Protein AF-0000000085061869 (afdb_homodimer)

Radius of gyration: 24.07 Å; Cα contacts (8 Å, |Δi|>4): 1079; chains: 2; bounding box: 79×64×62 Å

Nearest PDB structures (foldseek):
  2v9x-assembly2_F  TM=8.807E-01  e=3.400E-13  Escherichia coli
  1xs1-assembly1_A  TM=8.811E-01  e=1.272E-12  Escherichia coli
  2v9x-assembly1_L  TM=8.678E-01  e=5.616E-12  Escherichia coli
  2qxx-assembly1_A  TM=7.976E-01  e=8.195E-13  Mycobacterium tuberculosis H37Rv
  2v9x-assembly1_J  TM=8.756E-01  e=1.782E-11  Escherichia coli

pLDDT: mean 87.47, std 14.79, range [22.45, 98.44]

Sequence (500 aa):
MDNTNNDINKSQSLLSDKAILKHMEKGTVVISPFIRENLSTSSYDVTLGPYFYREKVPEPGQGIYNPYSESMVKKVWGEYQVAEKVKDWSLRSGQKLENIDDDDYIIWIKPGETILGHTNEFIGGNTTVTTMMKARSSLGRNFIEVCKCAGWGDVGYTSRWTMEITNNSLSYSIPLVVFRRIAQIIFFDTEGIVGPSYESSGKYQVSNDVDVLKTKWHPTDMLPKMYKDKEIKQKHQYLSLDDYIIAKQLMDNTNNDINKSQSLLSDKAILKHMEKGTVVISPFIRENLSTSSYDVTLGPYFYREKVPEPGQGIYNPYSESMVKKVWGEYQVAEKVKDWSLRSGQKLENIDDDDYIIWIKPGETILGHTNEFIGGNTTVTTMMKARSSLGRNFIEVCKCAGWGDVGYTSRWTMEITNNSLSYSIPLVVFRRIAQIIFFDTEGIVGPSYESSGKYQVSNDVDVLKTKWHPTDMLPKMYKDKEIKQKHQYLSLDDYIIAKQL

Secondary structure (DSSP, 8-state):
--TTTT---S---B--HHHHHHHHHHTSEEEES--GGGB-SS-EEEEB-SEEEEPPPPPTT-----TT-HHHHHHHH-S-EEPEEHHHHHHHHS---TT--TT-EEEEE-TT-EEEEEEEEEEEE-TTEEEEEEE-HHHHHTTEE--SS--EE-TT-EEEEEEEEEE--SS-BEEEETTSEEEEEEEEE-S--SS--HHHH-SS---S-HHHHHHH--GGGGS--GGG-GGGT---TT--GGG-------/--TTGGG-----SBPPHHHHHHHHHHTSEEEES--GGGB-SS-EEEEB-SEEEEPPPPPTT--B--TT-HHHHHHHH-S-EE-EEHHHHHHHHS---TT--TT-EEEEE-TT-EEEEEEEEEEEE-TTEEEEEEE-HHHHHTTEE--SS--EE-TT-EEEEEEEEEE--SS--EEEETTSEEEEEEEEE-S--SS--HHHH-SS---S-HHHHHHH--GGGGS--GGG-HHHH---TT--GGG-------

InterPro domains:
  IPR011962 dCTP deaminase [PF22769] (14-189)
  IPR033704 dUTPase, trimeric [cd07557] (110-187)
  IPR036157 dUTPase-like superfamily [G3DSA:2.70.40.10] (14-194)
  IPR036157 dUTPase-like superfamily [SSF51283] (15-192)

Organism: Heterostelium pallidum (strain ATCC 26659 / Pp 5 / PN500) (NCBI:txid670386)

Solvent-accessible surface area (backbone atoms only — not comparable to full-atom values): 27014 Å² total; per-residue (Å²): 142,82,86,64,81,74,66,77,75,68,46,59,25,50,33,15,36,48,48,47,54,52,31,40,75,71,56,31,32,45,63,40,78,75,57,72,89,36,52,41,44,43,32,36,49,38,24,32,32,54,47,33,33,50,69,53,82,61,57,93,92,49,82,78,80,54,65,62,33,64,67,48,44,48,61,38,35,57,66,75,45,68,47,41,46,36,44,62,51,25,66,74,70,73,52,82,59,62,82,51,55,56,84,36,35,33,44,77,38,44,46,65,34,61,32,42,36,28,34,55,30,32,39,31,16,24,80,33,17,28,36,34,54,31,22,34,56,51,39,21,57,64,34,32,21,41,33,78,92,56,32,76,39,53,38,28,40,22,32,56,48,66,26,48,35,29,26,49,33,85,62,36,30,34,65,42,51,48,70,36,75,54,30,29,42,33,43,32,34,39,88,49,68,89,66,81,42,31,60,76,70,48,94,62,83,45,43,94,41,66,71,57,40,46,52,60,42,40,79,72,72,59,57,85,59,58,52,70,42,64,59,80,79,46,77,63,86,83,70,47,75,83,69,63,80,76,73,77,82,126,138,79,82,72,72,81,69,72,78,69,67,59,10,66,32,35,41,72,48,46,55,54,31,39,74,71,57,31,31,44,63,39,77,75,60,74,90,36,53,42,74,47,34,37,50,37,23,32,32,54,48,34,33,48,68,52,83,60,57,91,91,48,41,70,42,49,62,39,23,65,68,46,45,45,59,39,36,57,66,74,44,69,47,41,46,35,42,62,52,26,68,75,70,74,50,83,61,87,99,55,55,55,86,39,35,33,45,78,36,46,47,55,34,52,32,41,35,28,34,56,31,32,39,33,16,24,80,34,17,28,36,32,54,43,60,36,66,71,38,49,79,66,34,36,40,43,49,35,38,27,33,73,40,47,28,29,41,21,31,56,49,65,26,37,33,29,24,66,33,88,78,52,69,46,78,43,53,47,72,37,74,56,31,29,40,32,42,30,42,40,90,30,56,72,67,74,44,33,63,78,69,49,91,63,86,49,43,94,41,65,70,57,40,69,70,64,62,52,80,73,71,57,57,56,57,52,52,68,42,66,60,69,80,47,72,70,84,80,73,44,76,87,71,60,59,61,33,78,82,123

Foldseek 3Di:
DPPPPVPPDPFFDWAFLVRLVVCVVVLQKDKPPDDNVQHDGRWGFFFWAFKKWFFDDDDVPPPDADLLDPVSLCNGGPDIDGFDQQLVVCVVVVDDDPPADNRWTKDKADAFGKMKTWTPIFIAGAFFKWKFKFWDPVCVVQQWGFADVPTTGWHQATATDITTITRNDRHDIDIDTGPDGTIIMIMTGGPGDDDDTCCVVPPADGDSDVVVRVVPDDPCSRTDNNNPDPCVVPPDPPDDPVVDDDPDDD/DPDPPPPDDPFFFWAFLVRLVVCVVVLQKDKPPDDNVQHDGGWGFFFWAFKKWFFDDDDVPPPDADLLDPVSLCNGGPDIDGFDQQLVVCVVPVDDDPPADSRWTKDKADAFTKMKTWTPIFIAGAFFKWKFKFWDPVCVVQQKDFADVPTTGWHQATAGDITTITRNHRHDMDIDIGPDGTMIMIMTGGPGDDDDGCCVPPPADGDSDVVVRVVPDDPCSRGDNNNPDPCVVPPPVPDDPVPVDDDDPD

Structure (mmCIF, N/CA/C/O backbone):
data_AF-0000000085061869-model_v1
#
loop_
_entity.id
_entity.type
_entity.pdbx_description
1 polymer 'dCTP deaminase'
#
loop_
_atom_site.group_PDB
_atom_site.id
_atom_site.type_symbol
_atom_site.label_atom_id
_atom_site.label_alt_id
_atom_site.label_comp_id
_atom_site.label_asym_id
_atom_site.label_entity_id
_atom_site.label_seq_id
_atom_site.pdbx_PDB_ins_code
_atom_site.Cartn_x
_atom_site.Cartn_y
_atom_site.Cartn_z
_atom_site.occupancy
_atom_site.B_iso_or_equiv
_atom_site.auth_seq_id
_atom_site.auth_comp_id
_atom_site.auth_asym_id
_atom_site.auth_atom_id
_atom_site.pdbx_PDB_model_num
ATOM 1 N N . MET A 1 1 ? -48.781 -6.18 16.172 1 26.16 1 MET A N 1
ATOM 2 C CA . MET A 1 1 ? -48 -7.254 15.562 1 26.16 1 MET A CA 1
ATOM 3 C C . MET A 1 1 ? -47.156 -6.727 14.406 1 26.16 1 MET A C 1
ATOM 5 O O . MET A 1 1 ? -47.688 -6.312 13.383 1 26.16 1 MET A O 1
ATOM 9 N N . ASP A 1 2 ? -45.875 -6.008 14.68 1 27.91 2 ASP A N 1
ATOM 10 C CA . ASP A 1 2 ? -45 -4.891 14.406 1 27.91 2 ASP A CA 1
ATOM 11 C C . ASP A 1 2 ? -44.031 -5.227 13.266 1 27.91 2 ASP A C 1
ATOM 13 O O . ASP A 1 2 ? -43.25 -6.172 13.367 1 27.91 2 ASP A O 1
ATOM 17 N N . ASN A 1 3 ? -44.406 -5.07 11.938 1 32.19 3 ASN A N 1
ATOM 18 C CA . ASN A 1 3 ? -43.844 -5.031 10.594 1 32.19 3 ASN A CA 1
ATOM 19 C C . ASN A 1 3 ? -42.5 -4.332 10.57 1 32.19 3 ASN A C 1
ATOM 21 O O . ASN A 1 3 ? -42.125 -3.752 9.555 1 32.19 3 ASN A O 1
ATOM 25 N N . THR A 1 4 ? -42 -3.914 11.805 1 29.88 4 THR A N 1
ATOM 26 C CA . THR A 1 4 ? -40.875 -2.961 11.875 1 29.88 4 THR A CA 1
ATOM 27 C C . THR A 1 4 ? -39.625 -3.551 11.258 1 29.88 4 THR A C 1
ATOM 29 O O . THR A 1 4 ? -38.781 -2.818 10.719 1 29.88 4 THR A O 1
ATOM 32 N N . ASN A 1 5 ? -39.188 -4.715 11.773 1 31.7 5 ASN A N 1
ATOM 33 C CA . ASN A 1 5 ? -37.75 -4.949 11.883 1 31.7 5 ASN A CA 1
ATOM 34 C C . ASN A 1 5 ? -37.125 -5.246 10.523 1 31.7 5 ASN A C 1
ATOM 36 O O . ASN A 1 5 ? -36.125 -5.965 10.438 1 31.7 5 ASN A O 1
ATOM 40 N N . ASN A 1 6 ? -37.875 -5.25 9.5 1 34.25 6 ASN A N 1
ATOM 41 C CA . ASN A 1 6 ? -37.438 -5.602 8.148 1 34.25 6 ASN A CA 1
ATOM 42 C C . ASN A 1 6 ? -36.25 -4.758 7.699 1 34.25 6 ASN A C 1
ATOM 44 O O . ASN A 1 6 ? -35.844 -4.828 6.539 1 34.25 6 ASN A O 1
ATOM 48 N N . ASP A 1 7 ? -36.156 -3.523 8.266 1 31.34 7 ASP A N 1
ATOM 49 C CA . ASP A 1 7 ? -35.25 -2.527 7.715 1 31.34 7 ASP A CA 1
ATOM 50 C C . ASP A 1 7 ? -33.781 -2.961 7.891 1 31.34 7 ASP A C 1
ATOM 52 O O . ASP A 1 7 ? -33.062 -2.402 8.719 1 31.34 7 ASP A O 1
ATOM 56 N N . ILE A 1 8 ? -33.469 -4.09 8.219 1 34.94 8 ILE A N 1
ATOM 57 C CA . ILE A 1 8 ? -32.031 -4.309 8.25 1 34.94 8 ILE A CA 1
ATOM 58 C C . ILE A 1 8 ? -31.391 -3.682 7.02 1 34.94 8 ILE A C 1
ATOM 60 O O . ILE A 1 8 ? -31.656 -4.109 5.891 1 34.94 8 ILE A O 1
ATOM 64 N N . ASN A 1 9 ? -31.172 -2.439 6.824 1 36.47 9 ASN A N 1
ATOM 65 C CA . ASN A 1 9 ? -30.703 -1.388 5.926 1 36.47 9 ASN A CA 1
ATOM 66 C C . ASN A 1 9 ? -29.438 -1.803 5.18 1 36.47 9 ASN A C 1
ATOM 68 O O . ASN A 1 9 ? -28.547 -2.408 5.766 1 36.47 9 ASN A O 1
ATOM 72 N N . LYS A 1 10 ? -29.234 -1.8 3.77 1 42.59 10 LYS A N 1
ATOM 73 C CA . LYS A 1 10 ? -28.516 -1.882 2.494 1 42.59 10 LYS A CA 1
ATOM 74 C C . LYS A 1 10 ? -27.156 -1.206 2.58 1 42.59 10 LYS A C 1
ATOM 76 O O . LYS A 1 10 ? -26.422 -1.158 1.592 1 42.59 10 LYS A O 1
ATOM 81 N N . SER A 1 11 ? -26.719 -0.231 3.439 1 49.59 11 SER A N 1
ATOM 82 C CA . SER A 1 11 ? -25.812 0.876 3.184 1 49.59 11 SER A CA 1
ATOM 83 C C . SER A 1 11 ? -24.359 0.425 3.283 1 49.59 11 SER A C 1
ATOM 85 O O . SER A 1 11 ? -23.438 1.237 3.152 1 49.59 11 SER A O 1
ATOM 87 N N . GLN A 1 12 ? -23.844 -0.755 3.713 1 57.5 12 GLN A N 1
ATOM 88 C CA . GLN A 1 12 ? -22.406 -0.852 3.975 1 57.5 12 GLN A CA 1
ATOM 89 C C . GLN A 1 12 ? -21.625 -1.084 2.686 1 57.5 12 GLN A C 1
ATOM 91 O O . GLN A 1 12 ? -21.188 -2.203 2.414 1 57.5 12 GLN A O 1
ATOM 96 N N . SER A 1 13 ? -21.609 0.005 1.879 1 81.38 13 SER A N 1
ATOM 97 C CA . SER A 1 13 ? -21.125 -0.218 0.518 1 81.38 13 SER A CA 1
ATOM 98 C C . SER A 1 13 ? -19.875 0.595 0.231 1 81.38 13 SER A C 1
ATOM 100 O O . SER A 1 13 ? -19.703 1.693 0.764 1 81.38 13 SER A O 1
ATOM 102 N N . LEU A 1 14 ? -18.891 -0.113 -0.253 1 91.75 14 LEU A N 1
ATOM 103 C CA . LEU A 1 14 ? -17.781 0.592 -0.874 1 91.75 14 LEU A CA 1
ATOM 104 C C . LEU A 1 14 ? -18.281 1.69 -1.805 1 91.75 14 LEU A C 1
ATOM 106 O O . LEU A 1 14 ? -19.172 1.458 -2.623 1 91.75 14 LEU A O 1
ATOM 110 N N . LEU A 1 15 ? -17.766 2.898 -1.575 1 92.5 15 LEU A N 1
ATOM 111 C CA . LEU A 1 15 ? -18.234 4.047 -2.338 1 92.5 15 LEU A CA 1
ATOM 112 C C . LEU A 1 15 ? -17.453 4.211 -3.629 1 92.5 15 LEU A C 1
ATOM 114 O O . LEU A 1 15 ? -16.219 4.262 -3.604 1 92.5 15 LEU A O 1
ATOM 118 N N . SER A 1 16 ? -18.156 4.332 -4.766 1 91.75 16 SER A N 1
ATOM 119 C CA . SER A 1 16 ? -17.562 4.73 -6.035 1 91.75 16 SER A CA 1
ATOM 120 C C . SER A 1 16 ? -17.312 6.234 -6.078 1 91.75 16 SER A C 1
ATOM 122 O O . SER A 1 16 ? -17.672 6.957 -5.152 1 91.75 16 SER A O 1
ATOM 124 N N . ASP A 1 17 ? -16.656 6.645 -7.23 1 93.19 17 ASP A N 1
ATOM 125 C CA . ASP A 1 17 ? -16.422 8.078 -7.391 1 93.19 17 ASP A CA 1
ATOM 126 C C . ASP A 1 17 ? -17.734 8.852 -7.355 1 93.19 17 ASP A C 1
ATOM 128 O O . ASP A 1 17 ? -17.828 9.898 -6.703 1 93.19 17 ASP A O 1
ATOM 132 N N . LYS A 1 18 ? -18.75 8.312 -7.98 1 90.75 18 LYS A N 1
ATOM 133 C CA . LYS A 1 18 ? -20.078 8.93 -7.98 1 90.75 18 LYS A CA 1
ATOM 134 C C . LYS A 1 18 ? -20.609 9.07 -6.562 1 90.75 18 LYS A C 1
ATOM 136 O O . LYS A 1 18 ? -21.094 10.141 -6.184 1 90.75 18 LYS A O 1
ATOM 141 N N . ALA A 1 19 ? -20.5 8.062 -5.836 1 91.88 19 ALA A N 1
ATOM 142 C CA . ALA A 1 19 ? -21.016 8.055 -4.469 1 91.88 19 ALA A CA 1
ATOM 143 C C . ALA A 1 19 ? -20.188 8.969 -3.568 1 91.88 19 ALA A C 1
ATOM 145 O O . ALA A 1 19 ? -20.734 9.641 -2.689 1 91.88 19 ALA A O 1
ATOM 146 N N . ILE A 1 20 ? -18.859 8.992 -3.785 1 94.62 20 ILE A N 1
ATOM 147 C CA . ILE A 1 20 ? -18 9.844 -2.988 1 94.62 20 ILE A CA 1
ATOM 148 C C . ILE A 1 20 ? -18.406 11.305 -3.162 1 94.62 20 ILE A C 1
ATOM 150 O O . ILE A 1 20 ? -18.516 12.047 -2.184 1 94.62 20 ILE A O 1
ATOM 154 N N . LEU A 1 21 ? -18.688 11.688 -4.383 1 94.38 21 LEU A N 1
ATOM 155 C CA . LEU A 1 21 ? -19.109 13.062 -4.656 1 94.38 21 LEU A CA 1
ATOM 156 C C . LEU A 1 21 ? -20.422 13.391 -3.949 1 94.38 21 LEU A C 1
ATOM 158 O O . LEU A 1 21 ? -20.562 14.469 -3.375 1 94.38 21 LEU A O 1
ATOM 162 N N . LYS A 1 22 ? -21.328 12.484 -3.965 1 93.25 22 LYS A N 1
ATOM 163 C CA . LYS A 1 22 ? -22.609 12.672 -3.287 1 93.25 22 LYS A CA 1
ATOM 164 C C . LYS A 1 22 ? -22.422 12.828 -1.781 1 93.25 22 LYS A C 1
ATOM 166 O O . LYS A 1 22 ? -23.031 13.695 -1.156 1 93.25 22 LYS A O 1
ATOM 171 N N . HIS A 1 23 ? -21.594 12 -1.26 1 93.75 23 HIS A N 1
ATOM 172 C CA . HIS A 1 23 ? -21.344 12.031 0.177 1 93.75 23 HIS A CA 1
ATOM 173 C C . HIS A 1 23 ? -20.594 13.297 0.58 1 93.75 23 HIS A C 1
ATOM 175 O O . HIS A 1 23 ? -20.75 13.781 1.699 1 93.75 23 HIS A O 1
ATOM 181 N N . MET A 1 24 ? -19.766 13.836 -0.276 1 94.94 24 MET A N 1
ATOM 182 C CA . MET A 1 24 ? -19.109 15.117 -0.008 1 94.94 24 MET A CA 1
ATOM 183 C C . MET A 1 24 ? -20.141 16.25 0.087 1 94.94 24 MET A C 1
ATOM 185 O O . MET A 1 24 ? -20.047 17.094 0.968 1 94.94 24 MET A O 1
ATOM 189 N N . GLU A 1 25 ? -21.094 16.188 -0.765 1 94.25 25 GLU A N 1
ATOM 190 C CA . GLU A 1 25 ? -22.156 17.188 -0.742 1 94.25 25 GLU A CA 1
ATOM 191 C C . GLU A 1 25 ? -22.953 17.109 0.562 1 94.25 25 GLU A C 1
ATOM 193 O O . GLU A 1 25 ? -23.359 18.141 1.098 1 94.25 25 GLU A O 1
ATOM 198 N N . LYS A 1 26 ? -23.109 15.898 1.021 1 92.81 26 LYS A N 1
ATOM 199 C CA . LYS A 1 26 ? -23.875 15.672 2.242 1 92.81 26 LYS A CA 1
ATOM 200 C C . LYS A 1 26 ? -23.031 15.992 3.482 1 92.81 26 LYS A C 1
ATOM 202 O O . LYS A 1 26 ? -23.578 16.078 4.59 1 92.81 26 LYS A O 1
ATOM 207 N N . GLY A 1 27 ? -21.734 16.047 3.32 1 92.44 27 GLY A N 1
ATOM 208 C CA . GLY A 1 27 ? -20.844 16.312 4.445 1 92.44 27 GLY A CA 1
ATOM 209 C C . GLY A 1 27 ? -20.391 15.062 5.16 1 92.44 27 GLY A C 1
ATOM 210 O O . GLY A 1 27 ? -19.656 15.141 6.148 1 92.44 27 GLY A O 1
ATOM 211 N N . THR A 1 28 ? -20.781 13.891 4.707 1 93.62 28 THR A N 1
ATOM 212 C CA . THR A 1 28 ? -20.391 12.633 5.344 1 93.62 28 THR A CA 1
ATOM 213 C C . THR A 1 28 ? -19.016 12.195 4.863 1 93.62 28 THR A C 1
ATOM 215 O O . THR A 1 28 ? -18.391 11.312 5.461 1 93.62 28 THR A O 1
ATOM 218 N N . VAL A 1 29 ? -18.547 12.766 3.748 1 95.25 29 VAL A N 1
ATOM 219 C CA . VAL A 1 29 ? -17.156 12.656 3.311 1 95.25 29 VAL A CA 1
ATOM 220 C C . VAL A 1 29 ? -16.516 14.039 3.297 1 95.25 29 VAL A C 1
ATOM 222 O O . VAL A 1 29 ? -17.094 14.992 2.771 1 95.25 29 VAL A O 1
ATOM 225 N N . VAL A 1 30 ? -15.375 14.109 3.93 1 94.75 30 VAL A N 1
ATOM 226 C CA . VAL A 1 30 ? -14.641 15.375 3.975 1 94.75 30 VAL A CA 1
ATOM 227 C C . VAL A 1 30 ? -13.281 15.211 3.299 1 94.75 30 VAL A C 1
ATOM 229 O O . VAL A 1 30 ? -12.523 14.297 3.631 1 94.75 30 VAL A O 1
ATOM 232 N N . ILE A 1 31 ? -13.008 16.031 2.299 1 95.62 31 ILE A N 1
ATOM 233 C CA . ILE A 1 31 ? -11.711 16.141 1.634 1 95.62 31 ILE A CA 1
ATOM 234 C C . ILE A 1 31 ? -11.367 17.594 1.384 1 95.62 31 ILE A C 1
ATOM 236 O O . ILE A 1 31 ? -12.078 18.297 0.653 1 95.62 31 ILE A O 1
ATOM 240 N N . SER A 1 32 ? -10.25 18.031 1.99 1 92.94 32 SER A N 1
ATOM 241 C CA . SER A 1 32 ? -9.805 19.391 1.77 1 92.94 32 SER A CA 1
ATOM 242 C C . SER A 1 32 ? -8.289 19.516 1.887 1 92.94 32 SER A C 1
ATOM 244 O O . SER A 1 32 ? -7.707 19.109 2.9 1 92.94 32 SER A O 1
ATOM 246 N N . PRO A 1 33 ? -7.668 20.156 0.85 1 91.44 33 PRO A N 1
ATOM 247 C CA . PRO A 1 33 ? -8.258 20.594 -0.421 1 91.44 33 PRO A CA 1
ATOM 248 C C . PRO A 1 33 ? -8.695 19.406 -1.296 1 91.44 33 PRO A C 1
ATOM 250 O O . PRO A 1 33 ? -8.242 18.281 -1.094 1 91.44 33 PRO A O 1
ATOM 253 N N . PHE A 1 34 ? -9.68 19.719 -2.186 1 93.81 34 PHE A N 1
ATOM 254 C CA . PHE A 1 34 ? -10.188 18.719 -3.107 1 93.81 34 PHE A CA 1
ATOM 255 C C . PHE A 1 34 ? -9.758 19.031 -4.535 1 93.81 34 PHE A C 1
ATOM 257 O O . PHE A 1 34 ? -10.055 20.109 -5.059 1 93.81 34 PHE A O 1
ATOM 264 N N . ILE A 1 35 ? -9.07 18.094 -5.141 1 91.5 35 ILE A N 1
ATOM 265 C CA . ILE A 1 35 ? -8.688 18.141 -6.547 1 91.5 35 ILE A CA 1
ATOM 266 C C . ILE A 1 35 ? -9.43 17.062 -7.324 1 91.5 35 ILE A C 1
ATOM 268 O O . ILE A 1 35 ? -9.164 15.867 -7.141 1 91.5 35 ILE A O 1
ATOM 272 N N . ARG A 1 36 ? -10.234 17.375 -8.188 1 92 36 ARG A N 1
ATOM 273 C CA . ARG A 1 36 ? -11.102 16.453 -8.898 1 92 36 ARG A CA 1
ATOM 274 C C . ARG A 1 36 ? -10.281 15.391 -9.633 1 92 36 ARG A C 1
ATOM 276 O O . ARG A 1 36 ? -10.695 14.234 -9.727 1 92 36 ARG A O 1
ATOM 283 N N . GLU A 1 37 ? -9.18 15.766 -10.141 1 90.94 37 GLU A N 1
ATOM 284 C CA . GLU A 1 37 ? -8.344 14.859 -10.93 1 90.94 37 GLU A CA 1
ATOM 285 C C . GLU A 1 37 ? -7.789 13.727 -10.062 1 90.94 37 GLU A C 1
ATOM 287 O O . GLU A 1 37 ? -7.301 12.727 -10.586 1 90.94 37 GLU A O 1
ATOM 292 N N . ASN A 1 38 ? -7.852 13.945 -8.75 1 93.81 38 ASN A N 1
ATOM 293 C CA . ASN A 1 38 ? -7.32 12.93 -7.844 1 93.81 38 ASN A CA 1
ATOM 294 C C . ASN A 1 38 ? -8.398 11.938 -7.426 1 93.81 38 ASN A C 1
ATOM 296 O O . ASN A 1 38 ? -8.117 10.984 -6.695 1 93.81 38 ASN A O 1
ATOM 300 N N . LEU A 1 39 ? -9.617 12.164 -7.855 1 94 39 LEU A N 1
ATOM 301 C CA . LEU A 1 39 ? -10.703 11.227 -7.598 1 94 39 LEU A CA 1
ATOM 302 C C . LEU A 1 39 ? -10.656 10.062 -8.586 1 94 39 LEU A C 1
ATOM 304 O O . LEU A 1 39 ? -10.852 10.258 -9.789 1 94 39 LEU A O 1
ATOM 308 N N . SER A 1 40 ? -10.391 8.914 -8.117 1 92.5 40 SER A N 1
ATOM 309 C CA . SER A 1 40 ? -10.375 7.699 -8.922 1 92.5 40 SER A CA 1
ATOM 310 C C . SER A 1 40 ? -11.727 7.004 -8.898 1 92.5 40 SER A C 1
ATOM 312 O O . SER A 1 40 ? -12.711 7.551 -8.391 1 92.5 40 SER A O 1
ATOM 314 N N . THR A 1 41 ? -11.836 5.84 -9.469 1 91.75 41 THR A N 1
ATOM 315 C CA . THR A 1 41 ? -13.109 5.16 -9.672 1 91.75 41 THR A CA 1
ATOM 316 C C . THR A 1 41 ? -13.742 4.789 -8.336 1 91.75 41 THR A C 1
ATOM 318 O O . THR A 1 41 ? -14.969 4.734 -8.219 1 91.75 41 THR A O 1
ATOM 321 N N . SER A 1 42 ? -12.914 4.523 -7.336 1 92.56 42 SER A N 1
ATOM 322 C CA . SER A 1 42 ? -13.461 4.082 -6.062 1 92.56 42 SER A CA 1
ATOM 323 C C . SER A 1 42 ? -12.578 4.516 -4.898 1 92.56 42 SER A C 1
ATOM 325 O O . SER A 1 42 ? -12.547 3.855 -3.855 1 92.56 42 SER A O 1
ATOM 327 N N . SER A 1 43 ? -11.797 5.539 -5.109 1 94.88 43 SER A N 1
ATOM 328 C CA . SER A 1 43 ? -10.891 6.059 -4.086 1 94.88 43 SER A CA 1
ATOM 329 C C . SER A 1 43 ? -10.453 7.484 -4.402 1 94.88 43 SER A C 1
ATOM 331 O O . SER A 1 43 ? -10.766 8.008 -5.477 1 94.88 43 SER A O 1
ATOM 333 N N . TYR A 1 44 ? -9.883 8.164 -3.457 1 96.38 44 TYR A N 1
ATOM 334 C CA . TYR A 1 44 ? -9.281 9.477 -3.66 1 96.38 44 TYR A CA 1
ATOM 335 C C . TYR A 1 44 ? -7.785 9.445 -3.377 1 96.38 44 TYR A C 1
ATOM 337 O O . TYR A 1 44 ? -7.359 9.055 -2.287 1 96.38 44 TYR A O 1
ATOM 345 N N . ASP A 1 45 ? -7 9.875 -4.367 1 96.12 45 ASP A N 1
ATOM 346 C CA . ASP A 1 45 ? -5.551 9.922 -4.215 1 96.12 45 ASP A CA 1
ATOM 347 C C . ASP A 1 45 ? -5.125 11.133 -3.387 1 96.12 45 ASP A C 1
ATOM 349 O O . ASP A 1 45 ? -5.359 12.273 -3.781 1 96.12 45 ASP A O 1
ATOM 353 N N . VAL A 1 46 ? -4.496 10.867 -2.262 1 96 46 VAL A N 1
ATOM 354 C CA . VAL A 1 46 ? -4.008 11.938 -1.402 1 96 46 VAL A CA 1
ATOM 355 C C . VAL A 1 46 ? -2.539 12.219 -1.708 1 96 46 VAL A C 1
ATOM 357 O O . VAL A 1 46 ? -1.854 11.391 -2.311 1 96 46 VAL A O 1
ATOM 360 N N . THR A 1 47 ? -2.102 13.414 -1.244 1 95.88 47 THR A N 1
ATOM 361 C CA . THR A 1 47 ? -0.754 13.875 -1.57 1 95.88 47 THR A CA 1
ATOM 362 C C . THR A 1 47 ? 0.09 14.016 -0.307 1 95.88 47 THR A C 1
ATOM 364 O O . THR A 1 47 ? -0.448 14.102 0.798 1 95.88 47 THR A O 1
ATOM 367 N N . LEU A 1 48 ? 1.369 14.016 -0.521 1 96.69 48 LEU A N 1
ATOM 368 C CA . LEU A 1 48 ? 2.324 14.047 0.582 1 96.69 48 LEU A CA 1
ATOM 369 C C . LEU A 1 48 ? 2.43 15.445 1.176 1 96.69 48 LEU A C 1
ATOM 371 O O . LEU A 1 48 ? 2.564 16.422 0.441 1 96.69 48 LEU A O 1
ATOM 375 N N . GLY A 1 49 ? 2.379 15.531 2.562 1 95.31 49 GLY A N 1
ATOM 376 C CA . GLY A 1 49 ? 2.639 16.766 3.271 1 95.31 49 GLY A CA 1
ATOM 377 C C . GLY A 1 49 ? 4.117 17.031 3.502 1 95.31 49 GLY A C 1
ATOM 378 O O . GLY A 1 49 ? 4.945 16.141 3.293 1 95.31 49 GLY A O 1
ATOM 379 N N . PRO A 1 50 ? 4.457 18.203 4 1 95.62 50 PRO A N 1
ATOM 380 C CA . PRO A 1 50 ? 5.859 18.625 4.023 1 95.62 50 PRO A CA 1
ATOM 381 C C . PRO A 1 50 ? 6.555 18.297 5.344 1 95.62 50 PRO A C 1
ATOM 383 O O . PRO A 1 50 ? 7.781 18.391 5.441 1 95.62 50 PRO A O 1
ATOM 386 N N . TYR A 1 51 ? 5.863 17.953 6.355 1 95.44 51 TYR A N 1
ATOM 387 C CA . TYR A 1 51 ? 6.465 17.719 7.66 1 95.44 51 TYR A CA 1
ATOM 388 C C . TYR A 1 51 ? 6.633 16.219 7.918 1 95.44 51 TYR A C 1
ATOM 390 O O . TYR A 1 51 ? 5.828 15.414 7.445 1 95.44 51 TYR A O 1
ATOM 398 N N . PHE A 1 52 ? 7.699 15.891 8.617 1 97.69 52 PHE A N 1
ATOM 399 C CA . PHE A 1 52 ? 7.914 14.477 8.898 1 97.69 52 PHE A CA 1
ATOM 400 C C . PHE A 1 52 ? 8.773 14.297 10.141 1 97.69 52 PHE A C 1
ATOM 402 O O . PHE A 1 52 ? 9.43 15.234 10.594 1 97.69 52 PHE A O 1
ATOM 409 N N . TYR A 1 53 ? 8.648 13.117 10.789 1 97.5 53 TYR A N 1
ATOM 410 C CA . TYR A 1 53 ? 9.531 12.68 11.867 1 97.5 53 TYR A CA 1
ATOM 411 C C . TYR A 1 53 ? 10.438 11.547 11.398 1 97.5 53 TYR A C 1
ATOM 413 O O . TYR A 1 53 ? 10 10.656 10.664 1 97.5 53 TYR A O 1
ATOM 421 N N . ARG A 1 54 ? 11.633 11.633 11.875 1 97.38 54 ARG A N 1
ATOM 422 C CA . ARG A 1 54 ? 12.617 10.57 11.695 1 97.38 54 ARG A CA 1
ATOM 423 C C . ARG A 1 54 ? 13.133 10.07 13.039 1 97.38 54 ARG A C 1
ATOM 425 O O . ARG A 1 54 ? 13.398 10.867 13.945 1 97.38 54 ARG A O 1
ATOM 432 N N . GLU A 1 55 ? 13.188 8.742 13.133 1 95.88 55 GLU A N 1
ATOM 433 C CA . GLU A 1 55 ? 13.672 8.195 14.398 1 95.88 55 GLU A CA 1
ATOM 434 C C . GLU A 1 55 ? 15.117 8.609 14.656 1 95.88 55 GLU A C 1
ATOM 436 O O . GLU A 1 55 ? 15.938 8.609 13.734 1 95.88 55 GLU A O 1
ATOM 441 N N . LYS A 1 56 ? 15.375 8.898 15.828 1 94.06 56 LYS A N 1
ATOM 442 C CA . LYS A 1 56 ? 16.75 9.203 16.234 1 94.06 56 LYS A CA 1
ATOM 443 C C . LYS A 1 56 ? 17.547 7.926 16.469 1 94.06 56 LYS A C 1
ATOM 445 O O . LYS A 1 56 ? 17.016 6.941 16.984 1 94.06 56 LYS A O 1
ATOM 450 N N . VAL A 1 57 ? 18.812 8.008 16.125 1 92.56 57 VAL A N 1
ATOM 451 C CA . VAL A 1 57 ? 19.719 6.906 16.438 1 92.56 57 VAL A CA 1
ATOM 452 C C . VAL A 1 57 ? 20.047 6.91 17.922 1 92.56 57 VAL A C 1
ATOM 454 O O . VAL A 1 57 ? 20.5 7.926 18.469 1 92.56 57 VAL A O 1
ATOM 457 N N . PRO A 1 58 ? 19.75 5.852 18.5 1 91.88 58 PRO A N 1
ATOM 458 C CA . PRO A 1 58 ? 20.047 5.832 19.938 1 91.88 58 PRO A CA 1
ATOM 459 C C . PRO A 1 58 ? 21.547 5.805 20.234 1 91.88 58 PRO A C 1
ATOM 461 O O . PRO A 1 58 ? 22.328 5.324 19.406 1 91.88 58 PRO A O 1
ATOM 464 N N . GLU A 1 59 ? 21.906 6.242 21.406 1 90 59 GLU A N 1
ATOM 465 C CA . GLU A 1 59 ? 23.266 6.027 21.891 1 90 59 GLU A CA 1
ATOM 466 C C . GLU A 1 59 ? 23.516 4.547 22.172 1 90 59 GLU A C 1
ATOM 468 O O . GLU A 1 59 ? 22.594 3.799 22.484 1 90 59 GLU A O 1
ATOM 473 N N . PRO A 1 60 ? 24.828 4.219 22.031 1 90.25 60 PRO A N 1
ATOM 474 C CA . PRO A 1 60 ? 25.125 2.82 22.359 1 90.25 60 PRO A CA 1
ATOM 475 C C . PRO A 1 60 ? 24.578 2.4 23.719 1 90.25 60 PRO A C 1
ATOM 477 O O . PRO A 1 60 ? 24.719 3.148 24.688 1 90.25 60 PRO A O 1
ATOM 480 N N . GLY A 1 61 ? 23.875 1.346 23.797 1 89.25 61 GLY A N 1
ATOM 481 C CA . GLY A 1 61 ? 23.328 0.822 25.031 1 89.25 61 GLY A CA 1
ATOM 482 C C . GLY A 1 61 ? 21.953 1.349 25.344 1 89.25 61 GLY A C 1
ATOM 483 O O . GLY A 1 61 ? 21.312 0.91 26.312 1 89.25 61 GLY A O 1
ATOM 484 N N . GLN A 1 62 ? 21.422 2.334 24.609 1 88.94 62 GLN A N 1
ATOM 485 C CA . GLN A 1 62 ? 20.109 2.928 24.859 1 88.94 62 GLN A CA 1
ATOM 486 C C . GLN A 1 62 ? 19.125 2.559 23.75 1 88.94 62 GLN A C 1
ATOM 488 O O . GLN A 1 62 ? 18.453 3.432 23.203 1 88.94 62 GLN A O 1
ATOM 493 N N . GLY A 1 63 ? 19.031 1.264 23.547 1 92.19 63 GLY A N 1
ATOM 494 C CA . GLY A 1 63 ? 18.25 0.789 22.406 1 92.19 63 GLY A CA 1
ATOM 495 C C . GLY A 1 63 ? 16.828 0.401 22.781 1 92.19 63 GLY A C 1
ATOM 496 O O . GLY A 1 63 ? 16.156 -0.313 22.031 1 92.19 63 GLY A O 1
ATOM 497 N N . ILE A 1 64 ? 16.375 0.891 24.047 1 92.94 64 ILE A N 1
ATOM 498 C CA . ILE A 1 64 ? 15.031 0.532 24.484 1 92.94 64 ILE A CA 1
ATOM 499 C C . ILE A 1 64 ? 14.055 1.64 24.109 1 92.94 64 ILE A C 1
ATOM 501 O O . ILE A 1 64 ? 14.352 2.824 24.281 1 92.94 64 ILE A O 1
ATOM 505 N N . TYR A 1 65 ? 12.945 1.26 23.547 1 94.44 65 TYR A N 1
ATOM 506 C CA . TYR A 1 65 ? 11.828 2.15 23.266 1 94.44 65 TYR A CA 1
ATOM 507 C C . TYR A 1 65 ? 10.531 1.627 23.875 1 94.44 65 TYR A C 1
ATOM 509 O O . TYR A 1 65 ? 10 0.602 23.453 1 94.44 65 TYR A O 1
ATOM 517 N N . ASN A 1 66 ? 10.055 2.314 24.938 1 94.19 66 ASN A N 1
ATOM 518 C CA . ASN A 1 66 ? 8.758 2.051 25.547 1 94.19 66 ASN A CA 1
ATOM 519 C C . ASN A 1 66 ? 7.68 2.998 25.031 1 94.19 66 ASN A C 1
ATOM 521 O O . ASN A 1 66 ? 7.621 4.16 25.438 1 94.19 66 ASN A O 1
ATOM 525 N N . PRO A 1 67 ? 6.832 2.506 24.172 1 93.12 67 PRO A N 1
ATOM 526 C CA . PRO A 1 67 ? 5.84 3.383 23.562 1 93.12 67 PRO A CA 1
ATOM 527 C C . PRO A 1 67 ? 4.777 3.863 24.547 1 93.12 67 PRO A C 1
ATOM 529 O O . PRO A 1 67 ? 3.977 4.746 24.219 1 93.12 67 PRO A O 1
ATOM 532 N N . TYR A 1 68 ? 4.77 3.326 25.703 1 92.56 68 TYR A N 1
ATOM 533 C CA . TYR A 1 68 ? 3.822 3.752 26.734 1 92.56 68 TYR A CA 1
ATOM 534 C C . TYR A 1 68 ? 4.395 4.898 27.562 1 92.56 68 TYR A C 1
ATOM 536 O O . TYR A 1 68 ? 3.756 5.367 28.516 1 92.56 68 TYR A O 1
ATOM 544 N N . SER A 1 69 ? 5.52 5.355 27.203 1 93.81 69 SER A N 1
ATOM 545 C CA . SER A 1 69 ? 6.164 6.5 27.828 1 93.81 69 SER A CA 1
ATOM 546 C C . SER A 1 69 ? 6.18 7.707 26.891 1 93.81 69 SER A C 1
ATOM 548 O O . SER A 1 69 ? 6.844 7.691 25.859 1 93.81 69 SER A O 1
ATOM 550 N N . GLU A 1 70 ? 5.508 8.766 27.359 1 93.5 70 GLU A N 1
ATOM 551 C CA . GLU A 1 70 ? 5.48 9.992 26.562 1 93.5 70 GLU A CA 1
ATOM 552 C C . GLU A 1 70 ? 6.891 10.539 26.344 1 93.5 70 GLU A C 1
ATOM 554 O O . GLU A 1 70 ? 7.23 10.969 25.234 1 93.5 70 GLU A O 1
ATOM 559 N N . SER A 1 71 ? 7.645 10.477 27.359 1 95.12 71 SER A N 1
ATOM 560 C CA . SER A 1 71 ? 9 11 27.281 1 95.12 71 SER A CA 1
ATOM 561 C C . SER A 1 71 ? 9.844 10.195 26.297 1 95.12 71 SER A C 1
ATOM 563 O O . SER A 1 71 ? 10.664 10.766 25.562 1 95.12 71 SER A O 1
ATOM 565 N N . MET A 1 72 ? 9.703 8.93 26.266 1 94 72 MET A N 1
ATOM 566 C CA . MET A 1 72 ? 10.492 8.125 25.344 1 94 72 MET A CA 1
ATOM 567 C C . MET A 1 72 ? 10.023 8.32 23.906 1 94 72 MET A C 1
ATOM 569 O O . MET A 1 72 ? 10.836 8.297 22.984 1 94 72 MET A O 1
ATOM 573 N N . VAL A 1 73 ? 8.758 8.523 23.766 1 94.75 73 VAL A N 1
ATOM 574 C CA . VAL A 1 73 ? 8.242 8.844 22.438 1 94.75 73 VAL A CA 1
ATOM 575 C C . VAL A 1 73 ? 8.906 10.117 21.906 1 94.75 73 VAL A C 1
ATOM 577 O O . VAL A 1 73 ? 9.391 10.156 20.781 1 94.75 73 VAL A O 1
ATOM 580 N N . LYS A 1 74 ? 8.93 11.078 22.703 1 94 74 LYS A N 1
ATOM 581 C CA . LYS A 1 74 ? 9.547 12.352 22.328 1 94 74 LYS A CA 1
ATOM 582 C C . LYS A 1 74 ? 11.031 12.18 22.031 1 94 74 LYS A C 1
ATOM 584 O O . LYS A 1 74 ? 11.57 12.805 21.125 1 94 74 LYS A O 1
ATOM 589 N N . LYS A 1 75 ? 11.672 11.375 22.812 1 93.88 75 LYS A N 1
ATOM 590 C CA . LYS A 1 75 ? 13.109 11.156 22.641 1 93.88 75 LYS A CA 1
ATOM 591 C C . LYS A 1 75 ? 13.398 10.438 21.328 1 93.88 75 LYS A C 1
ATOM 593 O O . LYS A 1 75 ? 14.32 10.812 20.609 1 93.88 75 LYS A O 1
ATOM 598 N N . VAL A 1 76 ? 12.664 9.477 21.031 1 95 76 VAL A N 1
ATOM 599 C CA . VAL A 1 76 ? 12.898 8.625 19.859 1 95 76 VAL A CA 1
ATOM 600 C C . VAL A 1 76 ? 12.586 9.406 18.594 1 95 76 VAL A C 1
ATOM 602 O O . VAL A 1 76 ? 13.32 9.305 17.594 1 95 76 VAL A O 1
ATOM 605 N N . TRP A 1 77 ? 11.594 10.172 18.578 1 95.62 77 TRP A N 1
ATOM 606 C CA . TRP A 1 77 ? 11.156 10.844 17.359 1 95.62 77 TRP A CA 1
ATOM 607 C C . TRP A 1 77 ? 11.766 12.234 17.25 1 95.62 77 TRP A C 1
ATOM 609 O O . TRP A 1 77 ? 11.945 12.758 16.156 1 95.62 77 TRP A O 1
ATOM 619 N N . GLY A 1 78 ? 12.055 12.859 18.359 1 94.5 78 GLY A N 1
ATOM 620 C CA . GLY A 1 78 ? 12.641 14.195 18.359 1 94.5 78 GLY A CA 1
ATOM 621 C C . GLY A 1 78 ? 11.703 15.258 17.844 1 94.5 78 GLY A C 1
ATOM 622 O O . GLY A 1 78 ? 10.523 15.281 18.188 1 94.5 78 GLY A O 1
ATOM 623 N N . GLU A 1 79 ? 12.281 16.219 17.062 1 95.12 79 GLU A N 1
ATOM 624 C CA . GLU A 1 79 ? 11.5 17.297 16.469 1 95.12 79 GLU A CA 1
ATOM 625 C C . GLU A 1 79 ? 11.109 16.969 15.023 1 95.12 79 GLU A C 1
ATOM 627 O O . GLU A 1 79 ? 11.82 16.234 14.336 1 95.12 79 GLU A O 1
ATOM 632 N N . TYR A 1 80 ? 9.984 17.516 14.648 1 95.25 80 TYR A N 1
ATOM 633 C CA . TYR A 1 80 ? 9.609 17.328 13.258 1 95.25 80 TYR A CA 1
ATOM 634 C C . TYR A 1 80 ? 10.57 18.062 12.328 1 95.25 80 TYR A C 1
ATOM 636 O O . TYR A 1 80 ? 11.172 19.062 12.719 1 95.25 80 TYR A O 1
ATOM 644 N N . GLN A 1 81 ? 10.688 17.547 11.164 1 96.44 81 GLN A N 1
ATOM 645 C CA . GLN A 1 81 ? 11.484 18.141 10.094 1 96.44 81 GLN A CA 1
ATOM 646 C C . GLN A 1 81 ? 10.594 18.625 8.953 1 96.44 81 GLN A C 1
ATOM 648 O O . GLN A 1 81 ? 9.414 18.297 8.898 1 96.44 81 GLN A O 1
ATOM 653 N N . VAL A 1 82 ? 11.195 19.453 8.086 1 95.75 82 VAL A N 1
ATOM 654 C CA . VAL A 1 82 ? 10.477 19.984 6.934 1 95.75 82 VAL A CA 1
ATOM 655 C C . VAL A 1 82 ? 11.172 19.547 5.648 1 95.75 82 VAL A C 1
ATOM 657 O O . VAL A 1 82 ? 12.398 19.5 5.582 1 95.75 82 VAL A O 1
ATOM 660 N N . ALA A 1 83 ? 10.398 19.219 4.656 1 97 83 ALA A N 1
ATOM 661 C CA . ALA A 1 83 ? 10.938 18.859 3.346 1 97 83 ALA A CA 1
ATOM 662 C C . ALA A 1 83 ? 11.914 19.922 2.846 1 97 83 ALA A C 1
ATOM 664 O O . ALA A 1 83 ? 11.75 21.109 3.141 1 97 83 ALA A O 1
ATOM 665 N N . GLU A 1 84 ? 12.82 19.484 2.084 1 96.75 84 GLU A N 1
ATOM 666 C CA . GLU A 1 84 ? 13.836 20.391 1.566 1 96.75 84 GLU A CA 1
ATOM 667 C C . GLU A 1 84 ? 13.562 20.75 0.112 1 96.75 84 GLU A C 1
ATOM 669 O O . GLU A 1 84 ? 13.078 19.922 -0.663 1 96.75 84 GLU A O 1
ATOM 674 N N . LYS A 1 85 ? 13.875 21.984 -0.165 1 95.94 85 LYS A N 1
ATOM 675 C CA . LYS A 1 85 ? 13.75 22.422 -1.554 1 95.94 85 LYS A CA 1
ATOM 676 C C . LYS A 1 85 ? 14.766 21.703 -2.445 1 95.94 85 LYS A C 1
ATOM 678 O O . LYS A 1 85 ? 15.938 21.578 -2.086 1 95.94 85 LYS A O 1
ATOM 683 N N . VAL A 1 86 ? 14.336 21.281 -3.619 1 96.69 86 VAL A N 1
ATOM 684 C CA . VAL A 1 86 ? 15.172 20.484 -4.512 1 96.69 86 VAL A CA 1
ATOM 685 C C . VAL A 1 86 ? 16.391 21.312 -4.945 1 96.69 86 VAL A C 1
ATOM 687 O O . VAL A 1 86 ? 17.5 20.797 -5.031 1 96.69 86 VAL A O 1
ATOM 690 N N . LYS A 1 87 ? 16.172 22.578 -5.168 1 97.06 87 LYS A N 1
ATOM 691 C CA . LYS A 1 87 ? 17.266 23.453 -5.562 1 97.06 87 LYS A CA 1
ATOM 692 C C . LYS A 1 87 ? 18.406 23.406 -4.547 1 97.06 87 LYS A C 1
ATOM 694 O O . LYS A 1 87 ? 19.578 23.344 -4.926 1 97.06 87 LYS A O 1
ATOM 699 N N . ASP A 1 88 ? 18.094 23.469 -3.307 1 97.25 88 ASP A N 1
ATOM 700 C CA . ASP A 1 88 ? 19.094 23.453 -2.246 1 97.25 88 ASP A CA 1
ATOM 701 C C . ASP A 1 88 ? 19.844 22.125 -2.217 1 97.25 88 ASP A C 1
ATOM 703 O O . ASP A 1 88 ? 21.078 22.094 -2.102 1 97.25 88 ASP A O 1
ATOM 707 N N . TRP A 1 89 ? 19.109 21.047 -2.316 1 96.56 89 TRP A N 1
ATOM 708 C CA . TRP A 1 89 ? 19.734 19.734 -2.352 1 96.56 89 TRP A CA 1
ATOM 709 C C . TRP A 1 89 ? 20.641 19.594 -3.562 1 96.56 89 TRP A C 1
ATOM 711 O O . TRP A 1 89 ? 21.75 19.078 -3.453 1 96.56 89 TRP A O 1
ATOM 721 N N . SER A 1 90 ? 20.156 20.047 -4.723 1 96.62 90 SER A N 1
ATOM 722 C CA . SER A 1 90 ? 20.906 19.953 -5.965 1 96.62 90 SER A CA 1
ATOM 723 C C . SER A 1 90 ? 22.219 20.734 -5.867 1 96.62 90 SER A C 1
ATOM 725 O O . SER A 1 90 ? 23.266 20.266 -6.332 1 96.62 90 SER A O 1
ATOM 727 N N . LEU A 1 91 ? 22.156 21.859 -5.305 1 96.62 91 LEU A N 1
ATOM 728 C CA . LEU A 1 91 ? 23.359 22.672 -5.129 1 96.62 91 LEU A CA 1
ATOM 729 C C . LEU A 1 91 ? 24.359 21.969 -4.219 1 96.62 91 LEU A C 1
ATOM 731 O O . LEU A 1 91 ? 25.562 21.953 -4.508 1 96.62 91 LEU A O 1
ATOM 735 N N . ARG A 1 92 ? 23.953 21.359 -3.162 1 96.25 92 ARG A N 1
ATOM 736 C CA . ARG A 1 92 ? 24.812 20.703 -2.188 1 96.25 92 ARG A CA 1
ATOM 737 C C . ARG A 1 92 ? 25.391 19.406 -2.758 1 96.25 92 ARG A C 1
ATOM 739 O O . ARG A 1 92 ? 26.562 19.094 -2.549 1 96.25 92 ARG A O 1
ATOM 746 N N . SER A 1 93 ? 24.625 18.641 -3.482 1 93.56 93 SER A N 1
ATOM 747 C CA . SER A 1 93 ? 25.016 17.312 -3.936 1 93.56 93 SER A CA 1
ATOM 748 C C . SER A 1 93 ? 25.688 17.359 -5.301 1 93.56 93 SER A C 1
ATOM 750 O O . SER A 1 93 ? 26.375 16.422 -5.699 1 93.56 93 SER A O 1
ATOM 752 N N . GLY A 1 94 ? 25.391 18.422 -6.105 1 94.69 94 GLY A N 1
ATOM 753 C CA . GLY A 1 94 ? 25.891 18.516 -7.469 1 94.69 94 GLY A CA 1
ATOM 754 C C . GLY A 1 94 ? 25.125 17.625 -8.438 1 94.69 94 GLY A C 1
ATOM 755 O O . GLY A 1 94 ? 25.625 17.297 -9.516 1 94.69 94 GLY A O 1
ATOM 756 N N . GLN A 1 95 ? 23.875 17.188 -8.031 1 93.88 95 GLN A N 1
ATOM 757 C CA . GLN A 1 95 ? 23.078 16.281 -8.852 1 93.88 95 GLN A CA 1
ATOM 758 C C . GLN A 1 95 ? 21.719 16.891 -9.172 1 93.88 95 GLN A C 1
ATOM 760 O O . GLN A 1 95 ? 21.25 17.781 -8.453 1 93.88 95 GLN A O 1
ATOM 765 N N . LYS A 1 96 ? 21.156 16.469 -10.273 1 94.81 96 LYS A N 1
ATOM 766 C CA . LYS A 1 96 ? 19.812 16.875 -10.664 1 94.81 96 LYS A CA 1
ATOM 767 C C . LYS A 1 96 ? 18.875 15.688 -10.703 1 94.81 96 LYS A C 1
ATOM 769 O O . LYS A 1 96 ? 19.281 14.562 -10.992 1 94.81 96 LYS A O 1
ATOM 774 N N . LEU A 1 97 ? 17.656 15.977 -10.445 1 95.5 97 LEU A N 1
ATOM 775 C CA . LEU A 1 97 ? 16.641 14.938 -10.461 1 95.5 97 LEU A CA 1
ATOM 776 C C . LEU A 1 97 ? 15.695 15.117 -11.641 1 95.5 97 LEU A C 1
ATOM 778 O O . LEU A 1 97 ? 15.039 16.156 -11.766 1 95.5 97 LEU A O 1
ATOM 782 N N . GLU A 1 98 ? 15.648 14.094 -12.43 1 94.81 98 GLU A N 1
ATOM 783 C CA . GLU A 1 98 ? 14.773 14.133 -13.594 1 94.81 98 GLU A CA 1
ATOM 784 C C . GLU A 1 98 ? 13.305 14.195 -13.188 1 94.81 98 GLU A C 1
ATOM 786 O O . GLU A 1 98 ? 12.883 13.492 -12.266 1 94.81 98 GLU A O 1
ATOM 791 N N . ASN A 1 99 ? 12.477 15.086 -13.852 1 95.12 99 ASN A N 1
ATOM 792 C CA . ASN A 1 99 ? 11.031 15.211 -13.695 1 95.12 99 ASN A CA 1
ATOM 793 C C . ASN A 1 99 ? 10.656 15.734 -12.312 1 95.12 99 ASN A C 1
ATOM 795 O O . ASN A 1 99 ? 9.547 15.508 -11.836 1 95.12 99 ASN A O 1
ATOM 799 N N . ILE A 1 100 ? 11.594 16.297 -11.609 1 95 100 ILE A N 1
ATOM 800 C CA . ILE A 1 100 ? 11.391 17.031 -10.359 1 95 100 ILE A CA 1
ATOM 801 C C . ILE A 1 100 ? 11.953 18.438 -10.484 1 95 100 ILE A C 1
ATOM 803 O O . ILE A 1 100 ? 13.141 18.625 -10.766 1 95 100 ILE A O 1
ATOM 807 N N . ASP A 1 101 ? 11.133 19.391 -10.273 1 94.06 101 ASP A N 1
ATOM 808 C CA . ASP A 1 101 ? 11.523 20.781 -10.477 1 94.06 101 ASP A CA 1
ATOM 809 C C . ASP A 1 101 ? 12.383 21.281 -9.32 1 94.06 101 ASP A C 1
ATOM 811 O O . ASP A 1 101 ? 12.234 20.828 -8.188 1 94.06 101 ASP A O 1
ATOM 815 N N . ASP A 1 102 ? 13.148 22.297 -9.633 1 94.56 102 ASP A N 1
ATOM 816 C CA . ASP A 1 102 ? 14.031 22.906 -8.633 1 94.56 102 ASP A CA 1
ATOM 817 C C . ASP A 1 102 ? 13.219 23.516 -7.496 1 94.56 102 ASP A C 1
ATOM 819 O O . ASP A 1 102 ? 13.695 23.594 -6.359 1 94.56 102 ASP A O 1
ATOM 823 N N . ASP A 1 103 ? 12 23.891 -7.754 1 93.31 103 ASP A N 1
ATOM 824 C CA . ASP A 1 103 ? 11.172 24.562 -6.754 1 93.31 103 ASP A CA 1
ATOM 825 C C . ASP A 1 103 ? 10.328 23.562 -5.973 1 93.31 103 ASP A C 1
ATOM 827 O O . ASP A 1 103 ? 9.656 23.938 -5.008 1 93.31 103 ASP A O 1
ATOM 831 N N . ASP A 1 104 ? 10.414 22.312 -6.387 1 94.38 104 ASP A N 1
ATOM 832 C CA . ASP A 1 104 ? 9.711 21.281 -5.633 1 94.38 104 ASP A CA 1
ATOM 833 C C . ASP A 1 104 ? 10.375 21.031 -4.281 1 94.38 104 ASP A C 1
ATOM 835 O O . ASP A 1 104 ? 11.5 21.484 -4.043 1 94.38 104 ASP A O 1
ATOM 839 N N . TYR A 1 105 ? 9.641 20.422 -3.391 1 95.12 105 TYR A N 1
ATOM 840 C CA . TYR A 1 105 ? 10.164 19.984 -2.102 1 95.12 105 TYR A CA 1
ATOM 841 C C . TYR A 1 105 ? 10.219 18.453 -2.023 1 95.12 105 TYR A C 1
ATOM 843 O O . TYR A 1 105 ? 9.305 17.781 -2.498 1 95.12 105 TYR A O 1
ATOM 851 N N . ILE A 1 106 ? 11.305 17.953 -1.399 1 97.44 106 ILE A N 1
ATOM 852 C CA . ILE A 1 106 ? 11.477 16.516 -1.378 1 97.44 106 ILE A CA 1
ATOM 853 C C . ILE A 1 106 ? 11.789 16.047 0.044 1 97.44 106 ILE A C 1
ATOM 855 O O . ILE A 1 106 ? 12.312 16.812 0.852 1 97.44 106 ILE A O 1
ATOM 859 N N . ILE A 1 107 ? 11.406 14.852 0.355 1 97.81 107 ILE A N 1
ATOM 860 C CA . ILE A 1 107 ? 11.789 14.086 1.535 1 97.81 107 ILE A CA 1
ATOM 861 C C . ILE A 1 107 ? 12.531 12.82 1.111 1 97.81 107 ILE A C 1
ATOM 863 O O . ILE A 1 107 ? 11.984 11.984 0.388 1 97.81 107 ILE A O 1
ATOM 867 N N . TRP A 1 108 ? 13.734 12.703 1.516 1 98.25 108 TRP A N 1
ATOM 868 C CA . TRP A 1 108 ? 14.5 11.492 1.233 1 98.25 108 TRP A CA 1
ATOM 869 C C . TRP A 1 108 ? 14.18 10.398 2.24 1 98.25 108 TRP A C 1
ATOM 871 O O . TRP A 1 108 ? 14.141 10.641 3.447 1 98.25 108 TRP A O 1
ATOM 881 N N . ILE A 1 109 ? 13.938 9.219 1.742 1 98.19 109 ILE A N 1
ATOM 882 C CA . ILE A 1 109 ? 13.797 8.047 2.598 1 98.19 109 ILE A CA 1
ATOM 883 C C . ILE A 1 109 ? 14.977 7.102 2.369 1 98.19 109 ILE A C 1
ATOM 885 O O . ILE A 1 109 ? 15.188 6.625 1.253 1 98.19 109 ILE A O 1
ATOM 889 N N . LYS A 1 110 ? 15.711 6.77 3.412 1 97 110 LYS A N 1
ATOM 890 C CA . LYS A 1 110 ? 16.891 5.922 3.33 1 97 110 LYS A CA 1
ATOM 891 C C . LYS A 1 110 ? 16.5 4.445 3.24 1 97 110 LYS A C 1
ATOM 893 O O . LYS A 1 110 ? 15.383 4.07 3.586 1 97 110 LYS A O 1
ATOM 898 N N . PRO A 1 111 ? 17.453 3.666 2.701 1 95.81 111 PRO A N 1
ATOM 899 C CA . PRO A 1 111 ? 17.172 2.232 2.633 1 95.81 111 PRO A CA 1
ATOM 900 C C . PRO A 1 111 ? 16.781 1.645 3.986 1 95.81 111 PRO A C 1
ATOM 902 O O . PRO A 1 111 ? 17.484 1.838 4.977 1 95.81 111 PRO A O 1
ATOM 905 N N . GLY A 1 112 ? 15.594 0.976 3.98 1 94.19 112 GLY A N 1
ATOM 906 C CA . GLY A 1 112 ? 15.156 0.294 5.188 1 94.19 112 GLY A CA 1
ATOM 907 C C . GLY A 1 112 ? 14.547 1.231 6.215 1 94.19 112 GLY A C 1
ATOM 908 O O . GLY A 1 112 ? 14.086 0.79 7.27 1 94.19 112 GLY A O 1
ATOM 909 N N . GLU A 1 113 ? 14.453 2.502 5.945 1 95.88 113 GLU A N 1
ATOM 910 C CA . GLU A 1 113 ? 14 3.502 6.91 1 95.88 113 GLU A CA 1
ATOM 911 C C . GLU A 1 113 ? 12.477 3.604 6.926 1 95.88 113 GLU A C 1
ATOM 913 O O . GLU A 1 113 ? 11.828 3.416 5.898 1 95.88 113 GLU A O 1
ATOM 918 N N . THR A 1 114 ? 11.977 3.865 8.094 1 96.25 114 THR A N 1
ATOM 919 C CA . THR A 1 114 ? 10.586 4.277 8.25 1 96.25 114 THR A CA 1
ATOM 920 C C . THR A 1 114 ? 10.5 5.672 8.867 1 96.25 114 THR A C 1
ATOM 922 O O . THR A 1 114 ? 11.141 5.949 9.883 1 96.25 114 THR A O 1
ATOM 925 N N . ILE A 1 115 ? 9.734 6.531 8.234 1 97.5 115 ILE A N 1
ATOM 926 C CA . ILE A 1 115 ? 9.469 7.855 8.781 1 97.5 115 ILE A CA 1
ATOM 927 C C . ILE A 1 115 ? 7.973 8.023 9.016 1 97.5 115 ILE A C 1
ATOM 929 O O . ILE A 1 115 ? 7.164 7.246 8.508 1 97.5 115 ILE A O 1
ATOM 933 N N . LEU A 1 116 ? 7.629 8.992 9.898 1 96.94 116 LEU A N 1
ATOM 934 C CA . LEU A 1 116 ? 6.242 9.43 9.992 1 96.94 116 LEU A CA 1
ATOM 935 C C . LEU A 1 116 ? 5.996 10.648 9.109 1 96.94 116 LEU A C 1
ATOM 937 O O . LEU A 1 116 ? 6.664 11.672 9.258 1 96.94 116 LEU A O 1
ATOM 941 N N . GLY A 1 117 ? 5.172 10.523 8.109 1 97.25 117 GLY A N 1
ATOM 942 C CA . GLY A 1 117 ? 4.695 11.625 7.285 1 97.25 117 GLY A CA 1
ATOM 943 C C . GLY A 1 117 ? 3.199 11.852 7.41 1 97.25 117 GLY A C 1
ATOM 944 O O . GLY A 1 117 ? 2.539 11.242 8.258 1 97.25 117 GLY A O 1
ATOM 945 N N . HIS A 1 118 ? 2.666 12.781 6.609 1 95.25 118 HIS A N 1
ATOM 946 C CA . HIS A 1 118 ? 1.239 13.078 6.676 1 95.25 118 HIS A CA 1
ATOM 947 C C . HIS A 1 118 ? 0.693 13.461 5.305 1 95.25 118 HIS A C 1
ATOM 949 O O . HIS A 1 118 ? 1.445 13.898 4.434 1 95.25 118 HIS A O 1
ATOM 955 N N . THR A 1 119 ? -0.566 13.25 5.145 1 95.62 119 THR A N 1
ATOM 956 C CA . THR A 1 119 ? -1.231 13.719 3.934 1 95.62 119 THR A CA 1
ATOM 957 C C . THR A 1 119 ? -1.337 15.242 3.926 1 95.62 119 THR A C 1
ATOM 959 O O . THR A 1 119 ? -1.424 15.867 4.984 1 95.62 119 THR A O 1
ATOM 962 N N . ASN A 1 120 ? -1.317 15.742 2.758 1 93.69 120 ASN A N 1
ATOM 963 C CA . ASN A 1 120 ? -1.632 17.156 2.613 1 93.69 120 ASN A CA 1
ATOM 964 C C . ASN A 1 120 ? -3.104 17.438 2.91 1 93.69 120 ASN A C 1
ATOM 966 O O . ASN A 1 120 ? -3.434 18.453 3.537 1 93.69 120 ASN A O 1
ATOM 970 N N . GLU A 1 121 ? -3.977 16.594 2.482 1 93.88 121 GLU A N 1
ATOM 971 C CA . GLU A 1 121 ? -5.422 16.766 2.619 1 93.88 121 GLU A CA 1
ATOM 972 C C . GLU A 1 121 ? -5.879 16.469 4.043 1 93.88 121 GLU A C 1
ATOM 974 O O . GLU A 1 121 ? -5.383 15.539 4.676 1 93.88 121 GLU A O 1
ATOM 979 N N . PHE A 1 122 ? -6.734 17.25 4.543 1 92.75 122 PHE A N 1
ATOM 980 C CA . PHE A 1 122 ? -7.656 16.797 5.574 1 92.75 122 PHE A CA 1
ATOM 981 C C . PHE A 1 122 ? -8.727 15.883 4.977 1 92.75 122 PHE A C 1
ATOM 983 O O . PHE A 1 122 ? -9.422 16.281 4.039 1 92.75 122 PHE A O 1
ATOM 990 N N . ILE A 1 123 ? -8.82 14.719 5.523 1 95.06 123 ILE A N 1
ATOM 991 C CA . ILE A 1 123 ? -9.703 13.758 4.883 1 95.06 123 ILE A CA 1
ATOM 992 C C . ILE A 1 123 ? -10.289 12.812 5.934 1 95.06 123 ILE A C 1
ATOM 994 O O . ILE A 1 123 ? -9.602 12.438 6.887 1 95.06 123 ILE A O 1
ATOM 998 N N . GLY A 1 124 ? -11.594 12.461 5.715 1 94.56 124 GLY A N 1
ATOM 999 C CA . GLY A 1 124 ? -12.25 11.547 6.633 1 94.56 124 GLY A CA 1
ATOM 1000 C C . GLY A 1 124 ? -13.719 11.352 6.332 1 94.56 124 GLY A C 1
ATOM 1001 O O . GLY A 1 124 ? -14.242 11.906 5.363 1 94.56 124 GLY A O 1
ATOM 1002 N N . GLY A 1 125 ? -14.305 10.477 7.105 1 93.31 125 GLY A N 1
ATOM 1003 C CA . GLY A 1 125 ? -15.727 10.188 7.035 1 93.31 125 GLY A CA 1
ATOM 1004 C C . GLY A 1 125 ? -16.469 10.516 8.32 1 93.31 125 GLY A C 1
ATOM 1005 O O . GLY A 1 125 ? -15.922 10.352 9.414 1 93.31 125 GLY A O 1
ATOM 1006 N N . ASN A 1 126 ? -17.688 10.852 8.125 1 90.5 126 ASN A N 1
ATOM 1007 C CA . ASN A 1 126 ? -18.547 11.18 9.25 1 90.5 126 ASN A CA 1
ATOM 1008 C C . ASN A 1 126 ? -19.859 10.391 9.211 1 90.5 126 ASN A C 1
ATOM 1010 O O . ASN A 1 126 ? -20.188 9.781 8.188 1 90.5 126 ASN A O 1
ATOM 1014 N N . THR A 1 127 ? -20.562 10.367 10.391 1 90.44 127 THR A N 1
ATOM 1015 C CA . THR A 1 127 ? -21.906 9.852 10.578 1 90.44 127 THR A CA 1
ATOM 1016 C C . THR A 1 127 ? -21.969 8.367 10.258 1 90.44 127 THR A C 1
ATOM 1018 O O . THR A 1 127 ? -22.156 7.539 11.156 1 90.44 127 THR A O 1
ATOM 1021 N N . THR A 1 128 ? -21.781 8.008 8.984 1 90.69 128 THR A N 1
ATOM 1022 C CA . THR A 1 128 ? -21.938 6.605 8.602 1 90.69 128 THR A CA 1
ATOM 1023 C C . THR A 1 128 ? -20.719 6.133 7.797 1 90.69 128 THR A C 1
ATOM 1025 O O . THR A 1 128 ? -20.641 4.961 7.43 1 90.69 128 THR A O 1
ATOM 1028 N N . VAL A 1 129 ? -19.859 7.051 7.477 1 92.81 129 VAL A N 1
ATOM 1029 C CA . VAL A 1 129 ? -18.812 6.719 6.52 1 92.81 129 VAL A CA 1
ATOM 1030 C C . VAL A 1 129 ? -17.5 6.453 7.258 1 92.81 129 VAL A C 1
ATOM 1032 O O . VAL A 1 129 ? -17.094 7.234 8.125 1 92.81 129 VAL A O 1
ATOM 1035 N N . THR A 1 130 ? -16.906 5.344 6.973 1 92.88 130 THR A N 1
ATOM 1036 C CA . THR A 1 130 ? -15.562 5.023 7.441 1 92.88 130 THR A CA 1
ATOM 1037 C C . THR A 1 130 ? -14.586 4.965 6.273 1 92.88 130 THR A C 1
ATOM 1039 O O . THR A 1 130 ? -14.984 5.094 5.113 1 92.88 130 THR A O 1
ATOM 1042 N N . THR A 1 131 ? -13.297 4.938 6.602 1 94.19 131 THR A N 1
ATOM 1043 C CA . THR A 1 131 ? -12.273 5.098 5.574 1 94.19 131 THR A CA 1
ATOM 1044 C C . THR A 1 131 ? -11.172 4.062 5.754 1 94.19 131 THR A C 1
ATOM 1046 O O . THR A 1 131 ? -11.031 3.471 6.824 1 94.19 131 THR A O 1
ATOM 1049 N N . MET A 1 132 ? -10.461 3.848 4.672 1 94.31 132 MET A N 1
ATOM 1050 C CA . MET A 1 132 ? -9.281 2.986 4.648 1 94.31 132 MET A CA 1
ATOM 1051 C C . MET A 1 132 ? -8.195 3.57 3.742 1 94.31 132 MET A C 1
ATOM 1053 O O . MET A 1 132 ? -8.492 4.062 2.654 1 94.31 132 MET A O 1
ATOM 1057 N N . MET A 1 133 ? -7.016 3.441 4.219 1 94.5 133 MET A N 1
ATOM 1058 C CA . MET A 1 133 ? -5.895 3.912 3.41 1 94.5 133 MET A CA 1
ATOM 1059 C C . MET A 1 133 ? -5.176 2.746 2.742 1 94.5 133 MET A C 1
ATOM 1061 O O . MET A 1 133 ? -4.949 1.711 3.369 1 94.5 133 MET A O 1
ATOM 1065 N N . LYS A 1 134 ? -4.797 2.984 1.488 1 93.81 134 LYS A N 1
ATOM 1066 C CA . LYS A 1 134 ? -3.916 2.1 0.732 1 93.81 134 LYS A CA 1
ATOM 1067 C C . LYS A 1 134 ? -2.83 2.889 0.01 1 93.81 134 LYS A C 1
ATOM 1069 O O . LYS A 1 134 ? -3.025 4.059 -0.33 1 93.81 134 LYS A O 1
ATOM 1074 N N . ALA A 1 135 ? -1.726 2.221 -0.149 1 93.19 135 ALA A N 1
ATOM 1075 C CA . ALA A 1 135 ? -0.698 2.822 -0.995 1 93.19 135 ALA A CA 1
ATOM 1076 C C . ALA A 1 135 ? -1.1 2.771 -2.467 1 93.19 135 ALA A C 1
ATOM 1078 O O . ALA A 1 135 ? -1.839 1.878 -2.885 1 93.19 135 ALA A O 1
ATOM 1079 N N . ARG A 1 136 ? -0.643 3.766 -3.213 1 91.38 136 ARG A N 1
ATOM 1080 C CA . ARG A 1 136 ? -0.72 3.604 -4.66 1 91.38 136 ARG A CA 1
ATOM 1081 C C . ARG A 1 136 ? 0.188 2.473 -5.133 1 91.38 136 ARG A C 1
ATOM 1083 O O . ARG A 1 136 ? 1.293 2.299 -4.617 1 91.38 136 ARG A O 1
ATOM 1090 N N . SER A 1 137 ? -0.212 1.81 -6.133 1 89.62 137 SER A N 1
ATOM 1091 C CA . SER A 1 137 ? 0.548 0.673 -6.645 1 89.62 137 SER A CA 1
ATOM 1092 C C . SER A 1 137 ? 1.923 1.106 -7.141 1 89.62 137 SER A C 1
ATOM 1094 O O . SER A 1 137 ? 2.906 0.382 -6.973 1 89.62 137 SER A O 1
ATOM 1096 N N . SER A 1 138 ? 1.945 2.287 -7.73 1 90.75 138 SER A N 1
ATOM 1097 C CA . SER A 1 138 ? 3.217 2.773 -8.25 1 90.75 138 SER A CA 1
ATOM 1098 C C . SER A 1 138 ? 4.25 2.93 -7.137 1 90.75 138 SER A C 1
ATOM 1100 O O . SER A 1 138 ? 5.438 2.676 -7.344 1 90.75 138 SER A O 1
ATOM 1102 N N . LEU A 1 139 ? 3.799 3.342 -6.02 1 91.94 139 LEU A N 1
ATOM 1103 C CA . LEU A 1 139 ? 4.711 3.486 -4.887 1 91.94 139 LEU A CA 1
ATOM 1104 C C . LEU A 1 139 ? 5.203 2.123 -4.41 1 91.94 139 LEU A C 1
ATOM 1106 O O . LEU A 1 139 ? 6.395 1.947 -4.148 1 91.94 139 LEU A O 1
ATOM 1110 N N . GLY A 1 140 ? 4.297 1.224 -4.27 1 92.31 140 GLY A N 1
ATOM 1111 C CA . GLY A 1 140 ? 4.691 -0.12 -3.879 1 92.31 140 GLY A CA 1
ATOM 1112 C C . GLY A 1 140 ? 5.75 -0.719 -4.785 1 92.31 140 GLY A C 1
ATOM 1113 O O . GLY A 1 140 ? 6.723 -1.305 -4.309 1 92.31 140 GLY A O 1
ATOM 1114 N N . ARG A 1 141 ? 5.562 -0.519 -6.062 1 88.44 141 ARG A N 1
ATOM 1115 C CA . ARG A 1 141 ? 6.508 -1.045 -7.043 1 88.44 141 ARG A CA 1
ATOM 1116 C C . ARG A 1 141 ? 7.855 -0.335 -6.941 1 88.44 141 ARG A C 1
ATOM 1118 O O . ARG A 1 141 ? 8.852 -0.806 -7.488 1 88.44 141 ARG A O 1
ATOM 1125 N N . ASN A 1 142 ? 7.832 0.814 -6.27 1 94.94 142 ASN A N 1
ATOM 1126 C CA . ASN A 1 142 ? 9.07 1.552 -6.016 1 94.94 142 ASN A CA 1
ATOM 1127 C C . ASN A 1 142 ? 9.531 1.386 -4.57 1 94.94 142 ASN A C 1
ATOM 1129 O O . ASN A 1 142 ? 10.117 2.301 -3.994 1 94.94 142 ASN A O 1
ATOM 1133 N N . PHE A 1 143 ? 9.133 0.33 -3.922 1 94.62 143 PHE A N 1
ATOM 1134 C CA . PHE A 1 143 ? 9.617 -0.106 -2.619 1 94.62 143 PHE A CA 1
ATOM 1135 C C . PHE A 1 143 ? 8.953 0.684 -1.5 1 94.62 143 PHE A C 1
ATOM 1137 O O . PHE A 1 143 ? 9.258 0.487 -0.323 1 94.62 143 PHE A O 1
ATOM 1144 N N . ILE A 1 144 ? 8.07 1.577 -1.781 1 95.31 144 ILE A N 1
ATOM 1145 C CA . ILE A 1 144 ? 7.562 2.486 -0.761 1 95.31 144 ILE A CA 1
ATOM 1146 C C . ILE A 1 144 ? 6.246 1.951 -0.202 1 95.31 144 ILE A C 1
ATOM 1148 O O . ILE A 1 144 ? 5.312 1.677 -0.957 1 95.31 144 ILE A O 1
ATOM 1152 N N . GLU A 1 145 ? 6.234 1.782 1.047 1 93.81 145 GLU A N 1
ATOM 1153 C CA . GLU A 1 145 ? 5.055 1.452 1.841 1 93.81 145 GLU A CA 1
ATOM 1154 C C . GLU A 1 145 ? 4.578 2.656 2.646 1 93.81 145 GLU A C 1
ATOM 1156 O O . GLU A 1 145 ? 5.387 3.377 3.234 1 93.81 145 GLU A O 1
ATOM 1161 N N . VAL A 1 146 ? 3.252 2.854 2.695 1 93.62 146 VAL A N 1
ATOM 1162 C CA . VAL A 1 146 ? 2.811 4.086 3.34 1 93.62 146 VAL A CA 1
ATOM 1163 C C . VAL A 1 146 ? 2.023 3.754 4.605 1 93.62 146 VAL A C 1
ATOM 1165 O O . VAL A 1 146 ? 1.631 4.652 5.355 1 93.62 146 VAL A O 1
ATOM 1168 N N . CYS A 1 147 ? 1.693 2.523 4.781 1 90.06 147 CYS A N 1
ATOM 1169 C CA . CYS A 1 147 ? 1.006 2.115 6 1 90.06 147 CYS A CA 1
ATOM 1170 C C . CYS A 1 147 ? 1.459 0.73 6.445 1 90.06 147 CYS A C 1
ATOM 1172 O O . CYS A 1 147 ? 1.829 -0.102 5.617 1 90.06 147 CYS A O 1
ATOM 1174 N N . LYS A 1 148 ? 1.53 0.578 7.738 1 84.19 148 LYS A N 1
ATOM 1175 C CA . LYS A 1 148 ? 1.89 -0.689 8.367 1 84.19 148 LYS A CA 1
ATOM 1176 C C . LYS A 1 148 ? 0.647 -1.443 8.836 1 84.19 148 LYS A C 1
ATOM 1178 O O . LYS A 1 148 ? 0.487 -1.711 10.023 1 84.19 148 LYS A O 1
ATOM 1183 N N . CYS A 1 149 ? -0.072 -1.908 7.91 1 73.31 149 CYS A N 1
ATOM 1184 C CA . CYS A 1 149 ? -1.326 -2.6 8.188 1 73.31 149 CYS A CA 1
ATOM 1185 C C . CYS A 1 149 ? -2.258 -1.727 9.016 1 73.31 149 CYS A C 1
ATOM 1187 O O . CYS A 1 149 ? -3.125 -2.236 9.727 1 73.31 149 CYS A O 1
ATOM 1189 N N . ALA A 1 150 ? -1.8 -0.546 9.125 1 71.56 150 ALA A N 1
ATOM 1190 C CA . ALA A 1 150 ? -2.582 0.487 9.797 1 71.56 150 ALA A CA 1
ATOM 1191 C C . ALA A 1 150 ? -3.209 1.445 8.789 1 71.56 150 ALA A C 1
ATOM 1193 O O . ALA A 1 150 ? -2.572 1.822 7.805 1 71.56 150 ALA A O 1
ATOM 1194 N N . GLY A 1 151 ? -4.566 1.167 8.445 1 79.31 151 GLY A N 1
ATOM 1195 C CA . GLY A 1 151 ? -5.141 2.047 7.445 1 79.31 151 GLY A CA 1
ATOM 1196 C C . GLY A 1 151 ? -6.645 2.207 7.578 1 79.31 151 GLY A C 1
ATOM 1197 O O . GLY A 1 151 ? -7.324 2.58 6.621 1 79.31 151 GLY A O 1
ATOM 1198 N N . TRP A 1 152 ? -6.973 1.902 8.82 1 85.88 152 TRP A N 1
ATOM 1199 C CA . TRP A 1 152 ? -8.406 2.053 9.031 1 85.88 152 TRP A CA 1
ATOM 1200 C C . TRP A 1 152 ? -8.711 3.35 9.773 1 85.88 152 TRP A C 1
ATOM 1202 O O . TRP A 1 152 ? -8.039 3.691 10.75 1 85.88 152 TRP A O 1
ATOM 1212 N N . GLY A 1 153 ? -9.648 4.094 9.297 1 89.5 153 GLY A N 1
ATOM 1213 C CA . GLY A 1 153 ? -10.102 5.309 9.953 1 89.5 153 GLY A CA 1
ATOM 1214 C C . GLY A 1 153 ? -11.492 5.188 10.539 1 89.5 153 GLY A C 1
ATOM 1215 O O . GLY A 1 153 ? -12.453 4.918 9.812 1 89.5 153 GLY A O 1
ATOM 1216 N N . ASP A 1 154 ? -11.641 5.469 11.82 1 87.44 154 ASP A N 1
ATOM 1217 C CA . ASP A 1 154 ? -12.93 5.41 12.5 1 87.44 154 ASP A CA 1
ATOM 1218 C C . ASP A 1 154 ? -13.875 6.488 11.977 1 87.44 154 ASP A C 1
ATOM 1220 O O . ASP A 1 154 ? -13.43 7.531 11.492 1 87.44 154 ASP A O 1
ATOM 1224 N N . VAL A 1 155 ? -15.156 6.188 12.125 1 88.06 155 VAL A N 1
ATOM 1225 C CA . VAL A 1 155 ? -16.141 7.219 11.82 1 88.06 155 VAL A CA 1
ATOM 1226 C C . VAL A 1 155 ? -15.906 8.438 12.711 1 88.06 155 VAL A C 1
ATOM 1228 O O . VAL A 1 155 ? -15.773 8.305 13.93 1 88.06 155 VAL A O 1
ATOM 1231 N N . GLY A 1 156 ? -15.719 9.57 12.023 1 88.12 156 GLY A N 1
ATOM 1232 C CA . GLY A 1 156 ? -15.484 10.789 12.781 1 88.12 156 GLY A CA 1
ATOM 1233 C C . GLY A 1 156 ? -14.023 11.195 12.805 1 88.12 156 GLY A C 1
ATOM 1234 O O . GLY A 1 156 ? -13.68 12.281 13.281 1 88.12 156 GLY A O 1
ATOM 1235 N N . TYR A 1 157 ? -13.18 10.328 12.328 1 90.31 157 TYR A N 1
ATOM 1236 C CA . TYR A 1 157 ? -11.781 10.711 12.234 1 90.31 157 TYR A CA 1
ATOM 1237 C C . TYR A 1 157 ? -11.508 11.484 10.953 1 90.31 157 TYR A C 1
ATOM 1239 O O . TYR A 1 157 ? -11.375 10.891 9.875 1 90.31 157 TYR A O 1
ATOM 1247 N N . THR A 1 158 ? -11.359 12.781 11.023 1 90.62 158 THR A N 1
ATOM 1248 C CA . THR A 1 158 ? -10.977 13.664 9.922 1 90.62 158 THR A CA 1
ATOM 1249 C C . THR A 1 158 ? -9.766 14.508 10.305 1 90.62 158 THR A C 1
ATOM 1251 O O . THR A 1 158 ? -9.812 15.266 11.273 1 90.62 158 THR A O 1
ATOM 1254 N N . SER A 1 159 ? -8.719 14.336 9.555 1 92.44 159 SER A N 1
ATOM 1255 C CA . SER A 1 159 ? -7.457 15.031 9.805 1 92.44 159 SER A CA 1
ATOM 1256 C C . SER A 1 159 ? -6.48 14.828 8.656 1 92.44 159 SER A C 1
ATOM 1258 O O . SER A 1 159 ? -6.828 14.242 7.633 1 92.44 159 SER A O 1
ATOM 1260 N N . ARG A 1 160 ? -5.324 15.453 8.812 1 93.31 160 ARG A N 1
ATOM 1261 C CA . ARG A 1 160 ? -4.188 14.969 8.031 1 93.31 160 ARG A CA 1
ATOM 1262 C C . ARG A 1 160 ? -3.723 13.602 8.539 1 93.31 160 ARG A C 1
ATOM 1264 O O . ARG A 1 160 ? -3.244 13.484 9.672 1 93.31 160 ARG A O 1
ATOM 1271 N N . TRP A 1 161 ? -3.936 12.594 7.719 1 94.75 161 TRP A N 1
ATOM 1272 C CA . TRP A 1 161 ? -3.592 11.242 8.156 1 94.75 161 TRP A CA 1
ATOM 1273 C C . TRP A 1 161 ? -2.084 11.094 8.312 1 94.75 161 TRP A C 1
ATOM 1275 O O . TRP A 1 161 ? -1.315 11.531 7.449 1 94.75 161 TRP A O 1
ATOM 1285 N N . THR A 1 162 ? -1.743 10.523 9.43 1 95 162 THR A N 1
ATOM 1286 C CA . THR A 1 162 ? -0.348 10.125 9.594 1 95 162 THR A CA 1
ATOM 1287 C C . THR A 1 162 ? -0.044 8.867 8.789 1 95 162 THR A C 1
ATOM 1289 O O . THR A 1 162 ? -0.84 7.926 8.773 1 95 162 THR A O 1
ATOM 1292 N N . MET A 1 163 ? 1.059 8.914 8.094 1 96.12 163 MET A N 1
ATOM 1293 C CA . MET A 1 163 ? 1.53 7.766 7.324 1 96.12 163 MET A CA 1
ATOM 1294 C C . MET A 1 163 ? 2.855 7.25 7.871 1 96.12 163 MET A C 1
ATOM 1296 O O . MET A 1 163 ? 3.73 8.039 8.234 1 96.12 163 MET A O 1
ATOM 1300 N N . GLU A 1 164 ? 2.969 5.926 8 1 96.44 164 GLU A N 1
ATOM 1301 C CA . GLU A 1 164 ? 4.25 5.273 8.25 1 96.44 164 GLU A CA 1
ATOM 1302 C C . GLU A 1 164 ? 4.934 4.887 6.938 1 96.44 164 GLU A C 1
ATOM 1304 O O . GLU A 1 164 ? 4.656 3.822 6.383 1 96.44 164 GLU A O 1
ATOM 1309 N N . ILE A 1 165 ? 5.777 5.742 6.496 1 96.56 165 ILE A N 1
ATOM 1310 C CA . ILE A 1 165 ? 6.379 5.582 5.176 1 96.56 165 ILE A CA 1
ATOM 1311 C C . ILE A 1 165 ? 7.691 4.812 5.297 1 96.56 165 ILE A C 1
ATOM 1313 O O . ILE A 1 165 ? 8.633 5.273 5.945 1 96.56 165 ILE A O 1
ATOM 1317 N N . THR A 1 166 ? 7.699 3.658 4.629 1 96.38 166 THR A N 1
ATOM 1318 C CA . THR A 1 166 ? 8.875 2.793 4.699 1 96.38 166 THR A CA 1
ATOM 1319 C C . THR A 1 166 ? 9.477 2.592 3.312 1 96.38 166 THR A C 1
ATOM 1321 O O . THR A 1 166 ? 8.758 2.367 2.34 1 96.38 166 THR A O 1
ATOM 1324 N N . ASN A 1 167 ? 10.789 2.766 3.209 1 97.06 167 ASN A N 1
ATOM 1325 C CA . ASN A 1 167 ? 11.562 2.346 2.045 1 97.06 167 ASN A CA 1
ATOM 1326 C C . ASN A 1 167 ? 12.07 0.915 2.195 1 97.06 167 ASN A C 1
ATOM 1328 O O . ASN A 1 167 ? 13 0.661 2.963 1 97.06 167 ASN A O 1
ATOM 1332 N N . ASN A 1 168 ? 11.531 0.042 1.346 1 94.69 168 ASN A N 1
ATOM 1333 C CA . ASN A 1 168 ? 11.852 -1.374 1.476 1 94.69 168 ASN A CA 1
ATOM 1334 C C . ASN A 1 168 ? 13.023 -1.766 0.58 1 94.69 168 ASN A C 1
ATOM 1336 O O . ASN A 1 168 ? 13.344 -2.949 0.442 1 94.69 168 ASN A O 1
ATOM 1340 N N . SER A 1 169 ? 13.625 -0.794 -0.116 1 94.75 169 SER A N 1
ATOM 1341 C CA . SER A 1 169 ? 14.883 -1.062 -0.812 1 94.75 169 SER A CA 1
ATOM 1342 C C . SER A 1 169 ? 16.016 -1.342 0.172 1 94.75 169 SER A C 1
ATOM 1344 O O . SER A 1 169 ? 16.078 -0.732 1.241 1 94.75 169 SER A O 1
ATOM 1346 N N . LEU A 1 170 ? 16.859 -2.242 -0.249 1 92.31 170 LEU A N 1
ATOM 1347 C CA . LEU A 1 170 ? 18.016 -2.557 0.582 1 92.31 170 LEU A CA 1
ATOM 1348 C C . LEU A 1 170 ? 19.172 -1.586 0.311 1 92.31 170 LEU A C 1
ATOM 1350 O O . LEU A 1 170 ? 20.109 -1.496 1.1 1 92.31 170 LEU A O 1
ATOM 1354 N N . SER A 1 171 ? 19.016 -0.804 -0.798 1 93.69 171 SER A N 1
ATOM 1355 C CA . SER A 1 171 ? 20.266 -0.167 -1.226 1 93.69 171 SER A CA 1
ATOM 1356 C C . SER A 1 171 ? 20.031 1.287 -1.622 1 93.69 171 SER A C 1
ATOM 1358 O O . SER A 1 171 ? 20.969 2.086 -1.65 1 93.69 171 SER A O 1
ATOM 1360 N N . TYR A 1 172 ? 18.812 1.649 -1.911 1 96.38 172 TYR A N 1
ATOM 1361 C CA . TYR A 1 172 ? 18.625 2.922 -2.6 1 96.38 172 TYR A CA 1
ATOM 1362 C C . TYR A 1 172 ? 17.859 3.906 -1.724 1 96.38 172 TYR A C 1
ATOM 1364 O O . TYR A 1 172 ? 16.844 3.551 -1.111 1 96.38 172 TYR A O 1
ATOM 1372 N N . SER A 1 173 ? 18.359 5.148 -1.598 1 97.31 173 SER A N 1
ATOM 1373 C CA . SER A 1 173 ? 17.594 6.266 -1.078 1 97.31 173 SER A CA 1
ATOM 1374 C C . SER A 1 173 ? 16.594 6.785 -2.119 1 97.31 173 SER A C 1
ATOM 1376 O O . SER A 1 173 ? 16.938 6.895 -3.301 1 97.31 173 SER A O 1
ATOM 1378 N N . ILE A 1 174 ? 15.438 7.086 -1.74 1 97.94 174 ILE A N 1
ATOM 1379 C CA . ILE A 1 174 ? 14.375 7.445 -2.672 1 97.94 174 ILE A CA 1
ATOM 1380 C C . ILE A 1 174 ? 13.789 8.805 -2.291 1 97.94 174 ILE A C 1
ATOM 1382 O O . ILE A 1 174 ? 13.391 9.016 -1.141 1 97.94 174 ILE A O 1
ATOM 1386 N N . PRO A 1 175 ? 13.734 9.75 -3.213 1 97.62 175 PRO A N 1
ATOM 1387 C CA . PRO A 1 175 ? 13.078 11.031 -2.949 1 97.62 175 PRO A CA 1
ATOM 1388 C C . PRO A 1 175 ? 11.57 10.984 -3.197 1 97.62 175 PRO A C 1
ATOM 1390 O O . PRO A 1 175 ? 11.133 10.508 -4.246 1 97.62 175 PRO A O 1
ATOM 1393 N N . LEU A 1 176 ? 10.844 11.422 -2.258 1 97.56 176 LEU A N 1
ATOM 1394 C CA . LEU A 1 176 ? 9.414 11.641 -2.428 1 97.56 176 LEU A CA 1
ATOM 1395 C C . LEU A 1 176 ? 9.102 13.133 -2.553 1 97.56 176 LEU A C 1
ATOM 1397 O O . LEU A 1 176 ? 9.672 13.953 -1.827 1 97.56 176 LEU A O 1
ATOM 1401 N N . VAL A 1 177 ? 8.242 13.469 -3.445 1 96.44 177 VAL A N 1
ATOM 1402 C CA . VAL A 1 177 ? 7.98 14.875 -3.748 1 96.44 177 VAL A CA 1
ATOM 1403 C C . VAL A 1 177 ? 6.707 15.32 -3.033 1 96.44 177 VAL A C 1
ATOM 1405 O O . VAL A 1 177 ? 5.648 14.711 -3.189 1 96.44 177 VAL A O 1
ATOM 1408 N N . VAL A 1 178 ? 6.824 16.406 -2.271 1 95.75 178 VAL A N 1
ATOM 1409 C CA . VAL A 1 178 ? 5.695 17 -1.562 1 95.75 178 VAL A CA 1
ATOM 1410 C C . VAL A 1 178 ? 4.637 17.453 -2.566 1 95.75 178 VAL A C 1
ATOM 1412 O O . VAL A 1 178 ? 4.969 17.969 -3.637 1 95.75 178 VAL A O 1
ATOM 1415 N N . PHE A 1 179 ? 3.352 17.156 -2.256 1 94.06 179 PHE A N 1
ATOM 1416 C CA . PHE A 1 179 ? 2.168 17.562 -3.002 1 94.06 179 PHE A CA 1
ATOM 1417 C C . PHE A 1 179 ? 1.966 16.672 -4.227 1 94.06 179 PHE A C 1
ATOM 1419 O O . PHE A 1 179 ? 1.182 17.016 -5.117 1 94.06 179 PHE A O 1
ATOM 1426 N N . ARG A 1 180 ? 2.715 15.656 -4.344 1 94.31 180 ARG A N 1
ATOM 1427 C CA . ARG A 1 180 ? 2.4 14.617 -5.316 1 94.31 180 ARG A CA 1
ATOM 1428 C C . ARG A 1 180 ? 1.66 13.453 -4.66 1 94.31 180 ARG A C 1
ATOM 1430 O O . ARG A 1 180 ? 1.764 13.25 -3.449 1 94.31 180 ARG A O 1
ATOM 1437 N N . ARG A 1 181 ? 0.891 12.742 -5.449 1 95.38 181 ARG A N 1
ATOM 1438 C CA . ARG A 1 181 ? 0.065 11.656 -4.938 1 95.38 181 ARG A CA 1
ATOM 1439 C C . ARG A 1 181 ? 0.928 10.555 -4.328 1 95.38 181 ARG A C 1
ATOM 1441 O O . ARG A 1 181 ? 1.943 10.164 -4.91 1 95.38 181 ARG A O 1
ATOM 1448 N N . ILE A 1 182 ? 0.487 9.992 -3.213 1 95.31 182 ILE A N 1
ATOM 1449 C CA . ILE A 1 182 ? 1.297 9.023 -2.482 1 95.31 182 ILE A CA 1
ATOM 1450 C C . ILE A 1 182 ? 0.425 7.848 -2.041 1 95.31 182 ILE A C 1
ATOM 1452 O O . ILE A 1 182 ? 0.87 6.695 -2.049 1 95.31 182 ILE A O 1
ATOM 1456 N N . ALA A 1 183 ? -0.781 8.07 -1.719 1 95.75 183 ALA A N 1
ATOM 1457 C CA . ALA A 1 183 ? -1.697 7.059 -1.203 1 95.75 183 ALA A CA 1
ATOM 1458 C C . ALA A 1 183 ? -3.117 7.293 -1.712 1 95.75 183 ALA A C 1
ATOM 1460 O O . ALA A 1 183 ? -3.377 8.273 -2.414 1 95.75 183 ALA A O 1
ATOM 1461 N N . GLN A 1 184 ? -3.959 6.316 -1.383 1 95.62 184 GLN A N 1
ATOM 1462 C CA . GLN A 1 184 ? -5.371 6.445 -1.732 1 95.62 184 GLN A CA 1
ATOM 1463 C C . GLN A 1 184 ? -6.266 6.094 -0.547 1 95.62 184 GLN A C 1
ATOM 1465 O O . GLN A 1 184 ? -5.953 5.184 0.223 1 95.62 184 GLN A O 1
ATOM 1470 N N . ILE A 1 185 ? -7.305 6.859 -0.415 1 96.56 185 ILE A N 1
ATOM 1471 C CA . ILE A 1 185 ? -8.273 6.629 0.651 1 96.56 185 ILE A CA 1
ATOM 1472 C C . ILE A 1 185 ? -9.562 6.059 0.064 1 96.56 185 ILE A C 1
ATOM 1474 O O . ILE A 1 185 ? -10.125 6.625 -0.877 1 96.56 185 ILE A O 1
ATOM 1478 N N . ILE A 1 186 ? -9.953 4.926 0.572 1 95.44 186 ILE A N 1
ATOM 1479 C CA . ILE A 1 186 ? -11.195 4.258 0.201 1 95.44 186 ILE A CA 1
ATOM 1480 C C . ILE A 1 186 ? -12.273 4.559 1.24 1 95.44 186 ILE A C 1
ATOM 1482 O O . ILE A 1 186 ? -11.992 4.586 2.441 1 95.44 186 ILE A O 1
ATOM 1486 N N . PHE A 1 187 ? -13.547 4.723 0.806 1 95.25 187 PHE A N 1
ATOM 1487 C CA . PHE A 1 187 ? -14.648 5.082 1.685 1 95.25 187 PHE A CA 1
ATOM 1488 C C . PHE A 1 187 ? -15.719 3.994 1.689 1 95.25 187 PHE A C 1
ATOM 1490 O O . PHE A 1 187 ? -16.047 3.438 0.64 1 95.25 187 PHE A O 1
ATOM 1497 N N . PHE A 1 188 ? -16.219 3.738 2.865 1 92.62 188 PHE A N 1
ATOM 1498 C CA . PHE A 1 188 ? -17.281 2.768 3.059 1 92.62 188 PHE A CA 1
ATOM 1499 C C . PHE A 1 188 ? -18.453 3.396 3.801 1 92.62 188 PHE A C 1
ATOM 1501 O O . PHE A 1 188 ? -18.266 4.062 4.82 1 92.62 188 PHE A O 1
ATOM 1508 N N . ASP A 1 189 ? -19.609 3.178 3.289 1 91.75 189 ASP A N 1
ATOM 1509 C CA . ASP A 1 189 ? -20.812 3.574 4.012 1 91.75 189 ASP A CA 1
ATOM 1510 C C . ASP A 1 189 ? -21.312 2.445 4.91 1 91.75 189 ASP A C 1
ATOM 1512 O O . ASP A 1 189 ? -21.25 1.272 4.531 1 91.75 189 ASP A O 1
ATOM 1516 N N . THR A 1 190 ? -21.719 2.871 6.141 1 86.81 190 THR A N 1
ATOM 1517 C CA . THR A 1 190 ? -22.25 1.911 7.105 1 86.81 190 THR A CA 1
ATOM 1518 C C . THR A 1 190 ? -23.656 2.301 7.539 1 86.81 190 THR A C 1
ATOM 1520 O O . THR A 1 190 ? -24.203 3.297 7.062 1 86.81 190 THR A O 1
ATOM 1523 N N . GLU A 1 191 ? -24.219 1.401 8.359 1 81.25 191 GLU A N 1
ATOM 1524 C CA . GLU A 1 191 ? -25.562 1.69 8.859 1 81.25 191 GLU A CA 1
ATOM 1525 C C . GLU A 1 191 ? -25.531 2.762 9.945 1 81.25 191 GLU A C 1
ATOM 1527 O O . GLU A 1 191 ? -26.578 3.232 10.398 1 81.25 191 GLU A O 1
ATOM 1532 N N . GLY A 1 192 ? -24.453 3.203 10.172 1 79.38 192 GLY A N 1
ATOM 1533 C CA . GLY A 1 192 ? -24.312 4.219 11.211 1 79.38 192 GLY A CA 1
ATOM 1534 C C . GLY A 1 192 ? -23.797 3.668 12.516 1 79.38 192 GLY A C 1
ATOM 1535 O O . GLY A 1 192 ? -23.438 2.488 12.609 1 79.38 192 GLY A O 1
ATOM 1536 N N . ILE A 1 193 ? -23.562 4.598 13.445 1 78.75 193 ILE A N 1
ATOM 1537 C CA . ILE A 1 193 ? -22.906 4.191 14.68 1 78.75 193 ILE A CA 1
ATOM 1538 C C . ILE A 1 193 ? -23.812 4.496 15.867 1 78.75 193 ILE A C 1
ATOM 1540 O O . ILE A 1 193 ? -24.656 5.402 15.805 1 78.75 193 ILE A O 1
ATOM 1544 N N . VAL A 1 194 ? -23.75 3.633 16.828 1 78 194 VAL A N 1
ATOM 1545 C CA . VAL A 1 194 ? -24.531 3.816 18.062 1 78 194 VAL A CA 1
ATOM 1546 C C . VAL A 1 194 ? -23.719 4.621 19.062 1 78 194 VAL A C 1
ATOM 1548 O O . VAL A 1 194 ? -24.25 5.527 19.719 1 78 194 VAL A O 1
ATOM 1551 N N . GLY A 1 195 ? -22.438 4.324 19.234 1 73.94 195 GLY A N 1
ATOM 1552 C CA . GLY A 1 195 ? -21.578 4.984 20.203 1 73.94 195 GLY A CA 1
ATOM 1553 C C . GLY A 1 195 ? -20.984 6.285 19.688 1 73.94 195 GLY A C 1
ATOM 1554 O O . GLY A 1 195 ? -21.375 6.77 18.625 1 73.94 195 GLY A O 1
ATOM 1555 N N . PRO A 1 196 ? -20.219 6.902 20.578 1 76.5 196 PRO A N 1
ATOM 1556 C CA . PRO A 1 196 ? -19.609 8.172 20.188 1 76.5 196 PRO A CA 1
ATOM 1557 C C . PRO A 1 196 ? -18.703 8.047 18.969 1 76.5 196 PRO A C 1
ATOM 1559 O O . PRO A 1 196 ? -18.047 7.016 18.781 1 76.5 196 PRO A O 1
ATOM 1562 N N . SER A 1 197 ? -18.797 9.07 18.172 1 76.81 197 SER A N 1
ATOM 1563 C CA . SER A 1 197 ? -17.844 9.141 17.078 1 76.81 197 SER A CA 1
ATOM 1564 C C . SER A 1 197 ? -16.422 9.32 17.594 1 76.81 197 SER A C 1
ATOM 1566 O O . SER A 1 197 ? -16.203 9.594 18.781 1 76.81 197 SER A O 1
ATOM 1568 N N . TYR A 1 198 ? -15.516 9.062 16.719 1 79.88 198 TYR A N 1
ATOM 1569 C CA . TYR A 1 198 ? -14.117 9.227 17.094 1 79.88 198 TYR A CA 1
ATOM 1570 C C . TYR A 1 198 ? -13.867 10.633 17.625 1 79.88 198 TYR A C 1
ATOM 1572 O O . TYR A 1 198 ? -13.039 10.82 18.531 1 79.88 198 TYR A O 1
ATOM 1580 N N . GLU A 1 199 ? -14.461 11.578 17.125 1 74.06 199 GLU A N 1
ATOM 1581 C CA . GLU A 1 199 ? -14.266 12.961 17.547 1 74.06 199 GLU A CA 1
ATOM 1582 C C . GLU A 1 199 ? -14.484 13.117 19.062 1 74.06 199 GLU A C 1
ATOM 1584 O O . GLU A 1 199 ? -13.805 13.914 19.703 1 74.06 199 GLU A O 1
ATOM 1589 N N . SER A 1 200 ? -15.289 12.289 19.531 1 71.25 200 SER A N 1
ATOM 1590 C CA . SER A 1 200 ? -15.656 12.43 20.938 1 71.25 200 SER A CA 1
ATOM 1591 C C . SER A 1 200 ? -14.805 11.531 21.828 1 71.25 200 SER A C 1
ATOM 1593 O O . SER A 1 200 ? -14.695 11.766 23.031 1 71.25 200 SER A O 1
ATOM 1595 N N . SER A 1 201 ? -14.133 10.602 21.25 1 69.44 201 SER A N 1
ATOM 1596 C CA . SER A 1 201 ? -13.523 9.594 22.125 1 69.44 201 SER A CA 1
ATOM 1597 C C . SER A 1 201 ? -12.07 9.344 21.734 1 69.44 201 SER A C 1
ATOM 1599 O O . SER A 1 201 ? -11.328 8.703 22.484 1 69.44 201 SER A O 1
ATOM 1601 N N . GLY A 1 202 ? -11.68 9.953 20.672 1 74.5 202 GLY A N 1
ATOM 1602 C CA . GLY A 1 202 ? -10.383 9.57 20.141 1 74.5 202 GLY A CA 1
ATOM 1603 C C . GLY A 1 202 ? -9.227 10.305 20.781 1 74.5 202 GLY A C 1
ATOM 1604 O O . GLY A 1 202 ? -9.422 11.336 21.438 1 74.5 202 GLY A O 1
ATOM 1605 N N . LYS A 1 203 ? -8.109 9.734 20.672 1 73.38 203 LYS A N 1
ATOM 1606 C CA . LYS A 1 203 ? -6.879 10.266 21.25 1 73.38 203 LYS A CA 1
ATOM 1607 C C . LYS A 1 203 ? -6.281 11.352 20.359 1 73.38 203 LYS A C 1
ATOM 1609 O O . LYS A 1 203 ? -5.465 12.156 20.812 1 73.38 203 LYS A O 1
ATOM 1614 N N . TYR A 1 204 ? -6.75 11.391 19.156 1 78.81 204 TYR A N 1
ATOM 1615 C CA . TYR A 1 204 ? -6.105 12.297 18.219 1 78.81 204 TYR A CA 1
ATOM 1616 C C . TYR A 1 204 ? -7.035 13.445 17.844 1 78.81 204 TYR A C 1
ATOM 1618 O O . TYR A 1 204 ? -8.258 13.32 17.938 1 78.81 204 TYR A O 1
ATOM 1626 N N . GLN A 1 205 ? -6.438 14.523 17.406 1 68.12 205 GLN A N 1
ATOM 1627 C CA . GLN A 1 205 ? -7.191 15.727 17.062 1 68.12 205 GLN A CA 1
ATOM 1628 C C . GLN A 1 205 ? -7.969 15.539 15.766 1 68.12 205 GLN A C 1
ATOM 1630 O O . GLN A 1 205 ? -7.387 15.195 14.734 1 68.12 205 GLN A O 1
ATOM 1635 N N . VAL A 1 206 ? -9.297 15.797 15.922 1 80.25 206 VAL A N 1
ATOM 1636 C CA . VAL A 1 206 ? -10.172 15.688 14.758 1 80.25 206 VAL A CA 1
ATOM 1637 C C . VAL A 1 206 ? -11.266 16.75 14.828 1 80.25 206 VAL A C 1
ATOM 1639 O O . VAL A 1 206 ? -11.438 17.391 15.867 1 80.25 206 VAL A O 1
ATOM 1642 N N . SER A 1 207 ? -11.75 17.109 13.688 1 75.12 207 SER A N 1
ATOM 1643 C CA . SER A 1 207 ? -12.883 18.031 13.609 1 75.12 207 SER A CA 1
ATOM 1644 C C . SER A 1 207 ? -13.688 17.828 12.328 1 75.12 207 SER A C 1
ATOM 1646 O O . SER A 1 207 ? -13.133 17.391 11.312 1 75.12 207 SER A O 1
ATOM 1648 N N . ASN A 1 208 ? -14.906 18.094 12.398 1 75.81 208 ASN A N 1
ATOM 1649 C CA . ASN A 1 208 ? -15.734 18.078 11.195 1 75.81 208 ASN A CA 1
ATOM 1650 C C . ASN A 1 208 ? -15.68 19.406 10.461 1 75.81 208 ASN A C 1
ATOM 1652 O O . ASN A 1 208 ? -16.203 19.531 9.352 1 75.81 208 ASN A O 1
ATOM 1656 N N . ASP A 1 209 ? -14.984 20.25 11.133 1 80.94 209 ASP A N 1
ATOM 1657 C CA . ASP A 1 209 ? -14.812 21.578 10.539 1 80.94 209 ASP A CA 1
ATOM 1658 C C . ASP A 1 209 ? -13.391 21.766 10 1 80.94 209 ASP A C 1
ATOM 1660 O O . ASP A 1 209 ? -12.438 21.859 10.781 1 80.94 209 ASP A O 1
ATOM 1664 N N . VAL A 1 210 ? -13.312 21.891 8.734 1 84.19 210 VAL A N 1
ATOM 1665 C CA . VAL A 1 210 ? -12.023 21.953 8.062 1 84.19 210 VAL A CA 1
ATOM 1666 C C . VAL A 1 210 ? -11.258 23.188 8.516 1 84.19 210 VAL A C 1
ATOM 1668 O O . VAL A 1 210 ? -10.031 23.156 8.656 1 84.19 210 VAL A O 1
ATOM 1671 N N . ASP A 1 211 ? -11.945 24.25 8.758 1 83.81 211 ASP A N 1
ATOM 1672 C CA . ASP A 1 211 ? -11.289 25.484 9.195 1 83.81 211 ASP A CA 1
ATOM 1673 C C . ASP A 1 211 ? -10.656 25.312 10.57 1 83.81 211 ASP A C 1
ATOM 1675 O O . ASP A 1 211 ? -9.562 25.828 10.82 1 83.81 211 ASP A O 1
ATOM 1679 N N . VAL A 1 212 ? -11.391 24.625 11.367 1 83.38 212 VAL A N 1
ATOM 1680 C CA . VAL A 1 212 ? -10.852 24.344 12.695 1 83.38 212 VAL A CA 1
ATOM 1681 C C . VAL A 1 212 ? -9.633 23.438 12.57 1 83.38 212 VAL A C 1
ATOM 1683 O O . VAL A 1 212 ? -8.625 23.641 13.25 1 83.38 212 VAL A O 1
ATOM 1686 N N . LEU A 1 213 ? -9.688 22.484 11.734 1 84.5 213 LEU A N 1
ATOM 1687 C CA . LEU A 1 213 ? -8.578 21.562 11.531 1 84.5 213 LEU A CA 1
ATOM 1688 C C . LEU A 1 213 ? -7.34 22.312 11.031 1 84.5 213 LEU A C 1
ATOM 1690 O O . LEU A 1 213 ? -6.223 22.031 11.484 1 84.5 213 LEU A O 1
ATOM 1694 N N . LYS A 1 214 ? -7.551 23.188 10.164 1 83.19 214 LYS A N 1
ATOM 1695 C CA . LYS A 1 214 ? -6.445 23.938 9.578 1 83.19 214 LYS A CA 1
ATOM 1696 C C . LYS A 1 214 ? -5.711 24.75 10.641 1 83.19 214 LYS A C 1
ATOM 1698 O O . LYS A 1 214 ? -4.488 24.906 10.586 1 83.19 214 LYS A O 1
ATOM 1703 N N . THR A 1 215 ? -6.465 25.156 11.578 1 84.12 215 THR A N 1
ATOM 1704 C CA . THR A 1 215 ? -5.871 26.031 12.586 1 84.12 215 THR A CA 1
ATOM 1705 C C . THR A 1 215 ? -5.305 25.203 13.742 1 84.12 215 THR A C 1
ATOM 1707 O O . THR A 1 215 ? -4.352 25.625 14.406 1 84.12 215 THR A O 1
ATOM 1710 N N . LYS A 1 216 ? -5.812 24.047 13.859 1 85.75 216 LYS A N 1
ATOM 1711 C CA . LYS A 1 216 ? -5.457 23.297 15.062 1 85.75 216 LYS A CA 1
ATOM 1712 C C . LYS A 1 216 ? -4.422 22.219 14.766 1 85.75 216 LYS A C 1
ATOM 1714 O O . LYS A 1 216 ? -3.689 21.797 15.656 1 85.75 216 LYS A O 1
ATOM 1719 N N . TRP A 1 217 ? -4.352 21.812 13.586 1 89.62 217 TRP A N 1
ATOM 1720 C CA . TRP A 1 217 ? -3.443 20.703 13.289 1 89.62 217 TRP A CA 1
ATOM 1721 C C . TRP A 1 217 ? -1.989 21.141 13.43 1 89.62 217 TRP A C 1
ATOM 1723 O O . TRP A 1 217 ? -1.623 22.234 13.016 1 89.62 217 TRP A O 1
ATOM 1733 N N . HIS A 1 218 ? -1.207 20.281 13.961 1 91 218 HIS A N 1
ATOM 1734 C CA . HIS A 1 218 ? 0.229 20.469 14.133 1 91 218 HIS A CA 1
ATOM 1735 C C . HIS A 1 218 ? 0.998 19.188 13.828 1 91 218 HIS A C 1
ATOM 1737 O O . HIS A 1 218 ? 0.505 18.094 14.094 1 91 218 HIS A O 1
ATOM 1743 N N . PRO A 1 219 ? 2.227 19.344 13.336 1 92.38 219 PRO A N 1
ATOM 1744 C CA . PRO A 1 219 ? 2.994 18.125 13.016 1 92.38 219 PRO A CA 1
ATOM 1745 C C . PRO A 1 219 ? 3.15 17.203 14.211 1 92.38 219 PRO A C 1
ATOM 1747 O O . PRO A 1 219 ? 3.299 15.984 14.047 1 92.38 219 PRO A O 1
ATOM 1750 N N . THR A 1 220 ? 3.066 17.688 15.398 1 91.88 220 THR A N 1
ATOM 1751 C CA . THR A 1 220 ? 3.203 16.844 16.578 1 91.88 220 THR A CA 1
ATOM 1752 C C . THR A 1 220 ? 2.025 15.875 16.703 1 91.88 220 THR A C 1
ATOM 1754 O O . THR A 1 220 ? 2.084 14.906 17.453 1 91.88 220 THR A O 1
ATOM 1757 N N . ASP A 1 221 ? 0.952 16.188 15.984 1 90.38 221 ASP A N 1
ATOM 1758 C CA . ASP A 1 221 ? -0.212 15.297 15.984 1 90.38 221 ASP A CA 1
ATOM 1759 C C . ASP A 1 221 ? 0.117 13.953 15.336 1 90.38 221 ASP A C 1
ATOM 1761 O O . ASP A 1 221 ? -0.637 12.992 15.484 1 90.38 221 ASP A O 1
ATOM 1765 N N . MET A 1 222 ? 1.227 13.875 14.695 1 91.81 222 MET A N 1
ATOM 1766 C CA . MET A 1 222 ? 1.65 12.633 14.055 1 91.81 222 MET A CA 1
ATOM 1767 C C . MET A 1 222 ? 2.178 11.641 15.086 1 91.81 222 MET A C 1
ATOM 1769 O O . MET A 1 222 ? 2.211 10.438 14.836 1 91.81 222 MET A O 1
ATOM 1773 N N . LEU A 1 223 ? 2.592 12.047 16.203 1 93.5 223 LEU A N 1
ATOM 1774 C CA . LEU A 1 223 ? 3.283 11.195 17.156 1 93.5 223 LEU A CA 1
ATOM 1775 C C . LEU A 1 223 ? 2.326 10.188 17.781 1 93.5 223 LEU A C 1
ATOM 1777 O O . LEU A 1 223 ? 1.168 10.508 18.047 1 93.5 223 LEU A O 1
ATOM 1781 N N . PRO A 1 224 ? 2.848 8.992 18.047 1 92.25 224 PRO A N 1
ATOM 1782 C CA . PRO A 1 224 ? 2.008 7.996 18.734 1 92.25 224 PRO A CA 1
ATOM 1783 C C . PRO A 1 224 ? 1.71 8.367 20.172 1 92.25 224 PRO A C 1
ATOM 1785 O O . PRO A 1 224 ? 2.537 9 20.844 1 92.25 224 PRO A O 1
ATOM 1788 N N . LYS A 1 225 ? 0.518 7.934 20.578 1 90.56 225 LYS A N 1
ATOM 1789 C CA . LYS A 1 225 ? 0.071 8.32 21.922 1 90.56 225 LYS A CA 1
ATOM 1790 C C . LYS A 1 225 ? -0.422 7.113 22.703 1 90.56 225 LYS A C 1
ATOM 1792 O O . LYS A 1 225 ? -1.444 7.184 23.391 1 90.56 225 LYS A O 1
ATOM 1797 N N . MET A 1 226 ? 0.289 6.109 22.656 1 88.94 226 MET A N 1
ATOM 1798 C CA . MET A 1 226 ? -0.106 4.898 23.359 1 88.94 226 MET A CA 1
ATOM 1799 C C . MET A 1 226 ? -0.087 5.125 24.875 1 88.94 226 MET A C 1
ATOM 1801 O O . MET A 1 226 ? -0.759 4.414 25.625 1 88.94 226 MET A O 1
ATOM 1805 N N . TYR A 1 227 ? 0.688 6.086 25.328 1 88.88 227 TYR A N 1
ATOM 1806 C CA . TYR A 1 227 ? 0.739 6.422 26.734 1 88.88 227 TYR A CA 1
ATOM 1807 C C . TYR A 1 227 ? -0.582 7.02 27.203 1 88.88 227 TYR A C 1
ATOM 1809 O O . TYR A 1 227 ? -0.791 7.219 28.406 1 88.88 227 TYR A O 1
ATOM 1817 N N . LYS A 1 228 ? -1.521 7.254 26.25 1 87.25 228 LYS A N 1
ATOM 1818 C CA . LYS A 1 228 ? -2.84 7.77 26.609 1 87.25 228 LYS A CA 1
ATOM 1819 C C . LYS A 1 228 ? -3.906 6.684 26.5 1 87.25 228 LYS A C 1
ATOM 1821 O O . LYS A 1 228 ? -5.102 6.969 26.594 1 87.25 228 LYS A O 1
ATOM 1826 N N . ASP A 1 229 ? -3.504 5.438 26.328 1 86.5 229 ASP A N 1
ATOM 1827 C CA . ASP A 1 229 ? -4.461 4.34 26.219 1 86.5 229 ASP A CA 1
ATOM 1828 C C . ASP A 1 229 ? -5.246 4.164 27.516 1 86.5 229 ASP A C 1
ATOM 1830 O O . ASP A 1 229 ? -4.684 4.281 28.594 1 86.5 229 ASP A O 1
ATOM 1834 N N . LYS A 1 230 ? -6.512 3.783 27.281 1 80.12 230 LYS A N 1
ATOM 1835 C CA . LYS A 1 230 ? -7.402 3.68 28.438 1 80.12 230 LYS A CA 1
ATOM 1836 C C . LYS A 1 230 ? -7.008 2.508 29.328 1 80.12 230 LYS A C 1
ATOM 1838 O O . LYS A 1 230 ? -7.242 2.539 30.531 1 80.12 230 LYS A O 1
ATOM 1843 N N . GLU A 1 231 ? -6.465 1.556 28.703 1 80.94 231 GLU A N 1
ATOM 1844 C CA . GLU A 1 231 ? -6.141 0.342 29.453 1 80.94 231 GLU A CA 1
ATOM 1845 C C . GLU A 1 231 ? -5.023 0.594 30.453 1 80.94 231 GLU A C 1
ATOM 1847 O O . GLU A 1 231 ? -4.789 -0.222 31.344 1 80.94 231 GLU A O 1
ATOM 1852 N N . ILE A 1 232 ? -4.297 1.632 30.266 1 81 232 ILE A N 1
ATOM 1853 C CA . ILE A 1 232 ? -3.248 1.978 31.219 1 81 232 ILE A CA 1
ATOM 1854 C C . ILE A 1 232 ? -3.865 2.271 32.594 1 81 232 ILE A C 1
ATOM 1856 O O . ILE A 1 232 ? -3.311 1.89 33.625 1 81 232 ILE A O 1
ATOM 1860 N N . LYS A 1 233 ? -5.023 2.807 32.5 1 80.06 233 LYS A N 1
ATOM 1861 C CA . LYS A 1 233 ? -5.676 3.195 33.75 1 80.06 233 LYS A CA 1
ATOM 1862 C C . LYS A 1 233 ? -6.715 2.16 34.156 1 80.06 233 LYS A C 1
ATOM 1864 O O . LYS A 1 233 ? -7.07 2.072 35.344 1 80.06 233 LYS A O 1
ATOM 1869 N N . GLN A 1 234 ? -7.273 1.51 33.125 1 77.56 234 GLN A N 1
ATOM 1870 C CA . GLN A 1 234 ? -8.367 0.588 33.438 1 77.56 234 GLN A CA 1
ATOM 1871 C C . GLN A 1 234 ? -7.992 -0.845 33.062 1 77.56 234 GLN A C 1
ATOM 1873 O O . GLN A 1 234 ? -7.91 -1.184 31.891 1 77.56 234 GLN A O 1
ATOM 1878 N N . LYS A 1 235 ? -7.691 -1.607 34.062 1 71.5 235 LYS A N 1
ATOM 1879 C CA . LYS A 1 235 ? -7.43 -3.023 33.812 1 71.5 235 LYS A CA 1
ATOM 1880 C C . LYS A 1 235 ? -8.727 -3.824 33.781 1 71.5 235 LYS A C 1
ATOM 1882 O O . LYS A 1 235 ? -9.648 -3.545 34.562 1 71.5 235 LYS A O 1
ATOM 1887 N N . HIS A 1 236 ? -8.859 -4.539 32.594 1 68.5 236 HIS A N 1
ATOM 1888 C CA . HIS A 1 236 ? -10.039 -5.387 32.531 1 68.5 236 HIS A CA 1
ATOM 1889 C C . HIS A 1 236 ? -9.875 -6.633 33.406 1 68.5 236 HIS A C 1
ATOM 1891 O O . HIS A 1 236 ? -8.906 -7.379 33.25 1 68.5 236 HIS A O 1
ATOM 1897 N N . GLN A 1 237 ? -10.664 -6.766 34.344 1 68.06 237 GLN A N 1
ATOM 1898 C CA . GLN A 1 237 ? -10.617 -7.863 35.312 1 68.06 237 GLN A CA 1
ATOM 1899 C C . GLN A 1 237 ? -10.836 -9.211 34.594 1 68.06 237 GLN A C 1
ATOM 1901 O O . GLN A 1 237 ? -10.445 -10.25 35.125 1 68.06 237 GLN A O 1
ATOM 1906 N N . TYR A 1 238 ? -11.312 -9.094 33.344 1 66.62 238 TYR A N 1
ATOM 1907 C CA . TYR A 1 238 ? -11.742 -10.359 32.75 1 66.62 238 TYR A CA 1
ATOM 1908 C C . TYR A 1 238 ? -10.617 -11.008 31.969 1 66.62 238 TYR A C 1
ATOM 1910 O O . TYR A 1 238 ? -10.773 -12.109 31.422 1 66.62 238 TYR A O 1
ATOM 1918 N N . LEU A 1 239 ? -9.57 -10.273 31.953 1 71.38 239 LEU A N 1
ATOM 1919 C CA . LEU A 1 239 ? -8.477 -10.883 31.203 1 71.38 239 LEU A CA 1
ATOM 1920 C C . LEU A 1 239 ? -7.398 -11.406 32.156 1 71.38 239 LEU A C 1
ATOM 1922 O O . LEU A 1 239 ? -6.758 -10.633 32.875 1 71.38 239 LEU A O 1
ATOM 1926 N N . SER A 1 240 ? -7.387 -12.758 32.375 1 68.31 240 SER A N 1
ATOM 1927 C CA . SER A 1 240 ? -6.387 -13.398 33.219 1 68.31 240 SER A CA 1
ATOM 1928 C C . SER A 1 240 ? -5.703 -14.547 32.469 1 68.31 240 SER A C 1
ATOM 1930 O O . SER A 1 240 ? -6.332 -15.242 31.672 1 68.31 240 SER A O 1
ATOM 1932 N N . LEU A 1 241 ? -4.438 -14.602 32.75 1 79.19 241 LEU A N 1
ATOM 1933 C CA . LEU A 1 241 ? -3.682 -15.727 32.188 1 79.19 241 LEU A CA 1
ATOM 1934 C C . LEU A 1 241 ? -4.262 -17.047 32.656 1 79.19 241 LEU A C 1
ATOM 1936 O O . LEU A 1 241 ? -4.16 -18.062 31.969 1 79.19 241 LEU A O 1
ATOM 1940 N N . ASP A 1 242 ? -4.844 -16.953 33.75 1 73.12 242 ASP A N 1
ATOM 1941 C CA . ASP A 1 242 ? -5.422 -18.172 34.312 1 73.12 242 ASP A CA 1
ATOM 1942 C C . ASP A 1 242 ? -6.578 -18.688 33.469 1 73.12 242 ASP A C 1
ATOM 1944 O O . ASP A 1 242 ? -6.934 -19.859 33.531 1 73.12 242 ASP A O 1
ATOM 1948 N N . ASP A 1 243 ? -7.012 -17.781 32.75 1 71 243 ASP A N 1
ATOM 1949 C CA . ASP A 1 243 ? -8.164 -18.141 31.922 1 71 243 ASP A CA 1
ATOM 1950 C C . ASP A 1 243 ? -7.719 -18.844 30.641 1 71 243 ASP A C 1
ATOM 1952 O O . ASP A 1 243 ? -8.555 -19.359 29.891 1 71 243 ASP A O 1
ATOM 1956 N N . TYR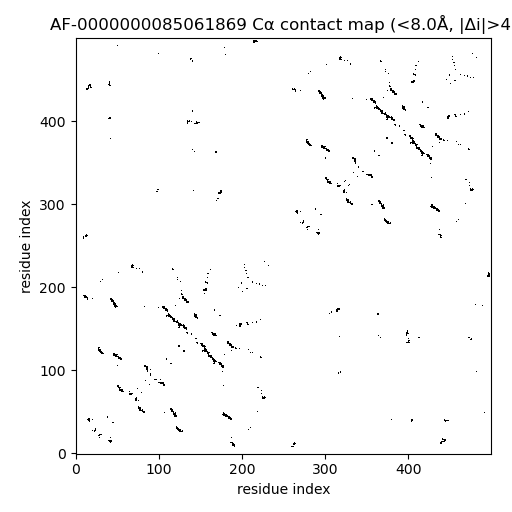 A 1 244 ? -6.465 -18.828 30.344 1 76.12 244 TYR A N 1
ATOM 1957 C CA . TYR A 1 244 ? -5.957 -19.531 29.172 1 76.12 244 TYR A CA 1
ATOM 1958 C C . TYR A 1 244 ? -5.836 -21.016 29.453 1 76.12 244 TYR A C 1
ATOM 1960 O O . TYR A 1 244 ? -5.121 -21.438 30.375 1 76.12 244 TYR A O 1
ATOM 1968 N N . ILE A 1 245 ? -6.68 -21.859 28.828 1 67.5 245 ILE A N 1
ATOM 1969 C CA . ILE A 1 245 ? -6.602 -23.312 28.922 1 67.5 245 ILE A CA 1
ATOM 1970 C C . ILE A 1 245 ? -5.871 -23.875 27.703 1 67.5 245 ILE A C 1
ATOM 1972 O O . ILE A 1 245 ? -6.285 -23.625 26.562 1 67.5 245 ILE A O 1
ATOM 1976 N N . ILE A 1 246 ? -4.656 -24.312 28.047 1 73.94 246 ILE A N 1
ATOM 1977 C CA . ILE A 1 246 ? -3.896 -24.922 26.953 1 73.94 246 ILE A CA 1
ATOM 1978 C C . ILE A 1 246 ? -4.145 -26.422 26.922 1 73.94 246 ILE A C 1
ATOM 1980 O O . ILE A 1 246 ? -4.191 -27.078 27.969 1 73.94 246 ILE A O 1
ATOM 1984 N N . ALA A 1 247 ? -4.594 -26.812 25.781 1 69.31 247 ALA A N 1
ATOM 1985 C CA . ALA A 1 247 ? -4.844 -28.25 25.625 1 69.31 247 ALA A CA 1
ATOM 1986 C C . ALA A 1 247 ? -3.561 -29.047 25.812 1 69.31 247 ALA A C 1
ATOM 1988 O O . ALA A 1 247 ? -2.482 -28.625 25.391 1 69.31 247 ALA A O 1
ATOM 1989 N N . LYS A 1 248 ? -3.65 -29.922 26.719 1 67.12 248 LYS A N 1
ATOM 1990 C CA . LYS A 1 248 ? -2.52 -30.828 26.891 1 67.12 248 LYS A CA 1
ATOM 1991 C C . LYS A 1 248 ? -2.156 -31.5 25.578 1 67.12 248 LYS A C 1
ATOM 1993 O O . LYS A 1 248 ? -3.039 -31.875 24.797 1 67.12 248 LYS A O 1
ATOM 1998 N N . GL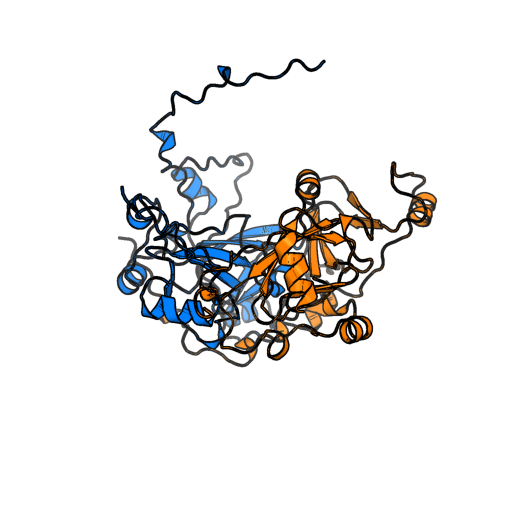N A 1 249 ? -0.97 -31.031 25 1 66.44 249 GLN A N 1
ATOM 1999 C CA . GLN A 1 249 ? -0.503 -31.734 23.812 1 66.44 249 GLN A CA 1
ATOM 2000 C C . GLN A 1 249 ? -0.562 -33.25 24 1 66.44 249 GLN A C 1
ATOM 2002 O O . GLN A 1 249 ? -0.123 -33.75 25.031 1 66.44 249 GLN A O 1
ATOM 2007 N N . LEU A 1 250 ? -1.426 -33.906 23.328 1 53.09 250 LEU A N 1
ATOM 2008 C CA . LEU A 1 250 ? -1.376 -35.375 23.344 1 53.09 250 LEU A CA 1
ATOM 2009 C C . LEU A 1 250 ? -0.113 -35.875 22.656 1 53.09 250 LEU A C 1
ATOM 2011 O O . LEU A 1 250 ? 0.374 -35.25 21.703 1 53.09 250 LEU A O 1
ATOM 2015 N N . MET B 1 1 ? -50.219 -8.18 -11.719 1 22.45 1 MET B N 1
ATOM 2016 C CA . MET B 1 1 ? -49.406 -9.297 -11.219 1 22.45 1 MET B CA 1
ATOM 2017 C C . MET B 1 1 ? -47.938 -8.898 -11.102 1 22.45 1 MET B C 1
ATOM 2019 O O . MET B 1 1 ? -47.156 -9.586 -10.438 1 22.45 1 MET B O 1
ATOM 2023 N N . ASP B 1 2 ? -47.375 -8.047 -12 1 25.16 2 ASP B N 1
ATOM 2024 C CA . ASP B 1 2 ? -46 -8.008 -12.461 1 25.16 2 ASP B CA 1
ATOM 2025 C C . ASP B 1 2 ? -45.094 -7.344 -11.422 1 25.16 2 ASP B C 1
ATOM 2027 O O . ASP B 1 2 ? -43.844 -7.34 -11.578 1 25.16 2 ASP B O 1
ATOM 2031 N N . ASN B 1 3 ? -45.5 -6.25 -10.703 1 28.03 3 ASN B N 1
ATOM 2032 C CA . ASN B 1 3 ? -44.656 -5.152 -10.242 1 28.03 3 ASN B CA 1
ATOM 2033 C C . ASN B 1 3 ? -43.875 -5.539 -8.992 1 28.03 3 ASN B C 1
ATOM 2035 O O . ASN B 1 3 ? -43.531 -4.676 -8.18 1 28.03 3 ASN B O 1
ATOM 2039 N N . THR B 1 4 ? -44.188 -6.66 -8.32 1 29.83 4 THR B N 1
ATOM 2040 C CA . THR B 1 4 ? -43.688 -7.047 -6.996 1 29.83 4 THR B CA 1
ATOM 2041 C C . THR B 1 4 ? -42.188 -7.215 -6.992 1 29.83 4 THR B C 1
ATOM 2043 O O . THR B 1 4 ? -41.594 -7.562 -5.969 1 29.83 4 THR B O 1
ATOM 2046 N N . ASN B 1 5 ? -41.625 -7.707 -8.148 1 30.75 5 ASN B N 1
ATOM 2047 C CA . ASN B 1 5 ? -40.344 -8.367 -8.094 1 30.75 5 ASN B CA 1
ATOM 2048 C C . ASN B 1 5 ? -39.219 -7.414 -7.637 1 30.75 5 ASN B C 1
ATOM 2050 O O . ASN B 1 5 ? -38.062 -7.672 -7.863 1 30.75 5 ASN B O 1
ATOM 2054 N N . ASN B 1 6 ? -39.531 -6.141 -7.676 1 32.16 6 ASN B N 1
ATOM 2055 C CA . ASN B 1 6 ? -38.406 -5.199 -7.617 1 32.16 6 ASN B CA 1
ATOM 2056 C C . ASN B 1 6 ? -37.719 -5.262 -6.273 1 32.16 6 ASN B C 1
ATOM 2058 O O . ASN B 1 6 ? -37.062 -4.285 -5.852 1 32.16 6 ASN B O 1
ATOM 2062 N N . ASP B 1 7 ? -38.188 -6.02 -5.332 1 31.58 7 ASP B N 1
ATOM 2063 C CA . ASP B 1 7 ? -37.781 -6.008 -3.928 1 31.58 7 ASP B CA 1
ATOM 2064 C C . ASP B 1 7 ? -36.281 -6.324 -3.783 1 31.58 7 ASP B C 1
ATOM 2066 O O . ASP B 1 7 ? -35.812 -6.551 -2.674 1 31.58 7 ASP B O 1
ATOM 2070 N N . ILE B 1 8 ? -35.844 -7.375 -4.676 1 31 8 ILE B N 1
ATOM 2071 C CA . ILE B 1 8 ? -34.656 -8.094 -4.223 1 31 8 ILE B CA 1
ATOM 2072 C C . ILE B 1 8 ? -33.656 -7.105 -3.627 1 31 8 ILE B C 1
ATOM 2074 O O . ILE B 1 8 ? -33.219 -7.27 -2.486 1 31 8 ILE B O 1
ATOM 2078 N N . ASN B 1 9 ? -32.281 -7.227 -4.328 1 32.06 9 ASN B N 1
ATOM 2079 C CA . ASN B 1 9 ? -30.875 -7.469 -4.121 1 32.06 9 ASN B CA 1
ATOM 2080 C C . ASN B 1 9 ? -30.141 -6.199 -3.676 1 32.06 9 ASN B C 1
ATOM 2082 O O . ASN B 1 9 ? -29.719 -5.398 -4.508 1 32.06 9 ASN B O 1
ATOM 2086 N N . LYS B 1 10 ? -30.609 -5.48 -2.854 1 39.09 10 LYS B N 1
ATOM 2087 C CA . LYS B 1 10 ? -29.797 -4.441 -2.221 1 39.09 10 LYS B CA 1
ATOM 2088 C C . LYS B 1 10 ? -28.359 -4.902 -2.041 1 39.09 10 LYS B C 1
ATOM 2090 O O . LYS B 1 10 ? -28.109 -5.91 -1.378 1 39.09 10 LYS B O 1
ATOM 2095 N N . SER B 1 11 ? -27.344 -4.875 -3.053 1 45.88 11 SER B N 1
ATOM 2096 C CA . SER B 1 11 ? -26.031 -5.305 -3.51 1 45.88 11 SER B CA 1
ATOM 2097 C C . SER B 1 11 ? -25 -5.191 -2.395 1 45.88 11 SER B C 1
ATOM 2099 O O . SER B 1 11 ? -24.844 -4.129 -1.792 1 45.88 11 SER B O 1
ATOM 2101 N N . GLN B 1 12 ? -24.891 -6.207 -1.59 1 56.19 12 GLN B N 1
ATOM 2102 C CA . GLN B 1 12 ? -23.703 -6.488 -0.78 1 56.19 12 GLN B CA 1
ATOM 2103 C C . GLN B 1 12 ? -22.422 -6.086 -1.512 1 56.19 12 GLN B C 1
ATOM 2105 O O . GLN B 1 12 ? -22.219 -6.48 -2.66 1 56.19 12 GLN B O 1
ATOM 2110 N N . SER B 1 13 ? -21.734 -5.035 -0.886 1 81.06 13 SER B N 1
ATOM 2111 C CA . SER B 1 13 ? -20.531 -4.488 -1.502 1 81.06 13 SER B CA 1
ATOM 2112 C C . SER B 1 13 ? -19.453 -5.559 -1.655 1 81.06 13 SER B C 1
ATOM 2114 O O . SER B 1 13 ? -18.906 -5.746 -2.744 1 81.06 13 SER B O 1
ATOM 2116 N N . LEU B 1 14 ? -19.422 -6.457 -0.611 1 88 14 LEU B N 1
ATOM 2117 C CA . LEU B 1 14 ? -18.422 -7.52 -0.685 1 88 14 LEU B CA 1
ATOM 2118 C C . LEU B 1 14 ? -19.016 -8.773 -1.322 1 88 14 LEU B C 1
ATOM 2120 O O . LEU B 1 14 ? -20.062 -9.25 -0.899 1 88 14 LEU B O 1
ATOM 2124 N N . LEU B 1 15 ? -18.375 -9.352 -2.336 1 92.56 15 LEU B N 1
ATOM 2125 C CA . LEU B 1 15 ? -18.922 -10.453 -3.113 1 92.56 15 LEU B CA 1
ATOM 2126 C C . LEU B 1 15 ? -18.547 -11.797 -2.508 1 92.56 15 LEU B C 1
ATOM 2128 O O . LEU B 1 15 ? -17.359 -12.055 -2.264 1 92.56 15 LEU B O 1
ATOM 2132 N N . SER B 1 16 ? -19.547 -12.648 -2.301 1 91.94 16 SER B N 1
ATOM 2133 C CA . SER B 1 16 ? -19.344 -14.047 -1.936 1 91.94 16 SER B CA 1
ATOM 2134 C C . SER B 1 16 ? -18.938 -14.883 -3.146 1 91.94 16 SER B C 1
ATOM 2136 O O . SER B 1 16 ? -18.891 -14.375 -4.27 1 91.94 16 SER B O 1
ATOM 2138 N N . ASP B 1 17 ? -18.625 -16.109 -2.832 1 93.75 17 ASP B N 1
ATOM 2139 C CA . ASP B 1 17 ? -18.297 -17.031 -3.922 1 93.75 17 ASP B CA 1
ATOM 2140 C C . ASP B 1 17 ? -19.438 -17.109 -4.934 1 93.75 17 ASP B C 1
ATOM 2142 O O . ASP B 1 17 ? -19.219 -17.016 -6.145 1 93.75 17 ASP B O 1
ATOM 2146 N N . LYS B 1 18 ? -20.688 -17.219 -4.41 1 93.38 18 LYS B N 1
ATOM 2147 C CA . LYS B 1 18 ? -21.844 -17.266 -5.297 1 93.38 18 LYS B CA 1
ATOM 2148 C C . LYS B 1 18 ? -21.938 -16 -6.152 1 93.38 18 LYS B C 1
ATOM 2150 O O . LYS B 1 18 ? -22.156 -16.078 -7.359 1 93.38 18 LYS B O 1
ATOM 2155 N N . ALA B 1 19 ? -21.719 -14.914 -5.547 1 93.44 19 ALA B N 1
ATOM 2156 C CA . ALA B 1 19 ? -21.797 -13.633 -6.25 1 93.44 19 ALA B CA 1
ATOM 2157 C C . ALA B 1 19 ? -20.656 -13.484 -7.254 1 93.44 19 ALA B C 1
ATOM 2159 O O . ALA B 1 19 ? -20.859 -12.961 -8.352 1 93.44 19 ALA B O 1
ATOM 2160 N N . ILE B 1 20 ? -19.453 -13.906 -6.898 1 95.31 20 ILE B N 1
ATOM 2161 C CA . ILE B 1 20 ? -18.312 -13.836 -7.797 1 95.31 20 ILE B CA 1
ATOM 2162 C C . ILE B 1 20 ? -18.594 -14.609 -9.078 1 95.31 20 ILE B C 1
ATOM 2164 O O . ILE B 1 20 ? -18.344 -14.125 -10.18 1 95.31 20 ILE B O 1
ATOM 2168 N N . LEU B 1 21 ? -19.188 -15.789 -8.945 1 95.19 21 LEU B N 1
ATOM 2169 C CA . LEU B 1 21 ? -19.516 -16.609 -10.102 1 95.19 21 LEU B CA 1
ATOM 2170 C C . LEU B 1 21 ? -20.547 -15.898 -10.992 1 95.19 21 LEU B C 1
ATOM 2172 O O . LEU B 1 21 ? -20.422 -15.906 -12.219 1 95.19 21 LEU B O 1
ATOM 2176 N N . LYS B 1 22 ? -21.531 -15.297 -10.391 1 94.62 22 LYS B N 1
ATOM 2177 C CA . LYS B 1 22 ? -22.531 -14.555 -11.148 1 94.62 22 LYS B CA 1
ATOM 2178 C C . LYS B 1 22 ? -21.906 -13.391 -11.906 1 94.62 22 LYS B C 1
ATOM 2180 O O . LYS B 1 22 ? -22.234 -13.148 -13.07 1 94.62 22 LYS B O 1
ATOM 2185 N N . HIS B 1 23 ? -21.062 -12.711 -11.242 1 94.69 23 HIS B N 1
ATOM 2186 C CA . HIS B 1 23 ? -20.391 -11.562 -11.852 1 94.69 23 HIS B CA 1
ATOM 2187 C C . HIS B 1 23 ? -19.438 -12 -12.961 1 94.69 23 HIS B C 1
ATOM 2189 O O . HIS B 1 23 ? -19.219 -11.266 -13.922 1 94.69 23 HIS B O 1
ATOM 2195 N N . MET B 1 24 ? -18.812 -13.164 -12.875 1 95.19 24 MET B N 1
ATOM 2196 C CA . MET B 1 24 ? -17.984 -13.695 -13.953 1 95.19 24 MET B CA 1
ATOM 2197 C C . MET B 1 24 ? -18.828 -13.953 -15.203 1 95.19 24 MET B C 1
ATOM 2199 O O . MET B 1 24 ? -18.406 -13.648 -16.312 1 95.19 24 MET B O 1
ATOM 2203 N N . GLU B 1 25 ? -20.016 -14.445 -14.961 1 94.56 25 GLU B N 1
ATOM 2204 C CA . GLU B 1 25 ? -20.922 -14.695 -16.078 1 94.56 25 GLU B CA 1
ATOM 2205 C C . GLU B 1 25 ? -21.312 -13.398 -16.781 1 94.56 25 GLU B C 1
ATOM 2207 O O . GLU B 1 25 ? -21.438 -13.359 -18 1 94.56 25 GLU B O 1
ATOM 2212 N N . LYS B 1 26 ? -21.469 -12.375 -15.953 1 93.06 26 LYS B N 1
ATOM 2213 C CA . LYS B 1 26 ? -21.859 -11.07 -16.484 1 93.06 26 LYS B CA 1
ATOM 2214 C C . LYS B 1 26 ? -20.672 -10.352 -17.109 1 93.06 26 LYS B C 1
ATOM 2216 O O . LYS B 1 26 ? -20.844 -9.344 -17.797 1 93.06 26 LYS B O 1
ATOM 2221 N N . GLY B 1 27 ? -19.469 -10.773 -16.812 1 92.94 27 GLY B N 1
ATOM 2222 C CA . GLY B 1 27 ? -18.281 -10.133 -17.344 1 92.94 27 GLY B CA 1
ATOM 2223 C C . GLY B 1 27 ? -17.75 -9.016 -16.469 1 92.94 27 GLY B C 1
ATOM 2224 O O . GLY B 1 27 ? -16.766 -8.359 -16.812 1 92.94 27 GLY B O 1
ATOM 2225 N N . THR B 1 28 ? -18.391 -8.781 -15.359 1 93.69 28 THR B N 1
ATOM 2226 C CA . THR B 1 28 ? -17.953 -7.711 -14.469 1 93.69 28 THR B CA 1
ATOM 2227 C C . THR B 1 28 ? -16.828 -8.18 -13.562 1 93.69 28 THR B C 1
ATOM 2229 O O . THR B 1 28 ? -16.141 -7.367 -12.93 1 93.69 28 THR B O 1
ATOM 2232 N N . VAL B 1 29 ? -16.625 -9.477 -13.492 1 95.56 29 VAL B N 1
ATOM 2233 C CA . VAL B 1 29 ? -15.438 -10.07 -12.891 1 95.56 29 VAL B CA 1
ATOM 2234 C C . VAL B 1 29 ? -14.695 -10.906 -13.93 1 95.56 29 VAL B C 1
ATOM 2236 O O . VAL B 1 29 ? -15.305 -11.703 -14.648 1 95.56 29 VAL B O 1
ATOM 2239 N N . VAL B 1 30 ? -13.422 -10.648 -14 1 95.25 30 VAL B N 1
ATOM 2240 C CA . VAL B 1 30 ? -12.594 -11.391 -14.945 1 95.25 30 VAL B CA 1
ATOM 2241 C C . VAL B 1 30 ? -11.516 -12.172 -14.195 1 95.25 30 VAL B C 1
ATOM 2243 O O . VAL B 1 30 ? -10.789 -11.594 -13.383 1 95.25 30 VAL B O 1
ATOM 2246 N N . ILE B 1 31 ? -11.438 -13.477 -14.406 1 96.5 31 ILE B N 1
ATOM 2247 C CA . ILE B 1 31 ? -10.383 -14.352 -13.898 1 96.5 31 ILE B CA 1
ATOM 2248 C C . ILE B 1 31 ? -10 -15.359 -14.977 1 96.5 31 ILE B C 1
ATOM 2250 O O . ILE B 1 31 ? -10.82 -16.172 -15.398 1 96.5 31 ILE B O 1
ATOM 2254 N N . SER B 1 32 ? -8.75 -15.289 -15.383 1 95.31 32 SER B N 1
ATOM 2255 C CA . SER B 1 32 ? -8.266 -16.25 -16.375 1 95.31 32 SER B CA 1
ATOM 2256 C C . SER B 1 32 ? -6.777 -16.516 -16.203 1 95.31 32 SER B C 1
ATOM 2258 O O . SER B 1 32 ? -5.965 -15.586 -16.203 1 95.31 32 SER B O 1
ATOM 2260 N N . PRO B 1 33 ? -6.391 -17.844 -16.156 1 95.56 33 PRO B N 1
ATOM 2261 C CA . PRO B 1 33 ? -7.266 -19.016 -16.062 1 95.56 33 PRO B CA 1
ATOM 2262 C C . PRO B 1 33 ? -8.039 -19.078 -14.758 1 95.56 33 PRO B C 1
ATOM 2264 O O . PRO B 1 33 ? -7.66 -18.422 -13.781 1 95.56 33 PRO B O 1
ATOM 2267 N N . PHE B 1 34 ? -9.18 -19.812 -14.812 1 96.25 34 PHE B N 1
ATOM 2268 C CA . PHE B 1 34 ? -10.016 -19.984 -13.633 1 96.25 34 PHE B CA 1
ATOM 2269 C C . PHE B 1 34 ? -9.992 -21.422 -13.148 1 96.25 34 PHE B C 1
ATOM 2271 O O . PHE B 1 34 ? -10.305 -22.344 -13.906 1 96.25 34 PHE B O 1
ATOM 2278 N N . ILE B 1 35 ? -9.555 -21.609 -11.93 1 94.81 35 ILE B N 1
ATOM 2279 C CA . ILE B 1 35 ? -9.586 -22.906 -11.258 1 94.81 35 ILE B CA 1
ATOM 2280 C C . ILE B 1 35 ? -10.609 -22.875 -10.125 1 94.81 35 ILE B C 1
ATOM 2282 O O . ILE B 1 35 ? -10.414 -22.188 -9.125 1 94.81 35 ILE B O 1
ATOM 2286 N N . ARG B 1 36 ? -11.625 -23.562 -10.195 1 95.69 36 ARG B N 1
ATOM 2287 C CA . ARG B 1 36 ? -12.75 -23.531 -9.266 1 95.69 36 ARG B CA 1
ATOM 2288 C C . ARG B 1 36 ? -12.281 -23.797 -7.836 1 95.69 36 ARG B C 1
ATOM 2290 O O . ARG B 1 36 ? -12.82 -23.219 -6.887 1 95.69 36 ARG B O 1
ATOM 2297 N N . GLU B 1 37 ? -11.336 -24.641 -7.633 1 94.94 37 GLU B N 1
ATOM 2298 C CA . GLU B 1 37 ? -10.844 -25.031 -6.312 1 94.94 37 GLU B CA 1
ATOM 2299 C C . GLU B 1 37 ? -10.188 -23.844 -5.602 1 94.94 37 GLU B C 1
ATOM 2301 O O . GLU B 1 37 ? -9.977 -23.891 -4.387 1 94.94 37 GLU B O 1
ATOM 2306 N N . ASN B 1 38 ? -9.836 -22.812 -6.398 1 96.69 38 ASN B N 1
ATOM 2307 C CA . ASN B 1 38 ? -9.18 -21.641 -5.82 1 96.69 38 ASN B CA 1
ATOM 2308 C C . ASN B 1 38 ? -10.195 -20.594 -5.379 1 96.69 38 ASN B C 1
ATOM 2310 O O . ASN B 1 38 ? -9.828 -19.562 -4.824 1 96.69 38 ASN B O 1
ATOM 2314 N N . LEU B 1 39 ? -11.453 -20.828 -5.66 1 96.31 39 LEU B N 1
ATOM 2315 C CA . LEU B 1 39 ? -12.523 -19.938 -5.219 1 96.31 39 LEU B CA 1
ATOM 2316 C C . LEU B 1 39 ? -12.891 -20.219 -3.766 1 96.31 39 LEU B C 1
ATOM 2318 O O . LEU B 1 39 ? -13.438 -21.281 -3.449 1 96.31 39 LEU B O 1
ATOM 2322 N N . SER B 1 40 ? -12.602 -19.297 -2.902 1 93.44 40 SER B N 1
ATOM 2323 C CA . SER B 1 40 ? -12.953 -19.391 -1.488 1 93.44 40 SER B CA 1
ATOM 2324 C C . SER B 1 40 ? -14.312 -18.75 -1.213 1 93.44 40 SER B C 1
ATOM 2326 O O . SER B 1 40 ? -15.047 -18.406 -2.145 1 93.44 40 SER B O 1
ATOM 2328 N N . THR B 1 41 ? -14.695 -18.594 0.037 1 92.25 41 THR B N 1
ATOM 2329 C CA . THR B 1 41 ? -16.047 -18.172 0.413 1 92.25 41 THR B CA 1
ATOM 2330 C C . THR B 1 41 ? -16.297 -16.734 0.003 1 92.25 41 THR B C 1
ATOM 2332 O O . THR B 1 41 ? -17.438 -16.344 -0.275 1 92.25 41 THR B O 1
ATOM 2335 N N . SER B 1 42 ? -15.18 -15.938 -0.068 1 93.62 42 SER B N 1
ATOM 2336 C CA . SER B 1 42 ? -15.383 -14.531 -0.389 1 93.62 42 SER B CA 1
ATOM 2337 C C . SER B 1 42 ? -14.164 -13.938 -1.091 1 93.62 42 SER B C 1
ATOM 2339 O O . SER B 1 42 ? -13.898 -12.742 -0.987 1 93.62 42 SER B O 1
ATOM 2341 N N . SER B 1 43 ? -13.367 -14.805 -1.691 1 95.75 43 SER B N 1
ATOM 2342 C CA . SER B 1 43 ? -12.172 -14.375 -2.398 1 95.75 43 SER B CA 1
ATOM 2343 C C . SER B 1 43 ? -11.695 -15.438 -3.383 1 95.75 43 SER B C 1
ATOM 2345 O O . SER B 1 43 ? -12.227 -16.547 -3.412 1 95.75 43 SER B O 1
ATOM 2347 N N . TYR B 1 44 ? -10.828 -15.109 -4.266 1 97 44 TYR B N 1
ATOM 2348 C CA . TYR B 1 44 ? -10.18 -16.047 -5.18 1 97 44 TYR B CA 1
ATOM 2349 C C . TYR B 1 44 ? -8.68 -16.094 -4.93 1 97 44 TYR B C 1
ATOM 2351 O O . TYR B 1 44 ? -8.008 -15.055 -4.969 1 97 44 TYR B O 1
ATOM 2359 N N . ASP B 1 45 ? -8.164 -17.25 -4.719 1 95.94 45 ASP B N 1
ATOM 2360 C CA . ASP B 1 45 ? -6.727 -17.438 -4.516 1 95.94 45 ASP B CA 1
ATOM 2361 C C . ASP B 1 45 ? -5.977 -17.422 -5.848 1 95.94 45 ASP B C 1
ATOM 2363 O O . ASP B 1 45 ? -6.207 -18.266 -6.703 1 95.94 45 ASP B O 1
ATOM 2367 N N . VAL B 1 46 ? -5.074 -16.484 -5.984 1 97.12 46 VAL B N 1
ATOM 2368 C CA . VAL B 1 46 ? -4.266 -16.391 -7.195 1 97.12 46 VAL B CA 1
ATOM 2369 C C . VAL B 1 46 ? -2.924 -17.094 -6.977 1 97.12 46 VAL B C 1
ATOM 2371 O O . VAL B 1 46 ? -2.529 -17.344 -5.836 1 97.12 46 VAL B O 1
ATOM 2374 N N . THR B 1 47 ? -2.279 -17.375 -8.102 1 97.31 47 THR B N 1
ATOM 2375 C CA . THR B 1 47 ? -1.043 -18.156 -8.055 1 97.31 47 THR B CA 1
ATOM 2376 C C . THR B 1 47 ? 0.127 -17.328 -8.602 1 97.31 47 THR B C 1
ATOM 2378 O O . THR B 1 47 ? -0.075 -16.344 -9.312 1 97.31 47 THR B O 1
ATOM 2381 N N . LEU B 1 48 ? 1.333 -17.75 -8.227 1 97.88 48 LEU B N 1
ATOM 2382 C CA . LEU B 1 48 ? 2.555 -17.031 -8.562 1 97.88 48 LEU B CA 1
ATOM 2383 C C . LEU B 1 48 ? 2.939 -17.266 -10.023 1 97.88 48 LEU B C 1
ATOM 2385 O O . LEU B 1 48 ? 2.957 -18.406 -10.484 1 97.88 48 LEU B O 1
ATOM 2389 N N . GLY B 1 49 ? 3.279 -16.125 -10.766 1 97.56 49 GLY B N 1
ATOM 2390 C CA . GLY B 1 49 ? 3.83 -16.203 -12.109 1 97.56 49 GLY B CA 1
ATOM 2391 C C . GLY B 1 49 ? 5.332 -16.422 -12.125 1 97.56 49 GLY B C 1
ATOM 2392 O O . GLY B 1 49 ? 5.992 -16.328 -11.094 1 97.56 49 GLY B O 1
ATOM 2393 N N . PRO B 1 50 ? 5.902 -16.672 -13.297 1 98.06 50 PRO B N 1
ATOM 2394 C CA . PRO B 1 50 ? 7.289 -17.156 -13.367 1 98.06 50 PRO B CA 1
ATOM 2395 C C . PRO B 1 50 ? 8.289 -16.016 -13.562 1 98.06 50 PRO B C 1
ATOM 2397 O O . PRO B 1 50 ? 9.5 -16.219 -13.445 1 98.06 50 PRO B O 1
ATOM 2400 N N . TYR B 1 51 ? 7.859 -14.852 -13.906 1 98 51 TYR B N 1
ATOM 2401 C CA . TYR B 1 51 ? 8.773 -13.75 -14.188 1 98 51 TYR B CA 1
ATOM 2402 C C . TYR B 1 51 ? 8.883 -12.812 -12.992 1 98 51 TYR B C 1
ATOM 2404 O O . TYR B 1 51 ? 7.918 -12.641 -12.242 1 98 51 TYR B O 1
ATOM 2412 N N . PHE B 1 52 ? 10.062 -12.25 -12.82 1 98.38 52 PHE B N 1
ATOM 2413 C CA . PHE B 1 52 ? 10.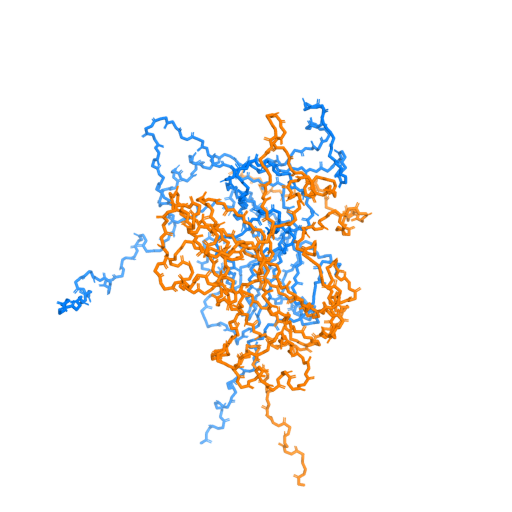227 -11.344 -11.688 1 98.38 52 PHE B CA 1
ATOM 2414 C C . PHE B 1 52 ? 11.375 -10.375 -11.93 1 98.38 52 PHE B C 1
ATOM 2416 O O . PHE B 1 52 ? 12.203 -10.594 -12.82 1 98.38 52 PHE B O 1
ATOM 2423 N N . TYR B 1 53 ? 11.336 -9.266 -11.242 1 97.69 53 TYR B N 1
ATOM 2424 C CA . TYR B 1 53 ? 12.438 -8.305 -11.18 1 97.69 53 TYR B CA 1
ATOM 2425 C C . TYR B 1 53 ? 13.086 -8.305 -9.797 1 97.69 53 TYR B C 1
ATOM 2427 O O . TYR B 1 53 ? 12.391 -8.43 -8.781 1 97.69 53 TYR B O 1
ATOM 2435 N N . ARG B 1 54 ? 14.391 -8.125 -9.812 1 96.94 54 ARG B N 1
ATOM 2436 C CA . ARG B 1 54 ? 15.195 -7.938 -8.609 1 96.94 54 ARG B CA 1
ATOM 2437 C C . ARG B 1 54 ? 16.016 -6.656 -8.695 1 96.94 54 ARG B C 1
ATOM 2439 O O . ARG B 1 54 ? 16.578 -6.344 -9.75 1 96.94 54 ARG B O 1
ATOM 2446 N N . GLU B 1 55 ? 15.969 -5.914 -7.578 1 95.31 55 GLU B N 1
ATOM 2447 C CA . GLU B 1 55 ? 16.75 -4.684 -7.621 1 95.31 55 GLU B CA 1
ATOM 2448 C C . GLU B 1 55 ? 18.234 -4.977 -7.809 1 95.31 55 GLU B C 1
ATOM 2450 O O . GLU B 1 55 ? 18.766 -5.914 -7.211 1 95.31 55 GLU B O 1
ATOM 2455 N N . LYS B 1 56 ? 18.812 -4.195 -8.57 1 94.56 56 LYS B N 1
ATOM 2456 C CA . LYS B 1 56 ? 20.25 -4.301 -8.758 1 94.56 56 LYS B CA 1
ATOM 2457 C C . LYS B 1 56 ? 21.016 -3.621 -7.621 1 94.56 56 LYS B C 1
ATOM 2459 O O . LYS B 1 56 ? 20.594 -2.57 -7.133 1 94.56 56 LYS B O 1
ATOM 2464 N N . VAL B 1 57 ? 22.109 -4.215 -7.25 1 92.75 57 VAL B N 1
ATOM 2465 C CA . VAL B 1 57 ? 23 -3.586 -6.281 1 92.75 57 VAL B CA 1
ATOM 2466 C C . VAL B 1 57 ? 23.719 -2.41 -6.93 1 92.75 57 VAL B C 1
ATOM 2468 O O . VAL B 1 57 ? 24.328 -2.561 -7.984 1 92.75 57 VAL B O 1
ATOM 2471 N N . PRO B 1 58 ? 23.578 -1.263 -6.344 1 92.38 58 PRO B N 1
ATOM 2472 C CA . PRO B 1 58 ? 24.234 -0.105 -6.961 1 92.38 58 PRO B CA 1
ATOM 2473 C C . PRO B 1 58 ? 25.75 -0.139 -6.816 1 92.38 58 PRO B C 1
ATOM 2475 O O . PRO B 1 58 ? 26.281 -0.745 -5.879 1 92.38 58 PRO B O 1
ATOM 2478 N N . GLU B 1 59 ? 26.422 0.533 -7.75 1 89.5 59 GLU B N 1
ATOM 2479 C CA . GLU B 1 59 ? 27.828 0.828 -7.562 1 89.5 59 GLU B CA 1
ATOM 2480 C C . GLU B 1 59 ? 28.047 1.755 -6.367 1 89.5 59 GLU B C 1
ATOM 2482 O O . GLU B 1 59 ? 27.156 2.529 -6.008 1 89.5 59 GLU B O 1
ATOM 2487 N N . PRO B 1 60 ? 29.266 1.627 -5.832 1 87.88 60 PRO B N 1
ATOM 2488 C CA . PRO B 1 60 ? 29.531 2.545 -4.727 1 87.88 60 PRO B CA 1
ATOM 2489 C C . PRO B 1 60 ? 29.266 4.004 -5.09 1 87.88 60 PRO B C 1
ATOM 2491 O O . PRO B 1 60 ? 29.641 4.449 -6.176 1 87.88 60 PRO B O 1
ATOM 2494 N N . GLY B 1 61 ? 28.531 4.605 -4.27 1 86.62 61 GLY B N 1
ATOM 2495 C CA . GLY B 1 61 ? 28.25 6.016 -4.477 1 86.62 61 GLY B CA 1
ATOM 2496 C C . GLY B 1 61 ? 26.984 6.258 -5.281 1 86.62 61 GLY B C 1
ATOM 2497 O O . GLY B 1 61 ? 26.547 7.398 -5.438 1 86.62 61 GLY B O 1
ATOM 2498 N N . GLN B 1 62 ? 26.375 5.234 -5.867 1 87.69 62 GLN B N 1
ATOM 2499 C CA . GLN B 1 62 ? 25.172 5.371 -6.684 1 87.69 62 GLN B CA 1
ATOM 2500 C C . GLN B 1 62 ? 23.953 4.809 -5.961 1 87.69 62 GLN B C 1
ATOM 2502 O O . GLN B 1 62 ? 23.219 3.982 -6.512 1 87.69 62 GLN B O 1
ATOM 2507 N N . GLY B 1 63 ? 23.672 5.355 -4.812 1 93.06 63 GLY B N 1
ATOM 2508 C CA . GLY B 1 63 ? 22.641 4.812 -3.959 1 93.06 63 GLY B CA 1
ATOM 2509 C C . GLY B 1 63 ? 21.344 5.598 -4.023 1 93.06 63 GLY B C 1
ATOM 2510 O O . GLY B 1 63 ? 20.547 5.578 -3.078 1 93.06 63 GLY B O 1
ATOM 2511 N N . ILE B 1 64 ? 21.203 6.363 -5.176 1 94.81 64 ILE B N 1
ATOM 2512 C CA . ILE B 1 64 ? 19.984 7.156 -5.332 1 94.81 64 ILE B CA 1
ATOM 2513 C C . ILE B 1 64 ? 19.078 6.5 -6.367 1 94.81 64 ILE B C 1
ATOM 2515 O O . ILE B 1 64 ? 19.531 6.07 -7.426 1 94.81 64 ILE B O 1
ATOM 2519 N N . TYR B 1 65 ? 17.859 6.363 -6.055 1 97.25 65 TYR B N 1
ATOM 2520 C CA . TYR B 1 65 ? 16.812 5.91 -6.973 1 97.25 65 TYR B CA 1
ATOM 2521 C C . TYR B 1 65 ? 15.688 6.926 -7.066 1 97.25 65 TYR B C 1
ATOM 2523 O O . TYR B 1 65 ? 14.883 7.055 -6.141 1 97.25 65 TYR B O 1
ATOM 2531 N N . ASN B 1 66 ? 15.648 7.676 -8.148 1 96.75 66 ASN B N 1
ATOM 2532 C CA . ASN B 1 66 ? 14.539 8.562 -8.484 1 96.75 66 ASN B CA 1
ATOM 2533 C C . ASN B 1 66 ? 13.453 7.832 -9.266 1 96.75 66 ASN B C 1
ATOM 2535 O O . ASN B 1 66 ? 13.617 7.57 -10.461 1 96.75 66 ASN B O 1
ATOM 2539 N N . PRO B 1 67 ? 12.352 7.578 -8.578 1 95.31 67 PRO B N 1
ATOM 2540 C CA . PRO B 1 67 ? 11.312 6.801 -9.258 1 95.31 67 PRO B CA 1
ATOM 2541 C C . PRO B 1 67 ? 10.609 7.594 -10.359 1 95.31 67 PRO B C 1
ATOM 2543 O O . PRO B 1 67 ? 9.828 7.031 -11.133 1 95.31 67 PRO B O 1
ATOM 2546 N N . TYR B 1 68 ? 10.875 8.875 -10.445 1 95 68 TYR B N 1
ATOM 2547 C CA . TYR B 1 68 ? 10.266 9.711 -11.469 1 95 68 TYR B CA 1
ATOM 2548 C C . TYR B 1 68 ? 11.109 9.734 -12.734 1 95 68 TYR B C 1
ATOM 2550 O O . TYR B 1 68 ? 10.781 10.438 -13.695 1 95 68 TYR B O 1
ATOM 2558 N N . SER B 1 69 ? 12.195 8.984 -12.789 1 95.75 69 SER B N 1
ATOM 2559 C CA . SER B 1 69 ? 13.078 8.836 -13.938 1 95.75 69 SER B CA 1
ATOM 2560 C C . SER B 1 69 ? 12.945 7.449 -14.562 1 95.75 69 SER B C 1
ATOM 2562 O O . SER B 1 69 ? 13.281 6.441 -13.938 1 95.75 69 SER B O 1
ATOM 2564 N N . GLU B 1 70 ? 12.562 7.488 -15.828 1 94.88 70 GLU B N 1
ATOM 2565 C CA . GLU B 1 70 ? 12.43 6.211 -16.516 1 94.88 70 GLU B CA 1
ATOM 2566 C C . GLU B 1 70 ? 13.758 5.477 -16.594 1 94.88 70 GLU B C 1
ATOM 2568 O O . GLU B 1 70 ? 13.82 4.262 -16.391 1 94.88 70 GLU B O 1
ATOM 2573 N N . SER B 1 71 ? 14.75 6.211 -16.859 1 95.81 71 SER B N 1
ATOM 2574 C CA . SER B 1 71 ? 16.078 5.613 -16.984 1 95.81 71 SER B CA 1
ATOM 2575 C C . SER B 1 71 ? 16.531 5.012 -15.656 1 95.81 71 SER B C 1
ATOM 2577 O O . SER B 1 71 ? 17.156 3.949 -15.633 1 95.81 71 SER B O 1
ATOM 2579 N N . MET B 1 72 ? 16.25 5.652 -14.578 1 95.56 72 MET B N 1
ATOM 2580 C CA . MET B 1 72 ? 16.672 5.125 -13.289 1 95.56 72 MET B CA 1
ATOM 2581 C C . MET B 1 72 ? 15.859 3.896 -12.898 1 95.56 72 MET B C 1
ATOM 2583 O O . MET B 1 72 ? 16.375 2.961 -12.297 1 95.56 72 MET B O 1
ATOM 2587 N N . VAL B 1 73 ? 14.602 3.891 -13.258 1 96 73 VAL B N 1
ATOM 2588 C CA . VAL B 1 73 ? 13.773 2.707 -13.039 1 96 73 VAL B CA 1
ATOM 2589 C C . VAL B 1 73 ? 14.383 1.509 -13.758 1 96 73 VAL B C 1
ATOM 2591 O O . VAL B 1 73 ? 14.562 0.442 -13.164 1 96 73 VAL B O 1
ATOM 2594 N N . LYS B 1 74 ? 14.734 1.73 -14.969 1 95.06 74 LYS B N 1
ATOM 2595 C CA . LYS B 1 74 ? 15.328 0.657 -15.766 1 95.06 74 LYS B CA 1
ATOM 2596 C C . LYS B 1 74 ? 16.656 0.209 -15.172 1 95.06 74 LYS B C 1
ATOM 2598 O O . LYS B 1 74 ? 16.984 -0.981 -15.18 1 95.06 74 LYS B O 1
ATOM 2603 N N . LYS B 1 75 ? 17.344 1.148 -14.711 1 95.19 75 LYS B N 1
ATOM 2604 C CA . LYS B 1 75 ? 18.656 0.839 -14.141 1 95.19 75 LYS B CA 1
ATOM 2605 C C . LYS B 1 75 ? 18.531 0.036 -12.852 1 95.19 75 LYS B C 1
ATOM 2607 O O . LYS B 1 75 ? 19.25 -0.944 -12.648 1 95.19 75 LYS B O 1
ATOM 2612 N N . VAL B 1 76 ? 17.688 0.384 -11.992 1 95.75 76 VAL B N 1
ATOM 2613 C CA . VAL B 1 76 ? 17.531 -0.222 -10.672 1 95.75 76 VAL B CA 1
ATOM 2614 C C . VAL B 1 76 ? 16.953 -1.629 -10.82 1 95.75 76 VAL B C 1
ATOM 2616 O O . VAL B 1 76 ? 17.375 -2.557 -10.133 1 95.75 76 VAL B O 1
ATOM 2619 N N . TRP B 1 77 ? 16.031 -1.791 -11.695 1 95.75 77 TRP B N 1
ATOM 2620 C CA . TRP B 1 77 ? 15.336 -3.07 -11.82 1 95.75 77 TRP B CA 1
ATOM 2621 C C . TRP B 1 77 ? 16.031 -3.967 -12.844 1 95.75 77 TRP B C 1
ATOM 2623 O O . TRP B 1 77 ? 15.977 -5.195 -12.742 1 95.75 77 TRP B O 1
ATOM 2633 N N . GLY B 1 78 ? 16.641 -3.377 -13.844 1 95.25 78 GLY B N 1
ATOM 2634 C CA . GLY B 1 78 ? 17.312 -4.156 -14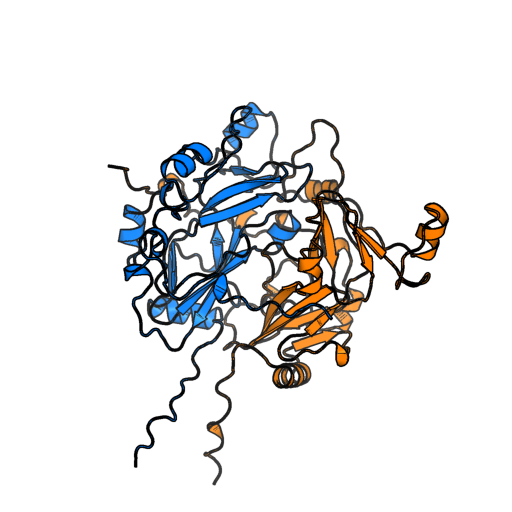.875 1 95.25 78 GLY B CA 1
ATOM 2635 C C . GLY B 1 78 ? 16.359 -4.965 -15.734 1 95.25 78 GLY B C 1
ATOM 2636 O O . GLY B 1 78 ? 15.312 -4.457 -16.156 1 95.25 78 GLY B O 1
ATOM 2637 N N . GLU B 1 79 ? 16.781 -6.219 -16.047 1 96.06 79 GLU B N 1
ATOM 2638 C CA . GLU B 1 79 ? 15.961 -7.121 -16.859 1 96.06 79 GLU B CA 1
ATOM 2639 C C . GLU B 1 79 ? 15.164 -8.086 -15.977 1 96.06 79 GLU B C 1
ATOM 2641 O O . GLU B 1 79 ? 15.594 -8.414 -14.867 1 96.06 79 GLU B O 1
ATOM 2646 N N . TYR B 1 80 ? 14.07 -8.469 -16.547 1 96.88 80 TYR B N 1
ATOM 2647 C CA . TYR B 1 80 ? 13.312 -9.477 -15.805 1 96.88 80 TYR B CA 1
ATOM 2648 C C . TYR B 1 80 ? 14.047 -10.812 -15.797 1 96.88 80 TYR B C 1
ATOM 2650 O O . TYR B 1 80 ? 14.82 -11.109 -16.719 1 96.88 80 TYR B O 1
ATOM 2658 N N . GLN B 1 81 ? 13.789 -11.555 -14.797 1 97.75 81 GLN B N 1
ATOM 2659 C CA . GLN B 1 81 ? 14.305 -12.914 -14.641 1 97.75 81 GLN B CA 1
ATOM 2660 C C . GLN B 1 81 ? 13.18 -13.938 -14.703 1 97.75 81 GLN B C 1
ATOM 2662 O O . GLN B 1 81 ? 12 -13.586 -14.648 1 97.75 81 GLN B O 1
ATOM 2667 N N . VAL B 1 82 ? 13.609 -15.203 -14.852 1 97.94 82 VAL B N 1
ATOM 2668 C CA . VAL B 1 82 ? 12.656 -16.297 -14.93 1 97.94 82 VAL B CA 1
ATOM 2669 C C . VAL B 1 82 ? 12.93 -17.297 -13.805 1 97.94 82 VAL B C 1
ATOM 2671 O O . VAL B 1 82 ? 14.086 -17.578 -13.492 1 97.94 82 VAL B O 1
ATOM 2674 N N . ALA B 1 83 ? 11.883 -17.781 -13.266 1 98.25 83 ALA B N 1
ATOM 2675 C CA . ALA B 1 83 ? 12 -18.812 -12.242 1 98.25 83 ALA B CA 1
ATOM 2676 C C . ALA B 1 83 ? 12.891 -19.969 -12.719 1 98.25 83 ALA B C 1
ATOM 2678 O O . ALA B 1 83 ? 12.93 -20.266 -13.914 1 98.25 83 ALA B O 1
ATOM 2679 N N . GLU B 1 84 ? 13.531 -20.594 -11.781 1 98.25 84 GLU B N 1
ATOM 2680 C CA . GLU B 1 84 ? 14.43 -21.688 -12.125 1 98.25 84 GLU B CA 1
ATOM 2681 C C . GLU B 1 84 ? 13.805 -23.047 -11.805 1 98.25 84 GLU B C 1
ATOM 2683 O O . GLU B 1 84 ? 13.062 -23.172 -10.836 1 98.25 84 GLU B O 1
ATOM 2688 N N . LYS B 1 85 ? 14.133 -23.953 -12.656 1 98.19 85 LYS B N 1
ATOM 2689 C CA . LYS B 1 85 ? 13.68 -25.312 -12.398 1 98.19 85 LYS B CA 1
ATOM 2690 C C . LYS B 1 85 ? 14.359 -25.891 -11.156 1 98.19 85 LYS B C 1
ATOM 2692 O O . LYS B 1 85 ? 15.57 -25.75 -10.977 1 98.19 85 LYS B O 1
ATOM 2697 N N . VAL B 1 86 ? 13.586 -26.562 -10.359 1 97.69 86 VAL B N 1
ATOM 2698 C CA . VAL B 1 86 ? 14.094 -27.078 -9.094 1 97.69 86 VAL B CA 1
ATOM 2699 C C . VAL B 1 86 ? 15.211 -28.078 -9.359 1 97.69 86 VAL B C 1
ATOM 2701 O O . VAL B 1 86 ? 16.219 -28.109 -8.648 1 97.69 86 VAL B O 1
ATOM 2704 N N . LYS B 1 87 ? 15.047 -28.844 -10.359 1 98.06 87 LYS B N 1
ATOM 2705 C CA . LYS B 1 87 ? 16.062 -29.828 -10.711 1 98.06 87 LYS B CA 1
ATOM 2706 C C . LYS B 1 87 ? 17.422 -29.156 -10.922 1 98.06 87 LYS B C 1
ATOM 2708 O O . LYS B 1 87 ? 18.453 -29.672 -10.453 1 98.06 87 LYS B O 1
ATOM 2713 N N . ASP B 1 88 ? 17.469 -28.109 -11.664 1 98 88 ASP B N 1
ATOM 2714 C CA . ASP B 1 88 ? 18.703 -27.391 -11.953 1 98 88 ASP B CA 1
ATOM 2715 C C . ASP B 1 88 ? 19.328 -26.844 -10.672 1 98 88 ASP B C 1
ATOM 2717 O O . ASP B 1 88 ? 20.547 -26.969 -10.469 1 98 88 ASP B O 1
ATOM 2721 N N . TRP B 1 89 ? 18.516 -26.219 -9.836 1 97 89 TRP B N 1
ATOM 2722 C CA . TRP B 1 89 ? 19 -25.703 -8.562 1 97 89 TRP B CA 1
ATOM 2723 C C . TRP B 1 89 ? 19.562 -26.828 -7.695 1 97 89 TRP B C 1
ATOM 2725 O O . TRP B 1 89 ? 20.609 -26.688 -7.082 1 97 89 TRP B O 1
ATOM 2735 N N . SER B 1 90 ? 18.828 -27.953 -7.629 1 97.06 90 SER B N 1
ATOM 2736 C CA . SER B 1 90 ? 19.234 -29.094 -6.809 1 97.06 90 SER B CA 1
ATOM 2737 C C . SER B 1 90 ? 20.578 -29.656 -7.262 1 97.06 90 SER B C 1
ATOM 2739 O O . SER B 1 90 ? 21.406 -30 -6.434 1 97.06 90 SER B O 1
ATOM 2741 N N . LEU B 1 91 ? 20.734 -29.734 -8.531 1 97.25 91 LEU B N 1
ATOM 2742 C CA . LEU B 1 91 ? 22 -30.219 -9.07 1 97.25 91 LEU B CA 1
ATOM 2743 C C . LEU B 1 91 ? 23.156 -29.297 -8.688 1 97.25 91 LEU B C 1
ATOM 2745 O O . LEU B 1 91 ? 24.234 -29.75 -8.312 1 97.25 91 LEU B O 1
ATOM 2749 N N . ARG B 1 92 ? 22.953 -28.031 -8.758 1 97.19 92 ARG B N 1
ATOM 2750 C CA . ARG B 1 92 ? 23.984 -27.031 -8.469 1 97.19 92 ARG B CA 1
ATOM 2751 C C . ARG B 1 92 ? 24.281 -26.984 -6.969 1 97.19 92 ARG B C 1
ATOM 2753 O O . ARG B 1 92 ? 25.438 -26.891 -6.562 1 97.19 92 ARG B O 1
ATOM 2760 N N . SER B 1 93 ? 23.281 -27.062 -6.105 1 95.5 93 SER B N 1
ATOM 2761 C CA . SER B 1 93 ? 23.438 -26.844 -4.672 1 95.5 93 SER B CA 1
ATOM 2762 C C . SER B 1 93 ? 23.734 -28.141 -3.939 1 95.5 93 SER B C 1
ATOM 2764 O O . SER B 1 93 ? 24.219 -28.125 -2.803 1 95.5 93 SER B O 1
ATOM 2766 N N . GLY B 1 94 ? 23.391 -29.281 -4.508 1 96.62 94 GLY B N 1
ATOM 2767 C CA . GLY B 1 94 ? 23.516 -30.562 -3.84 1 96.62 94 GLY B CA 1
ATOM 2768 C C . GLY B 1 94 ? 22.469 -30.797 -2.771 1 96.62 94 GLY B C 1
ATOM 2769 O O . GLY B 1 94 ? 22.656 -31.625 -1.885 1 96.62 94 GLY B O 1
ATOM 2770 N N . GLN B 1 95 ? 21.328 -30.016 -2.838 1 95.69 95 GLN B N 1
ATOM 2771 C CA . GLN B 1 95 ? 20.266 -30.078 -1.841 1 95.69 95 GLN B CA 1
ATOM 2772 C C . GLN B 1 95 ? 18.938 -30.422 -2.488 1 95.69 95 GLN B C 1
ATOM 2774 O O . GLN B 1 95 ? 18.734 -30.172 -3.682 1 95.69 95 GLN B O 1
ATOM 2779 N N . LYS B 1 96 ? 18.109 -31.016 -1.714 1 95.81 96 LYS B N 1
ATOM 2780 C CA . LYS B 1 96 ? 16.734 -31.297 -2.152 1 95.81 96 LYS B CA 1
ATOM 2781 C C . LYS B 1 96 ? 15.719 -30.531 -1.311 1 95.81 96 LYS B C 1
ATOM 2783 O O . LYS B 1 96 ? 15.93 -30.328 -0.112 1 95.81 96 LYS B O 1
ATOM 2788 N N . LEU B 1 97 ? 14.602 -30.203 -1.916 1 96.5 97 LEU B N 1
ATOM 2789 C CA . LEU B 1 97 ? 13.516 -29.516 -1.222 1 96.5 97 LEU B CA 1
ATOM 2790 C C . LEU B 1 97 ? 12.328 -30.453 -1.012 1 96.5 97 LEU B C 1
ATOM 2792 O O . LEU B 1 97 ? 11.758 -30.969 -1.977 1 96.5 97 LEU B O 1
ATOM 2796 N N . GLU B 1 98 ? 12.031 -30.641 0.227 1 96.75 98 GLU B N 1
ATOM 2797 C CA . GLU B 1 98 ? 10.914 -31.516 0.565 1 96.75 98 GLU B CA 1
ATOM 2798 C C . GLU B 1 98 ? 9.586 -30.938 0.077 1 96.75 98 GLU B C 1
ATOM 2800 O O . GLU B 1 98 ? 9.336 -29.734 0.233 1 96.75 98 GLU B O 1
ATOM 2805 N N . ASN B 1 99 ? 8.68 -31.75 -0.603 1 96.94 99 ASN B N 1
ATOM 2806 C CA . ASN B 1 99 ? 7.324 -31.438 -1.053 1 96.94 99 ASN B CA 1
ATOM 2807 C C . ASN B 1 99 ? 7.332 -30.438 -2.199 1 96.94 99 ASN B C 1
ATOM 2809 O O . ASN B 1 99 ? 6.34 -29.734 -2.426 1 96.94 99 ASN B O 1
ATOM 2813 N N . ILE B 1 100 ? 8.445 -30.281 -2.859 1 97.44 100 ILE B N 1
ATOM 2814 C CA . ILE B 1 100 ? 8.586 -29.531 -4.105 1 97.44 100 ILE B CA 1
ATOM 2815 C C . ILE B 1 100 ? 9.211 -30.422 -5.172 1 97.44 100 ILE B C 1
ATOM 2817 O O . ILE B 1 100 ? 10.32 -30.938 -4.992 1 97.44 100 ILE B O 1
ATOM 2821 N N . ASP B 1 101 ? 8.531 -30.594 -6.258 1 97.12 101 ASP B N 1
ATOM 2822 C CA . ASP B 1 101 ? 8.953 -31.516 -7.297 1 97.12 101 ASP B CA 1
ATOM 2823 C C . ASP B 1 101 ? 10.133 -30.969 -8.094 1 97.12 101 ASP B C 1
ATOM 2825 O O . ASP B 1 101 ? 10.25 -29.75 -8.266 1 97.12 101 ASP B O 1
ATOM 2829 N N . ASP B 1 102 ? 10.891 -31.891 -8.664 1 97.06 102 ASP B N 1
ATOM 2830 C CA . ASP B 1 102 ? 12.055 -31.516 -9.461 1 97.06 102 ASP B CA 1
ATOM 2831 C C . ASP B 1 102 ? 11.641 -30.719 -10.695 1 97.06 102 ASP B C 1
ATOM 2833 O O . ASP B 1 102 ? 12.414 -29.906 -11.211 1 97.06 102 ASP B O 1
ATOM 2837 N N . ASP B 1 103 ? 10.398 -30.891 -11.156 1 97.75 103 ASP B N 1
ATOM 2838 C CA . ASP B 1 103 ? 9.922 -30.234 -12.367 1 97.75 103 ASP B CA 1
ATOM 2839 C C . ASP B 1 103 ? 9.258 -28.906 -12.055 1 97.75 103 ASP B C 1
ATOM 2841 O O . ASP B 1 103 ? 8.914 -28.141 -12.961 1 97.75 103 ASP B O 1
ATOM 2845 N N . ASP B 1 104 ? 9.109 -28.609 -10.789 1 98.06 104 ASP B N 1
ATOM 2846 C CA . ASP B 1 104 ? 8.555 -27.312 -10.398 1 98.06 104 ASP B CA 1
ATOM 2847 C C . ASP B 1 104 ? 9.539 -26.188 -10.68 1 98.06 104 ASP B C 1
ATOM 2849 O O . ASP B 1 104 ? 10.719 -26.438 -10.945 1 98.06 104 ASP B O 1
ATOM 2853 N N . TYR B 1 105 ? 9.039 -25.016 -10.727 1 98.12 105 TYR B N 1
ATOM 2854 C CA . TYR B 1 105 ? 9.852 -23.812 -10.844 1 98.12 105 TYR B CA 1
ATOM 2855 C C . TYR B 1 105 ? 9.797 -22.984 -9.555 1 98.12 105 TYR B C 1
ATOM 2857 O O . TYR B 1 105 ? 8.742 -22.875 -8.938 1 98.12 105 TYR B O 1
ATOM 2865 N N . ILE B 1 106 ? 10.984 -22.359 -9.18 1 98.44 106 ILE B N 1
ATOM 2866 C CA . ILE B 1 106 ? 11.031 -21.641 -7.91 1 98.44 106 ILE B CA 1
ATOM 2867 C C . ILE B 1 106 ? 11.672 -20.281 -8.109 1 98.44 106 ILE B C 1
ATOM 2869 O O . ILE B 1 106 ? 12.453 -20.078 -9.047 1 98.44 106 ILE B O 1
ATOM 2873 N N . ILE B 1 107 ? 11.289 -19.359 -7.332 1 98.06 107 ILE B N 1
ATOM 2874 C CA . ILE B 1 107 ? 11.906 -18.062 -7.145 1 98.06 107 ILE B CA 1
ATOM 2875 C C . ILE B 1 107 ? 12.406 -17.922 -5.707 1 98.06 107 ILE B C 1
ATOM 2877 O O . ILE B 1 107 ? 11.617 -18 -4.762 1 98.06 107 ILE B O 1
ATOM 2881 N N . TRP B 1 108 ? 13.656 -17.75 -5.539 1 98.12 108 TRP B N 1
ATOM 2882 C CA . TRP B 1 108 ? 14.219 -17.531 -4.211 1 98.12 108 TRP B CA 1
ATOM 2883 C C . TRP B 1 108 ? 14.086 -16.062 -3.807 1 98.12 108 TRP B C 1
ATOM 2885 O O . TRP B 1 108 ? 14.398 -15.164 -4.594 1 98.12 108 TRP B O 1
ATOM 2895 N N . ILE B 1 109 ? 13.641 -15.859 -2.631 1 97.81 109 ILE B N 1
ATOM 2896 C CA . ILE B 1 109 ? 13.641 -14.523 -2.051 1 97.81 109 ILE B CA 1
ATOM 2897 C C . ILE B 1 109 ? 14.625 -14.469 -0.885 1 97.81 109 ILE B C 1
ATOM 2899 O O . ILE B 1 109 ? 14.477 -15.203 0.092 1 97.81 109 ILE B O 1
ATOM 2903 N N . LYS B 1 110 ? 15.594 -13.594 -0.917 1 96.81 110 LYS B N 1
ATOM 2904 C CA . LYS B 1 110 ? 16.641 -13.461 0.102 1 96.81 110 LYS B CA 1
ATOM 2905 C C . LYS B 1 110 ? 16.109 -12.703 1.322 1 96.81 110 LYS B C 1
ATOM 2907 O O . LYS B 1 110 ? 15.109 -12 1.24 1 96.81 110 LYS B O 1
ATOM 2912 N N . PRO B 1 111 ? 16.844 -12.898 2.455 1 96.06 111 PRO B N 1
ATOM 2913 C CA . PRO B 1 111 ? 16.406 -12.18 3.656 1 96.06 111 PRO B CA 1
ATOM 2914 C C . PRO B 1 111 ? 16.328 -10.672 3.441 1 96.06 111 PRO B C 1
ATOM 2916 O O . PRO B 1 111 ? 17.297 -10.062 2.955 1 96.06 111 PRO B O 1
ATOM 2919 N N . GLY B 1 112 ? 15.156 -10.07 3.734 1 94.62 112 GLY B N 1
ATOM 2920 C CA . GLY B 1 112 ? 14.984 -8.625 3.656 1 94.62 112 GLY B CA 1
ATOM 2921 C C . GLY B 1 112 ? 14.727 -8.133 2.244 1 94.62 112 GLY B C 1
ATOM 2922 O O . GLY B 1 112 ? 14.461 -6.949 2.035 1 94.62 112 GLY B O 1
ATOM 2923 N N . GLU B 1 113 ? 14.727 -9.047 1.31 1 95 113 GLU B N 1
ATOM 2924 C CA . GLU B 1 113 ? 14.641 -8.664 -0.097 1 95 113 GLU B CA 1
ATOM 2925 C C . GLU B 1 113 ? 13.188 -8.414 -0.507 1 95 113 GLU B C 1
ATOM 2927 O O . GLU B 1 113 ? 12.273 -9.078 -0.021 1 95 113 GLU B O 1
ATOM 2932 N N . THR B 1 114 ? 13.039 -7.438 -1.331 1 95.81 114 THR B N 1
ATOM 2933 C CA . THR B 1 114 ? 11.781 -7.227 -2.043 1 95.81 114 THR B CA 1
ATOM 2934 C C . THR B 1 114 ? 11.977 -7.41 -3.545 1 95.81 114 THR B C 1
ATOM 2936 O O . THR B 1 114 ? 12.875 -6.812 -4.137 1 95.81 114 THR B O 1
ATOM 2939 N N . ILE B 1 115 ? 11.148 -8.219 -4.172 1 97 115 ILE B N 1
ATOM 2940 C CA . ILE B 1 115 ? 11.156 -8.391 -5.621 1 97 115 ILE B CA 1
ATOM 2941 C C . ILE B 1 115 ? 9.797 -8 -6.195 1 97 115 ILE B C 1
ATOM 2943 O O . ILE B 1 115 ? 8.812 -7.887 -5.457 1 97 115 ILE B O 1
ATOM 2947 N N . LEU B 1 116 ? 9.766 -7.703 -7.504 1 97.06 116 LEU B N 1
ATOM 2948 C CA . LEU B 1 116 ? 8.5 -7.582 -8.211 1 97.06 116 LEU B CA 1
ATOM 2949 C C . LEU B 1 116 ? 8.117 -8.906 -8.875 1 97.06 116 LEU B C 1
ATOM 2951 O O . LEU B 1 116 ? 8.891 -9.453 -9.664 1 97.06 116 LEU B O 1
ATOM 2955 N N . GLY B 1 117 ? 7.031 -9.453 -8.508 1 97.5 117 GLY B N 1
ATOM 2956 C CA . GLY B 1 117 ? 6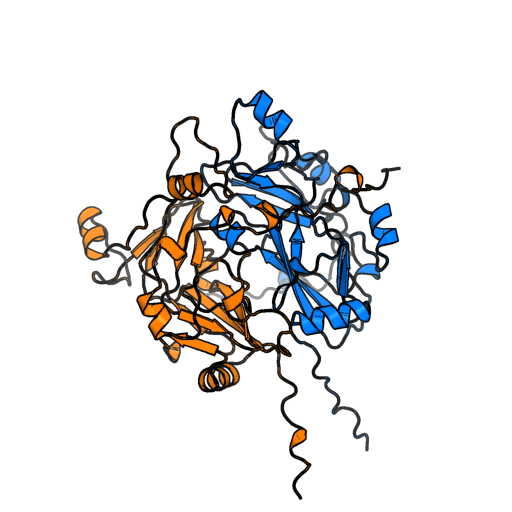.434 -10.609 -9.148 1 97.5 117 GLY B CA 1
ATOM 2957 C C . GLY B 1 117 ? 5.059 -10.328 -9.727 1 97.5 117 GLY B C 1
ATOM 2958 O O . GLY B 1 117 ? 4.617 -9.172 -9.758 1 97.5 117 GLY B O 1
ATOM 2959 N N . HIS B 1 118 ? 4.422 -11.383 -10.234 1 96.06 118 HIS B N 1
ATOM 2960 C CA . HIS B 1 118 ? 3.102 -11.203 -10.828 1 96.06 118 HIS B CA 1
ATOM 2961 C C . HIS B 1 118 ? 2.234 -12.438 -10.625 1 96.06 118 HIS B C 1
ATOM 2963 O O . HIS B 1 118 ? 2.752 -13.539 -10.43 1 96.06 118 HIS B O 1
ATOM 2969 N N . THR B 1 119 ? 0.968 -12.211 -10.648 1 96.75 119 THR B N 1
ATOM 2970 C CA . THR B 1 119 ? 0.04 -13.336 -10.617 1 96.75 119 THR B CA 1
ATOM 2971 C C . THR B 1 119 ? 0.071 -14.094 -11.945 1 96.75 119 THR B C 1
ATOM 2973 O O . THR B 1 119 ? 0.349 -13.508 -12.992 1 96.75 119 THR B O 1
ATOM 2976 N N . ASN B 1 120 ? -0.208 -15.32 -11.828 1 96.69 120 ASN B N 1
ATOM 2977 C CA . ASN B 1 120 ? -0.421 -16.094 -13.047 1 96.69 120 ASN B CA 1
ATOM 2978 C C . ASN B 1 120 ? -1.72 -15.688 -13.742 1 96.69 120 ASN B C 1
ATOM 2980 O O . ASN B 1 120 ? -1.77 -15.602 -14.969 1 96.69 120 ASN B O 1
ATOM 2984 N N . GLU B 1 121 ? -2.754 -15.461 -13.008 1 96 121 GLU B N 1
ATOM 2985 C CA . GLU B 1 121 ? -4.082 -15.141 -13.523 1 96 121 GLU B CA 1
ATOM 2986 C C . GLU B 1 121 ? -4.156 -13.695 -14.008 1 96 121 GLU B C 1
ATOM 2988 O O . GLU B 1 121 ? -3.588 -12.797 -13.391 1 96 121 GLU B O 1
ATOM 2993 N N . PHE B 1 122 ? -4.762 -13.477 -15.109 1 94.69 122 PHE B N 1
ATOM 2994 C CA . PHE B 1 122 ? -5.395 -12.195 -15.375 1 94.69 122 PHE B CA 1
ATOM 2995 C C . PHE B 1 122 ? -6.66 -12.031 -14.547 1 94.69 122 PHE B C 1
ATOM 2997 O O . PHE B 1 122 ? -7.555 -12.875 -14.594 1 94.69 122 PHE B O 1
ATOM 3004 N N . ILE B 1 123 ? -6.719 -10.984 -13.812 1 95.69 123 ILE B N 1
ATOM 3005 C CA . ILE B 1 123 ? -7.824 -10.867 -12.867 1 95.69 123 ILE B CA 1
ATOM 3006 C C . ILE B 1 123 ? -8.172 -9.391 -12.664 1 95.69 123 ILE B C 1
ATOM 3008 O O . ILE B 1 123 ? -7.285 -8.539 -12.641 1 95.69 123 ILE B O 1
ATOM 3012 N N . GLY B 1 124 ? -9.508 -9.109 -12.492 1 94.81 124 GLY B N 1
ATOM 3013 C CA . GLY B 1 124 ? -9.945 -7.746 -12.266 1 94.81 124 GLY B CA 1
ATOM 3014 C C . GLY B 1 124 ? -11.453 -7.598 -12.273 1 94.81 124 GLY B C 1
ATOM 3015 O O . GLY B 1 124 ? -12.18 -8.586 -12.414 1 94.81 124 GLY B O 1
ATOM 3016 N N . GLY B 1 125 ? -11.891 -6.379 -12.023 1 93.31 125 GLY B N 1
ATOM 3017 C CA . GLY B 1 125 ? -13.297 -6 -12.039 1 93.31 125 GLY B CA 1
ATOM 3018 C C . GLY B 1 125 ? -13.609 -4.918 -13.055 1 93.31 125 GLY B C 1
ATOM 3019 O O . GLY B 1 125 ? -12.797 -4.02 -13.281 1 93.31 125 GLY B O 1
ATOM 3020 N N . ASN B 1 126 ? -14.812 -4.984 -13.562 1 91 126 ASN B N 1
ATOM 3021 C CA . ASN B 1 126 ? -15.281 -4.016 -14.547 1 91 126 ASN B CA 1
ATOM 3022 C C . ASN B 1 126 ? -16.609 -3.4 -14.133 1 91 126 ASN B C 1
ATOM 3024 O O . ASN B 1 126 ? -17.297 -3.918 -13.234 1 91 126 ASN B O 1
ATOM 3028 N N . THR B 1 127 ? -16.938 -2.248 -14.773 1 90.56 127 THR B N 1
ATOM 3029 C CA . THR B 1 127 ? -18.234 -1.566 -14.695 1 90.56 127 THR B CA 1
ATOM 3030 C C . THR B 1 127 ? -18.5 -1.076 -13.281 1 90.56 127 THR B C 1
ATOM 3032 O O . THR B 1 127 ? -18.453 0.126 -13.008 1 90.56 127 THR B O 1
ATOM 3035 N N . THR B 1 128 ? -18.719 -2.041 -12.328 1 90.25 128 THR B N 1
ATOM 3036 C CA . THR B 1 128 ? -19.094 -1.633 -10.977 1 90.25 128 THR B CA 1
ATOM 3037 C C . THR B 1 128 ? -18.219 -2.33 -9.945 1 90.25 128 THR B C 1
ATOM 3039 O O . THR B 1 128 ? -18.344 -2.092 -8.742 1 90.25 128 THR B O 1
ATOM 3042 N N . VAL B 1 129 ? -17.375 -3.25 -10.414 1 92.56 129 VAL B N 1
ATOM 3043 C CA . VAL B 1 129 ? -16.672 -4.121 -9.469 1 92.56 129 VAL B CA 1
ATOM 3044 C C . VAL B 1 129 ? -15.242 -3.633 -9.273 1 92.56 129 VAL B C 1
ATOM 3046 O O . VAL B 1 129 ? -14.547 -3.34 -10.25 1 92.56 129 VAL B O 1
ATOM 3049 N N . THR B 1 130 ? -14.898 -3.461 -8.078 1 93.19 130 THR B N 1
ATOM 3050 C CA . THR B 1 130 ? -13.516 -3.176 -7.711 1 93.19 130 THR B CA 1
ATOM 3051 C C . THR B 1 130 ? -12.914 -4.34 -6.926 1 93.19 130 THR B C 1
ATOM 3053 O O . THR B 1 130 ? -13.617 -5.305 -6.609 1 93.19 130 THR B O 1
ATOM 3056 N N . THR B 1 131 ? -11.586 -4.281 -6.734 1 94.06 131 THR B N 1
ATOM 3057 C CA . THR B 1 131 ? -10.883 -5.438 -6.188 1 94.06 131 THR B CA 1
ATOM 3058 C C . THR B 1 131 ? -9.859 -5.008 -5.141 1 94.06 131 THR B C 1
ATOM 3060 O O . THR B 1 131 ? -9.453 -3.844 -5.105 1 94.06 131 THR B O 1
ATOM 3063 N N . MET B 1 132 ? -9.523 -5.938 -4.312 1 94.19 132 MET B N 1
ATOM 3064 C CA . MET B 1 132 ? -8.477 -5.766 -3.307 1 94.19 132 MET B CA 1
ATOM 3065 C C . MET B 1 132 ? -7.633 -7.031 -3.176 1 94.19 132 MET B C 1
ATOM 3067 O O . MET B 1 132 ? -8.172 -8.141 -3.18 1 94.19 132 MET B O 1
ATOM 3071 N N . MET B 1 133 ? -6.379 -6.828 -2.986 1 94.5 133 MET B N 1
ATOM 3072 C CA . MET B 1 133 ? -5.484 -7.969 -2.797 1 94.5 133 MET B CA 1
ATOM 3073 C C . MET B 1 133 ? -5.062 -8.094 -1.336 1 94.5 133 MET B C 1
ATOM 3075 O O . MET B 1 133 ? -4.754 -7.09 -0.688 1 94.5 133 MET B O 1
ATOM 3079 N N . LYS B 1 134 ? -5.004 -9.328 -0.836 1 92 134 LYS B N 1
ATOM 3080 C CA . LYS B 1 134 ? -4.441 -9.695 0.463 1 92 134 LYS B CA 1
ATOM 3081 C C . LYS B 1 134 ? -3.533 -10.914 0.35 1 92 134 LYS B C 1
ATOM 3083 O O . LYS B 1 134 ? -3.752 -11.781 -0.499 1 92 134 LYS B O 1
ATOM 3088 N N . ALA B 1 135 ? -2.545 -10.891 1.16 1 91.25 135 ALA B N 1
ATOM 3089 C CA . ALA B 1 135 ? -1.741 -12.109 1.254 1 91.25 135 ALA B CA 1
ATOM 3090 C C . ALA B 1 135 ? -2.529 -13.234 1.913 1 91.25 135 ALA B C 1
ATOM 3092 O O . ALA B 1 135 ? -3.404 -12.984 2.746 1 91.25 135 ALA B O 1
ATOM 3093 N N . ARG B 1 136 ? -2.191 -14.422 1.51 1 88.31 136 ARG B N 1
ATOM 3094 C CA . ARG B 1 136 ? -2.676 -15.539 2.32 1 88.31 136 ARG B CA 1
ATOM 3095 C C . ARG B 1 136 ? -2.029 -15.531 3.701 1 88.31 136 ARG B C 1
ATOM 3097 O O . ARG B 1 136 ? -0.842 -15.227 3.836 1 88.31 136 ARG B O 1
ATOM 3104 N N . SER B 1 137 ? -2.74 -15.961 4.648 1 82.94 137 SER B N 1
ATOM 3105 C CA . SER B 1 137 ? -2.254 -15.938 6.023 1 82.94 137 SER B CA 1
ATOM 3106 C C . SER B 1 137 ? -1.043 -16.844 6.199 1 82.94 137 SER B C 1
ATOM 3108 O O . SER B 1 137 ? -0.125 -16.531 6.957 1 82.94 137 SER B O 1
ATOM 3110 N N . SER B 1 138 ? -1.075 -17.938 5.465 1 86.62 138 SER B N 1
ATOM 3111 C CA . SER B 1 138 ? 0.044 -18.875 5.555 1 86.62 138 SER B CA 1
ATOM 3112 C C . SER B 1 138 ? 1.347 -18.203 5.113 1 86.62 138 SER B C 1
ATOM 3114 O O . SER B 1 138 ? 2.41 -18.5 5.664 1 86.62 138 SER B O 1
ATOM 3116 N N . LEU B 1 139 ? 1.289 -17.391 4.125 1 87 139 LEU B N 1
ATOM 3117 C CA . LEU B 1 139 ? 2.488 -16.703 3.658 1 87 139 LEU B CA 1
ATOM 3118 C C . LEU B 1 139 ? 2.973 -15.695 4.688 1 87 139 LEU B C 1
ATOM 3120 O O . LEU B 1 139 ? 4.172 -15.617 4.973 1 87 139 LEU B O 1
ATOM 3124 N N . GLY B 1 140 ? 2.037 -15.016 5.215 1 84.38 140 GLY B N 1
ATOM 3125 C CA . GLY B 1 140 ? 2.408 -14.062 6.246 1 84.38 140 GLY B CA 1
ATOM 3126 C C . GLY B 1 140 ? 3.123 -14.703 7.422 1 84.38 140 GLY B C 1
ATOM 3127 O O . GLY B 1 140 ? 4.125 -14.172 7.91 1 84.38 140 GLY B O 1
ATOM 3128 N N . ARG B 1 141 ? 2.666 -15.875 7.84 1 86.56 141 ARG B N 1
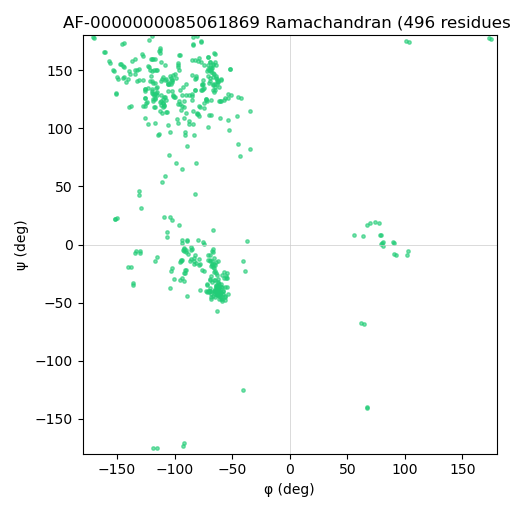ATOM 3129 C CA . ARG B 1 141 ? 3.26 -16.609 8.961 1 86.56 141 ARG B CA 1
ATOM 3130 C C . ARG B 1 141 ? 4.637 -17.141 8.586 1 86.56 141 ARG B C 1
ATOM 3132 O O . ARG B 1 141 ? 5.414 -17.531 9.461 1 86.56 141 ARG B O 1
ATOM 3139 N N . ASN B 1 142 ? 4.918 -17.109 7.277 1 91.94 142 ASN B N 1
ATOM 3140 C CA . ASN B 1 142 ? 6.219 -17.547 6.777 1 91.94 142 ASN B CA 1
ATOM 3141 C C . ASN B 1 142 ? 7.051 -16.375 6.277 1 91.94 142 ASN B C 1
ATOM 3143 O O . ASN B 1 142 ? 7.832 -16.516 5.332 1 91.94 142 ASN B O 1
ATOM 3147 N N . PHE B 1 143 ? 6.762 -15.203 6.766 1 91.88 143 PHE B N 1
ATOM 3148 C CA . PHE B 1 143 ? 7.566 -13.992 6.621 1 91.88 143 PHE B CA 1
ATOM 3149 C C . PHE B 1 143 ? 7.309 -13.336 5.27 1 91.88 143 PHE B C 1
ATOM 3151 O O . PHE B 1 143 ? 7.957 -12.344 4.926 1 91.88 143 PHE B O 1
ATOM 3158 N N . ILE B 1 144 ? 6.43 -13.867 4.484 1 93.88 144 ILE B N 1
ATOM 3159 C CA . ILE B 1 144 ? 6.285 -13.383 3.115 1 93.88 144 ILE B CA 1
ATOM 3160 C C . ILE B 1 144 ? 5.133 -12.383 3.039 1 93.88 144 ILE B C 1
ATOM 3162 O O . ILE B 1 144 ? 4 -12.703 3.414 1 93.88 144 ILE B O 1
ATOM 3166 N N . GLU B 1 145 ? 5.461 -11.234 2.629 1 93 145 GLU B N 1
ATOM 3167 C CA . GLU B 1 145 ? 4.512 -10.18 2.277 1 93 145 GLU B CA 1
ATOM 3168 C C . GLU B 1 145 ? 4.355 -10.062 0.765 1 93 145 GLU B C 1
ATOM 3170 O O . GLU B 1 145 ? 5.34 -10.141 0.026 1 93 145 GLU B O 1
ATOM 3175 N N . VAL B 1 146 ? 3.092 -9.797 0.269 1 91.62 146 VAL B N 1
ATOM 3176 C CA . VAL B 1 146 ? 2.93 -9.812 -1.182 1 91.62 146 VAL B CA 1
ATOM 3177 C C . VAL B 1 146 ? 2.529 -8.422 -1.668 1 91.62 146 VAL B C 1
ATOM 3179 O O . VAL B 1 146 ? 2.504 -8.164 -2.873 1 91.62 146 VAL B O 1
ATOM 3182 N N . CYS B 1 147 ? 2.123 -7.547 -0.751 1 87.5 147 CYS B N 1
ATOM 3183 C CA . CYS B 1 147 ? 1.822 -6.172 -1.137 1 87.5 147 CYS B CA 1
ATOM 3184 C C . CYS B 1 147 ? 2.213 -5.199 -0.032 1 87.5 147 CYS B C 1
ATOM 3186 O O . CYS B 1 147 ? 2.139 -5.531 1.151 1 87.5 147 CYS B O 1
ATOM 3188 N N . LYS B 1 148 ? 2.701 -4.074 -0.454 1 84.25 148 LYS B N 1
ATOM 3189 C CA . LYS B 1 148 ? 3.117 -3.002 0.444 1 84.25 148 LYS B CA 1
ATOM 3190 C C . LYS B 1 148 ? 1.989 -1.999 0.665 1 84.25 148 LYS B C 1
ATOM 3192 O O . LYS B 1 148 ? 2.145 -0.809 0.381 1 84.25 148 LYS B O 1
ATOM 3197 N N . CYS B 1 149 ? 1.005 -2.371 1.222 1 78.38 149 CYS B N 1
ATOM 3198 C CA . CYS B 1 149 ? -0.165 -1.531 1.455 1 78.38 149 CYS B CA 1
ATOM 3199 C C . CYS B 1 149 ? -0.801 -1.104 0.138 1 78.38 149 CYS B C 1
ATOM 3201 O O . CYS B 1 149 ? -1.622 -0.186 0.109 1 78.38 149 CYS B O 1
ATOM 3203 N N . ALA B 1 150 ? -0.268 -1.696 -0.987 1 75.81 150 ALA B N 1
ATOM 3204 C CA . ALA B 1 150 ? -0.783 -1.38 -2.316 1 75.81 150 ALA B CA 1
ATOM 3205 C C . ALA B 1 150 ? -1.641 -2.52 -2.859 1 75.81 150 ALA B C 1
ATOM 3207 O O . ALA B 1 150 ? -1.114 -3.533 -3.322 1 75.81 150 ALA B O 1
ATOM 3208 N N . GLY B 1 151 ? -2.945 -2.625 -2.324 1 82.88 151 GLY B N 1
ATOM 3209 C CA . GLY B 1 151 ? -3.752 -3.76 -2.742 1 82.88 151 GLY B CA 1
ATOM 3210 C C . GLY B 1 151 ? -5.133 -3.363 -3.232 1 82.88 151 GLY B C 1
ATOM 3211 O O . GLY B 1 151 ? -6.09 -4.129 -3.1 1 82.88 151 GLY B O 1
ATOM 3212 N N . TRP B 1 152 ? -5.141 -2.162 -3.803 1 89.94 152 TRP B N 1
ATOM 3213 C CA . TRP B 1 152 ? -6.438 -1.72 -4.297 1 89.94 152 TRP B CA 1
ATOM 3214 C C . TRP B 1 152 ? -6.453 -1.663 -5.82 1 89.94 152 TRP B C 1
ATOM 3216 O O . TRP B 1 152 ? -5.523 -1.133 -6.438 1 89.94 152 TRP B O 1
ATOM 3226 N N . GLY B 1 153 ? -7.422 -2.275 -6.441 1 91.5 153 GLY B N 1
ATOM 3227 C CA . GLY B 1 153 ? -7.59 -2.24 -7.883 1 91.5 153 GLY B CA 1
ATOM 3228 C C . GLY B 1 153 ? -8.773 -1.399 -8.328 1 91.5 153 GLY B C 1
ATOM 3229 O O . GLY B 1 153 ? -9.914 -1.685 -7.957 1 91.5 153 GLY B O 1
ATOM 3230 N N . ASP B 1 154 ? -8.484 -0.471 -9.219 1 90.06 154 ASP B N 1
ATOM 3231 C CA . ASP B 1 154 ? -9.539 0.385 -9.758 1 90.06 154 ASP B CA 1
ATOM 3232 C C . ASP B 1 154 ? -10.492 -0.409 -10.648 1 90.06 154 ASP B C 1
ATOM 3234 O O . ASP B 1 154 ? -10.117 -1.439 -11.211 1 90.06 154 ASP B O 1
ATOM 3238 N N . VAL B 1 155 ? -11.719 0.149 -10.773 1 90.12 155 VAL B N 1
ATOM 3239 C CA . VAL B 1 155 ? -12.648 -0.429 -11.734 1 90.12 155 VAL B CA 1
ATOM 3240 C C . VAL B 1 155 ? -12.07 -0.328 -13.148 1 90.12 155 VAL B C 1
ATOM 3242 O O . VAL B 1 155 ? -11.641 0.747 -13.57 1 90.12 155 VAL B O 1
ATOM 3245 N N . GLY B 1 156 ? -11.977 -1.484 -13.758 1 89.5 156 GLY B N 1
ATOM 3246 C CA . GLY B 1 156 ? -11.422 -1.5 -15.102 1 89.5 156 GLY B CA 1
ATOM 3247 C C . GLY B 1 156 ? -9.984 -1.979 -15.148 1 89.5 156 GLY B C 1
ATOM 3248 O O . GLY B 1 156 ? -9.414 -2.154 -16.234 1 89.5 156 GLY B O 1
ATOM 3249 N N . TYR B 1 157 ? -9.383 -2.201 -14.008 1 90.88 157 TYR B N 1
ATOM 3250 C CA . TYR B 1 157 ? -8.023 -2.744 -13.992 1 90.88 157 TYR B CA 1
ATOM 3251 C C . TYR B 1 157 ? -8.047 -4.266 -14.031 1 90.88 157 TYR B C 1
ATOM 3253 O O . TYR B 1 157 ? -8.281 -4.914 -13.008 1 90.88 157 TYR B O 1
ATOM 3261 N N . THR B 1 158 ? -7.766 -4.805 -15.148 1 91.88 158 THR B N 1
ATOM 3262 C CA . THR B 1 158 ? -7.641 -6.246 -15.336 1 91.88 158 THR B CA 1
ATOM 3263 C C . THR B 1 158 ? -6.309 -6.59 -15.992 1 91.88 158 THR B C 1
ATOM 3265 O O . THR B 1 158 ? -6.02 -6.141 -17.109 1 91.88 158 THR B O 1
ATOM 3268 N N . SER B 1 159 ? -5.523 -7.344 -15.297 1 93.25 159 SER B N 1
ATOM 3269 C CA . SER B 1 159 ? -4.191 -7.742 -15.742 1 93.25 159 SER B CA 1
ATOM 3270 C C . SER B 1 159 ? -3.602 -8.812 -14.836 1 93.25 159 SER B C 1
ATOM 3272 O O . SER B 1 159 ? -4.277 -9.32 -13.938 1 93.25 159 SER B O 1
ATOM 3274 N N . ARG B 1 160 ? -2.377 -9.266 -15.211 1 94.69 160 ARG B N 1
ATOM 3275 C CA . ARG B 1 160 ? -1.561 -9.914 -14.188 1 94.69 160 ARG B CA 1
ATOM 3276 C C . ARG B 1 160 ? -1.098 -8.906 -13.141 1 94.69 160 ARG B C 1
ATOM 3278 O O . ARG B 1 160 ? -0.353 -7.977 -13.453 1 94.69 160 ARG B O 1
ATOM 3285 N N . TRP B 1 161 ? -1.635 -9.062 -11.969 1 95 161 TRP B N 1
ATOM 3286 C CA . TRP B 1 161 ? -1.305 -8.094 -10.938 1 95 161 TRP B CA 1
ATOM 3287 C C . TRP B 1 161 ? 0.169 -8.18 -10.555 1 95 161 TRP B C 1
ATOM 3289 O O . TRP B 1 161 ? 0.705 -9.281 -10.375 1 95 161 TRP B O 1
ATOM 3299 N N . THR B 1 162 ? 0.764 -7.035 -10.531 1 95.19 162 THR B N 1
ATOM 3300 C CA . THR B 1 162 ? 2.115 -6.969 -9.984 1 95.19 162 THR B CA 1
ATOM 3301 C C . THR B 1 162 ? 2.086 -7.066 -8.461 1 95.19 162 THR B C 1
ATOM 3303 O O . THR B 1 162 ? 1.244 -6.445 -7.812 1 95.19 162 THR B O 1
ATOM 3306 N N . MET B 1 163 ? 2.947 -7.871 -7.926 1 95.94 163 MET B N 1
ATOM 3307 C CA . MET B 1 163 ? 3.098 -8.023 -6.484 1 95.94 163 MET B CA 1
ATOM 3308 C C . MET B 1 163 ? 4.48 -7.57 -6.027 1 95.94 163 MET B C 1
ATOM 3310 O O . MET B 1 163 ? 5.477 -7.832 -6.703 1 95.94 163 MET B O 1
ATOM 3314 N N . GLU B 1 164 ? 4.512 -6.82 -4.969 1 96.44 164 GLU B N 1
ATOM 3315 C CA . GLU B 1 164 ? 5.762 -6.516 -4.273 1 96.44 164 GLU B CA 1
ATOM 3316 C C . GLU B 1 164 ? 6.039 -7.531 -3.168 1 96.44 164 GLU B C 1
ATOM 3318 O O . GLU B 1 164 ? 5.547 -7.383 -2.047 1 96.44 164 GLU B O 1
ATOM 3323 N N . ILE B 1 165 ? 6.816 -8.492 -3.441 1 96.19 165 ILE B N 1
ATOM 3324 C CA . ILE B 1 165 ? 7.012 -9.641 -2.557 1 96.19 165 ILE B CA 1
ATOM 3325 C C . ILE B 1 165 ? 8.242 -9.414 -1.685 1 96.19 165 ILE B C 1
ATOM 3327 O O . ILE B 1 165 ? 9.352 -9.258 -2.197 1 96.19 165 ILE B O 1
ATOM 3331 N N . THR B 1 166 ? 8.016 -9.43 -0.404 1 95.88 166 THR B N 1
ATOM 3332 C CA . THR B 1 166 ? 9.094 -9.195 0.551 1 95.88 166 THR B CA 1
ATOM 3333 C C . THR B 1 166 ? 9.273 -10.406 1.469 1 95.88 166 THR B C 1
ATOM 3335 O O . THR B 1 166 ? 8.289 -10.969 1.958 1 95.88 166 THR B O 1
ATOM 3338 N N . ASN B 1 167 ? 10.531 -10.812 1.658 1 96.38 167 ASN B N 1
ATOM 3339 C CA . ASN B 1 167 ? 10.914 -11.734 2.721 1 96.38 167 ASN B CA 1
ATOM 3340 C C . ASN B 1 167 ? 11.328 -10.992 3.988 1 96.38 167 ASN B C 1
ATOM 3342 O O . ASN B 1 167 ? 12.422 -10.43 4.055 1 96.38 167 ASN B O 1
ATOM 3346 N N . ASN B 1 168 ? 10.484 -11.094 4.961 1 93.69 168 ASN B N 1
ATOM 3347 C CA . ASN B 1 168 ? 10.727 -10.352 6.191 1 93.69 168 ASN B CA 1
ATOM 3348 C C . ASN B 1 168 ? 11.633 -11.125 7.148 1 93.69 168 ASN B C 1
ATOM 3350 O O . ASN B 1 168 ? 11.93 -10.648 8.242 1 93.69 168 ASN B O 1
ATOM 3354 N N . SER B 1 169 ? 12.031 -12.344 6.777 1 93.25 169 SER B N 1
ATOM 3355 C CA . SER B 1 169 ? 13.039 -13.031 7.574 1 93.25 169 SER B CA 1
ATOM 3356 C C . SER B 1 169 ? 14.367 -12.281 7.551 1 93.25 169 SER B C 1
ATOM 3358 O O . SER B 1 169 ? 14.781 -11.773 6.504 1 93.25 169 SER B O 1
ATOM 3360 N N . LEU B 1 170 ? 15.062 -12.281 8.672 1 90.94 170 LEU B N 1
ATOM 3361 C CA . LEU B 1 170 ? 16.359 -11.625 8.758 1 90.94 170 LEU B CA 1
ATOM 3362 C C . LEU B 1 170 ? 17.484 -12.586 8.359 1 90.94 170 LEU B C 1
ATOM 3364 O O . LEU B 1 170 ? 18.609 -12.156 8.094 1 90.94 170 LEU B O 1
ATOM 3368 N N . SER B 1 171 ? 17.094 -13.859 8.188 1 93.81 171 SER B N 1
ATOM 3369 C CA . SER B 1 171 ? 18.219 -14.781 8.133 1 93.81 171 SER B CA 1
ATOM 3370 C C . SER B 1 171 ? 17.984 -15.867 7.078 1 93.81 171 SER B C 1
ATOM 3372 O O . SER B 1 171 ? 18.938 -16.5 6.625 1 93.81 171 SER B O 1
ATOM 3374 N N . TYR B 1 172 ? 16.766 -16.094 6.664 1 94.75 172 TYR B N 1
ATOM 3375 C CA . TYR B 1 172 ? 16.5 -17.281 5.879 1 94.75 172 TYR B CA 1
ATOM 3376 C C . TYR B 1 172 ? 16.031 -16.922 4.477 1 94.75 172 TYR B C 1
ATOM 3378 O O . TYR B 1 172 ? 15.117 -16.109 4.312 1 94.75 172 TYR B O 1
ATOM 3386 N N . SER B 1 173 ? 16.641 -17.516 3.447 1 97.12 173 SER B N 1
ATOM 3387 C CA . SER B 1 173 ? 16.109 -17.469 2.092 1 97.12 173 SER B CA 1
ATOM 3388 C C . SER B 1 173 ? 14.922 -18.406 1.935 1 97.12 173 SER B C 1
ATOM 3390 O O . SER B 1 173 ? 14.922 -19.516 2.473 1 97.12 173 SER B O 1
ATOM 3392 N N . ILE B 1 174 ? 13.914 -18 1.203 1 97.12 174 ILE B N 1
ATOM 3393 C CA . ILE B 1 174 ? 12.672 -18.75 1.104 1 97.12 174 ILE B CA 1
ATOM 3394 C C . ILE B 1 174 ? 12.344 -19.016 -0.363 1 97.12 174 ILE B C 1
ATOM 3396 O O . ILE B 1 174 ? 12.305 -18.078 -1.172 1 97.12 174 ILE B O 1
ATOM 3400 N N . PRO B 1 175 ? 12.125 -20.219 -0.767 1 97.62 175 PRO B N 1
ATOM 3401 C CA . PRO B 1 175 ? 11.68 -20.516 -2.127 1 97.62 175 PRO B CA 1
ATOM 3402 C C . PRO B 1 175 ? 10.164 -20.406 -2.291 1 97.62 175 PRO B C 1
ATOM 3404 O O . PRO B 1 175 ? 9.406 -20.969 -1.498 1 97.62 175 PRO B O 1
ATOM 3407 N N . LEU B 1 176 ? 9.758 -19.672 -3.252 1 97.81 176 LEU B N 1
ATOM 3408 C CA . LEU B 1 176 ? 8.359 -19.641 -3.662 1 97.81 176 LEU B CA 1
ATOM 3409 C C . LEU B 1 176 ? 8.156 -20.453 -4.934 1 97.81 176 LEU B C 1
ATOM 3411 O O . LEU B 1 176 ? 8.969 -20.391 -5.855 1 97.81 176 LEU B O 1
ATOM 3415 N N . VAL B 1 177 ? 7.109 -21.203 -4.984 1 97.94 177 VAL B N 1
ATOM 3416 C CA . VAL B 1 177 ? 6.883 -22.125 -6.09 1 97.94 177 VAL B CA 1
ATOM 3417 C C . VAL B 1 177 ? 5.891 -21.516 -7.078 1 97.94 177 VAL B C 1
ATOM 3419 O O . VAL B 1 177 ? 4.789 -21.125 -6.695 1 97.94 177 VAL B O 1
ATOM 3422 N N . VAL B 1 178 ? 6.305 -21.484 -8.344 1 97.81 178 VAL B N 1
ATOM 3423 C CA . VAL B 1 178 ? 5.461 -20.969 -9.406 1 97.81 178 VAL B CA 1
ATOM 3424 C C . VAL B 1 178 ? 4.207 -21.828 -9.547 1 97.81 178 VAL B C 1
ATOM 3426 O O . VAL B 1 178 ? 4.27 -23.047 -9.398 1 97.81 178 VAL B O 1
ATOM 3429 N N . PHE B 1 179 ? 3.023 -21.188 -9.742 1 97.12 179 PHE B N 1
ATOM 3430 C CA . PHE B 1 179 ? 1.717 -21.781 -10 1 97.12 179 PHE B CA 1
ATOM 3431 C C . PHE B 1 179 ? 1.104 -22.312 -8.703 1 97.12 179 PHE B C 1
ATOM 3433 O O . PHE B 1 179 ? 0.092 -23.016 -8.734 1 97.12 179 PHE B O 1
ATOM 3440 N N . ARG B 1 180 ? 1.693 -22.031 -7.582 1 96.62 180 ARG B N 1
ATOM 3441 C CA . ARG B 1 180 ? 1.042 -22.266 -6.297 1 96.62 180 ARG B CA 1
ATOM 3442 C C . ARG B 1 180 ? 0.398 -20.984 -5.77 1 96.62 180 ARG B C 1
ATOM 3444 O O . ARG B 1 180 ? 0.805 -19.891 -6.137 1 96.62 180 ARG B O 1
ATOM 3451 N N . ARG B 1 181 ? -0.611 -21.141 -4.898 1 96.38 181 ARG B N 1
ATOM 3452 C CA . ARG B 1 181 ? -1.374 -20.016 -4.375 1 96.38 181 ARG B CA 1
ATOM 3453 C C . ARG B 1 181 ? -0.49 -19.109 -3.533 1 96.38 181 ARG B C 1
ATOM 3455 O O . ARG B 1 181 ? 0.311 -19.578 -2.725 1 96.38 181 ARG B O 1
ATOM 3462 N N . ILE B 1 182 ? -0.655 -17.781 -3.686 1 95.19 182 ILE B N 1
ATOM 3463 C CA . ILE B 1 182 ? 0.239 -16.844 -3.029 1 95.19 182 ILE B CA 1
ATOM 3464 C C . ILE B 1 182 ? -0.574 -15.703 -2.42 1 95.19 182 ILE B C 1
ATOM 3466 O O . ILE B 1 182 ? -0.226 -15.18 -1.358 1 95.19 182 ILE B O 1
ATOM 3470 N N . ALA B 1 183 ? -1.634 -15.32 -3 1 95.88 183 ALA B N 1
ATOM 3471 C CA . ALA B 1 183 ? -2.457 -14.195 -2.555 1 95.88 183 ALA B CA 1
ATOM 3472 C C . ALA B 1 183 ? -3.936 -14.461 -2.83 1 95.88 183 ALA B C 1
ATOM 3474 O O . ALA B 1 183 ? -4.289 -15.469 -3.445 1 95.88 183 ALA B O 1
ATOM 3475 N N . GLN B 1 184 ? -4.738 -13.562 -2.309 1 95.25 184 GLN B N 1
ATOM 3476 C CA . GLN B 1 184 ? -6.176 -13.641 -2.553 1 95.25 184 GLN B CA 1
ATOM 3477 C C . GLN B 1 184 ? -6.73 -12.289 -2.998 1 95.25 184 GLN B C 1
ATOM 3479 O O . GLN B 1 184 ? -6.293 -11.242 -2.516 1 95.25 184 GLN B O 1
ATOM 3484 N N . ILE B 1 185 ? -7.633 -12.352 -3.908 1 96.31 185 ILE B N 1
ATOM 3485 C CA . ILE B 1 185 ? -8.297 -11.148 -4.406 1 96.31 185 ILE B CA 1
ATOM 3486 C C . ILE B 1 185 ? -9.742 -11.117 -3.92 1 96.31 185 ILE B C 1
ATOM 3488 O O . ILE B 1 185 ? -10.477 -12.094 -4.078 1 96.31 185 ILE B O 1
ATOM 3492 N N . ILE B 1 186 ? -10.078 -10.008 -3.303 1 95.31 186 ILE B N 1
ATOM 3493 C CA . ILE B 1 186 ? -11.43 -9.742 -2.822 1 95.31 186 ILE B CA 1
ATOM 3494 C C . ILE B 1 186 ? -12.141 -8.789 -3.783 1 95.31 186 ILE B C 1
ATOM 3496 O O . ILE B 1 186 ? -11.531 -7.852 -4.305 1 95.31 186 ILE B O 1
ATOM 3500 N N . PHE B 1 187 ? -13.469 -9.07 -3.99 1 95.38 187 PHE B N 1
ATOM 3501 C CA . PHE B 1 187 ? -14.234 -8.289 -4.945 1 95.38 187 PHE B CA 1
ATOM 3502 C C . PHE B 1 187 ? -15.367 -7.539 -4.246 1 95.38 187 PHE B C 1
ATOM 3504 O O . PHE B 1 187 ? -16.016 -8.086 -3.357 1 95.38 187 PHE B O 1
ATOM 3511 N N . PHE B 1 188 ? -15.523 -6.281 -4.695 1 93.75 188 PHE B N 1
ATOM 3512 C CA . PHE B 1 188 ? -16.594 -5.434 -4.184 1 93.75 188 PHE B CA 1
ATOM 3513 C C . PHE B 1 188 ? -17.453 -4.891 -5.32 1 93.75 188 PHE B C 1
ATOM 3515 O O . PHE B 1 188 ? -16.922 -4.406 -6.324 1 93.75 188 PHE B O 1
ATOM 3522 N N . ASP B 1 189 ? -18.719 -4.992 -5.109 1 91.94 189 ASP B N 1
ATOM 3523 C CA . ASP B 1 189 ? -19.641 -4.34 -6.043 1 91.94 189 ASP B CA 1
ATOM 3524 C C . ASP B 1 189 ? -20 -2.938 -5.555 1 91.94 189 ASP B C 1
ATOM 3526 O O . ASP B 1 189 ? -20.219 -2.725 -4.359 1 91.94 189 ASP B O 1
ATOM 3530 N N . THR B 1 190 ? -19.984 -1.976 -6.516 1 88.12 190 THR B N 1
ATOM 3531 C CA . THR B 1 190 ? -20.328 -0.593 -6.195 1 88.12 190 THR B CA 1
ATOM 3532 C C . THR B 1 190 ? -21.531 -0.126 -7.012 1 88.12 190 THR B C 1
ATOM 3534 O O . THR B 1 190 ? -22.141 -0.916 -7.734 1 88.12 190 THR B O 1
ATOM 3537 N N . GLU B 1 191 ? -21.922 1.157 -6.762 1 82.38 191 GLU B N 1
ATOM 3538 C CA . GLU B 1 191 ? -23.062 1.713 -7.484 1 82.38 191 GLU B CA 1
ATOM 3539 C C . GLU B 1 191 ? -22.672 2.156 -8.891 1 82.38 191 GLU B C 1
ATOM 3541 O O . GLU B 1 191 ? -23.516 2.623 -9.656 1 82.38 191 GLU B O 1
ATOM 3546 N N . GLY B 1 192 ? -21.547 1.923 -9.211 1 81.88 192 GLY B N 1
ATOM 3547 C CA . GLY B 1 192 ? -21.078 2.332 -10.523 1 81.88 192 GLY B CA 1
ATOM 3548 C C . GLY B 1 192 ? -20.203 3.566 -10.492 1 81.88 192 GLY B C 1
ATOM 3549 O O . GLY B 1 192 ? -19.969 4.145 -9.422 1 81.88 192 GLY B O 1
ATOM 3550 N N . ILE B 1 193 ? -19.625 3.918 -11.719 1 83.38 193 ILE B N 1
ATOM 3551 C CA . ILE B 1 193 ? -18.641 5 -11.781 1 83.38 193 ILE B CA 1
ATOM 3552 C C . ILE B 1 193 ? -19.141 6.09 -12.734 1 83.38 193 ILE B C 1
ATOM 3554 O O . ILE B 1 193 ? -19.922 5.812 -13.648 1 83.38 193 ILE B O 1
ATOM 3558 N N . VAL B 1 194 ? -18.75 7.258 -12.469 1 80.81 194 VAL B N 1
ATOM 3559 C CA . VAL B 1 194 ? -19.125 8.383 -13.32 1 80.81 194 VAL B CA 1
ATOM 3560 C C . VAL B 1 194 ? -17.922 8.789 -14.18 1 80.81 194 VAL B C 1
ATOM 3562 O O . VAL B 1 194 ? -18.078 9.133 -15.352 1 80.81 194 VAL B O 1
ATOM 3565 N N . GLY B 1 195 ? -16.719 8.734 -13.641 1 77.62 195 GLY B N 1
ATOM 3566 C CA . GLY B 1 195 ? -15.516 9.055 -14.406 1 77.62 195 GLY B CA 1
ATOM 3567 C C . GLY B 1 195 ? -15.047 7.91 -15.281 1 77.62 195 GLY B C 1
ATOM 3568 O O . GLY B 1 195 ? -15.711 6.875 -15.375 1 77.62 195 GLY B O 1
ATOM 3569 N N . PRO B 1 196 ? -13.977 8.242 -15.953 1 79.62 196 PRO B N 1
ATOM 3570 C CA . PRO B 1 196 ? -13.43 7.18 -16.812 1 79.62 196 PRO B CA 1
ATOM 3571 C C . PRO B 1 196 ? -12.953 5.969 -16.016 1 79.62 196 PRO B C 1
ATOM 3573 O O . PRO B 1 196 ? -12.453 6.117 -14.898 1 79.62 196 PRO B O 1
ATOM 3576 N N . SER B 1 197 ? -13.211 4.816 -16.641 1 80.56 197 SER B N 1
ATOM 3577 C CA . SER B 1 197 ? -12.617 3.613 -16.062 1 80.56 197 SER B CA 1
ATOM 3578 C C . SER B 1 197 ? -11.102 3.641 -16.156 1 80.56 197 SER B C 1
ATOM 3580 O O . SER B 1 197 ? -10.531 4.469 -16.859 1 80.56 197 SER B O 1
ATOM 3582 N N . TYR B 1 198 ? -10.539 2.773 -15.398 1 81.19 198 TYR B N 1
ATOM 3583 C CA . TYR B 1 198 ? -9.086 2.711 -15.43 1 81.19 198 TYR B CA 1
ATOM 3584 C C . TYR B 1 198 ? -8.586 2.387 -16.828 1 81.19 198 TYR B C 1
ATOM 3586 O O . TYR B 1 198 ? -7.531 2.869 -17.25 1 81.19 198 TYR B O 1
ATOM 3594 N N . GLU B 1 199 ? -9.266 1.643 -17.531 1 74.62 199 GLU B N 1
ATOM 3595 C CA . GLU B 1 199 ? -8.859 1.249 -18.891 1 74.62 199 GLU B CA 1
ATOM 3596 C C . GLU B 1 199 ? -8.648 2.469 -19.781 1 74.62 199 GLU B C 1
ATOM 3598 O O . GLU B 1 199 ? -7.762 2.475 -20.641 1 74.62 199 GLU B O 1
ATOM 3603 N N . SER B 1 200 ? -9.32 3.43 -19.484 1 72.81 200 SER B N 1
ATOM 3604 C CA . SER B 1 200 ? -9.281 4.613 -20.344 1 72.81 200 SER B CA 1
ATOM 3605 C C . SER B 1 200 ? -8.266 5.629 -19.828 1 72.81 200 SER B C 1
ATOM 3607 O O . SER B 1 200 ? -7.793 6.48 -20.578 1 72.81 200 SER B O 1
ATOM 3609 N N . SER B 1 201 ? -7.805 5.465 -18.594 1 72.75 201 SER B N 1
ATOM 3610 C CA . SER B 1 201 ? -7.051 6.574 -18.016 1 72.75 201 SER B CA 1
ATOM 3611 C C . SER B 1 201 ? -5.785 6.078 -17.328 1 72.75 201 SER B C 1
ATOM 3613 O O . SER B 1 201 ? -4.906 6.875 -16.984 1 72.75 201 SER B O 1
ATOM 3615 N N . GLY B 1 202 ? -5.703 4.781 -17.266 1 73.94 202 GLY B N 1
ATOM 3616 C CA . GLY B 1 202 ? -4.637 4.242 -16.438 1 73.94 202 GLY B CA 1
ATOM 3617 C C . GLY B 1 202 ? -3.297 4.191 -17.156 1 73.94 202 GLY B C 1
ATOM 3618 O O . GLY B 1 202 ? -3.242 4.234 -18.391 1 73.94 202 GLY B O 1
ATOM 3619 N N . LYS B 1 203 ? -2.307 4.148 -16.422 1 71.5 203 LYS B N 1
ATOM 3620 C CA . LYS B 1 203 ? -0.942 4.137 -16.938 1 71.5 203 LYS B CA 1
ATOM 3621 C C . LYS B 1 203 ? -0.486 2.715 -17.25 1 71.5 203 LYS B C 1
ATOM 3623 O O . LYS B 1 203 ? 0.473 2.518 -18 1 71.5 203 LYS B O 1
ATOM 3628 N N . TYR B 1 204 ? -1.181 1.782 -16.781 1 77.56 204 TYR B N 1
ATOM 3629 C CA . TYR B 1 204 ? -0.742 0.402 -16.953 1 77.56 204 TYR B CA 1
ATOM 3630 C C . TYR B 1 204 ? -1.62 -0.328 -17.953 1 77.56 204 TYR B C 1
ATOM 3632 O O . TYR B 1 204 ? -2.771 0.053 -18.172 1 77.56 204 TYR B O 1
ATOM 3640 N N . GLN B 1 205 ? -1.062 -1.3 -18.547 1 68.38 205 GLN B N 1
ATOM 3641 C CA . GLN B 1 205 ? -1.758 -2.061 -19.578 1 68.38 205 GLN B CA 1
ATOM 3642 C C . GLN B 1 205 ? -2.9 -2.877 -18.984 1 68.38 205 GLN B C 1
ATOM 3644 O O . GLN B 1 205 ? -2.693 -3.66 -18.047 1 68.38 205 GLN B O 1
ATOM 3649 N N . VAL B 1 206 ? -4.105 -2.607 -19.578 1 79.88 206 VAL B N 1
ATOM 3650 C CA . VAL B 1 206 ? -5.293 -3.326 -19.125 1 79.88 206 VAL B CA 1
ATOM 3651 C C . VAL B 1 206 ? -6.211 -3.604 -20.328 1 79.88 206 VAL B C 1
ATOM 3653 O O . VAL B 1 206 ? -6 -3.064 -21.406 1 79.88 206 VAL B O 1
ATOM 3656 N N . SER B 1 207 ? -6.973 -4.629 -20.234 1 76.44 207 SER B N 1
ATOM 3657 C CA . SER B 1 207 ? -7.988 -4.926 -21.234 1 76.44 207 SER B CA 1
ATOM 3658 C C . SER B 1 207 ? -9.148 -5.707 -20.641 1 76.44 207 SER B C 1
ATOM 3660 O O . SER B 1 207 ? -8.961 -6.473 -19.688 1 76.44 207 SER B O 1
ATOM 3662 N N . ASN B 1 208 ? -10.273 -5.5 -21.188 1 76.88 208 ASN B N 1
ATOM 3663 C CA . ASN B 1 208 ? -11.422 -6.316 -20.797 1 76.88 208 ASN B CA 1
ATOM 3664 C C . ASN B 1 208 ? -11.477 -7.621 -21.578 1 76.88 208 ASN B C 1
ATOM 3666 O O . ASN B 1 208 ? -12.281 -8.5 -21.281 1 76.88 208 ASN B O 1
ATOM 3670 N N . ASP B 1 209 ? -10.531 -7.645 -22.469 1 82 209 ASP B N 1
ATOM 3671 C CA . ASP B 1 209 ? -10.438 -8.844 -23.312 1 82 209 ASP B CA 1
ATOM 3672 C C . ASP B 1 209 ? -9.227 -9.688 -22.922 1 82 209 ASP B C 1
ATOM 3674 O O . ASP B 1 209 ? -8.086 -9.289 -23.172 1 82 209 ASP B O 1
ATOM 3678 N N . VAL B 1 210 ? -9.523 -10.82 -22.438 1 85.75 210 VAL B N 1
ATOM 3679 C CA . VAL B 1 210 ? -8.484 -11.703 -21.922 1 85.75 210 VAL B CA 1
ATOM 3680 C C . VAL B 1 210 ? -7.527 -12.094 -23.047 1 85.75 210 VAL B C 1
ATOM 3682 O O . VAL B 1 210 ? -6.32 -12.211 -22.828 1 85.75 210 VAL B O 1
ATOM 3685 N N . ASP B 1 211 ? -8.023 -12.312 -24.188 1 85.88 211 ASP B N 1
ATOM 3686 C CA . ASP B 1 211 ? -7.176 -12.695 -25.312 1 85.88 211 ASP B CA 1
ATOM 3687 C C . ASP B 1 211 ? -6.188 -11.586 -25.656 1 85.88 211 ASP B C 1
ATOM 3689 O O . ASP B 1 211 ? -5.027 -11.859 -25.969 1 85.88 211 ASP B O 1
ATOM 3693 N N . VAL B 1 212 ? -6.73 -10.422 -25.578 1 85.56 212 VAL B N 1
ATOM 3694 C CA . VAL B 1 212 ? -5.859 -9.273 -25.828 1 85.56 212 VAL B CA 1
ATOM 3695 C C . VAL B 1 212 ? -4.801 -9.195 -24.719 1 85.56 212 VAL B C 1
ATOM 3697 O O . VAL B 1 212 ? -3.627 -8.945 -25 1 85.56 212 VAL B O 1
ATOM 3700 N N . LEU B 1 213 ? -5.145 -9.438 -23.547 1 87 213 LEU B N 1
ATOM 3701 C CA . LEU B 1 213 ? -4.215 -9.398 -22.438 1 87 213 LEU B CA 1
ATOM 3702 C C . LEU B 1 213 ? -3.121 -10.445 -22.594 1 87 213 LEU B C 1
ATOM 3704 O O . LEU B 1 213 ? -1.945 -10.164 -22.344 1 87 213 LEU B O 1
ATOM 3708 N N . LYS B 1 214 ? -3.477 -11.602 -23 1 86.44 214 LYS B N 1
ATOM 3709 C CA . LYS B 1 214 ? -2.529 -12.703 -23.156 1 86.44 214 LYS B CA 1
ATOM 3710 C C . LYS B 1 214 ? -1.463 -12.359 -24.203 1 86.44 214 LYS B C 1
ATOM 3712 O O . LYS B 1 214 ? -0.299 -12.742 -24.047 1 86.44 214 LYS B O 1
ATOM 3717 N N . THR B 1 215 ? -1.894 -11.57 -25.109 1 88.5 215 THR B N 1
ATOM 3718 C CA . THR B 1 215 ? -0.974 -11.273 -26.203 1 88.5 215 THR B CA 1
ATOM 3719 C C . THR B 1 215 ? -0.165 -10.016 -25.891 1 88.5 215 THR B C 1
ATOM 3721 O O . THR B 1 215 ? 0.978 -9.883 -26.344 1 88.5 215 THR B O 1
ATOM 3724 N N . LYS B 1 216 ? -0.738 -9.227 -25.078 1 88.19 216 LYS B N 1
ATOM 3725 C CA . LYS B 1 216 ? -0.117 -7.91 -24.938 1 88.19 216 LYS B CA 1
ATOM 3726 C C . LYS B 1 216 ? 0.698 -7.832 -23.641 1 88.19 216 LYS B C 1
ATOM 3728 O O . LYS B 1 216 ? 1.626 -7.027 -23.547 1 88.19 216 LYS B O 1
ATOM 3733 N N . TRP B 1 217 ? 0.403 -8.664 -22.766 1 91.31 217 TRP B N 1
ATOM 3734 C CA . TRP B 1 217 ? 1.101 -8.555 -21.484 1 91.31 217 TRP B CA 1
ATOM 3735 C C . TRP B 1 217 ? 2.566 -8.953 -21.625 1 91.31 217 TRP B C 1
ATOM 3737 O O . TRP B 1 217 ? 2.887 -9.93 -22.312 1 91.31 217 TRP B O 1
ATOM 3747 N N . HIS B 1 218 ? 3.414 -8.227 -20.984 1 93.56 218 HIS B N 1
ATOM 3748 C CA . HIS B 1 218 ? 4.852 -8.469 -20.938 1 93.56 218 HIS B CA 1
ATOM 3749 C C . HIS B 1 218 ? 5.402 -8.242 -19.531 1 93.56 218 HIS B C 1
ATOM 3751 O O . HIS B 1 218 ? 4.922 -7.363 -18.812 1 93.56 218 HIS B O 1
ATOM 3757 N N . PRO B 1 219 ? 6.41 -8.984 -19.141 1 94 219 PRO B N 1
ATOM 3758 C CA . PRO B 1 219 ? 6.961 -8.805 -17.797 1 94 219 PRO B CA 1
ATOM 3759 C C . PRO B 1 219 ? 7.367 -7.359 -17.516 1 94 219 PRO B C 1
ATOM 3761 O O . PRO B 1 219 ? 7.359 -6.926 -16.359 1 94 219 PRO B O 1
ATOM 3764 N N . THR B 1 220 ? 7.652 -6.578 -18.516 1 93.56 220 THR B N 1
ATOM 3765 C CA . THR B 1 220 ? 8.039 -5.188 -18.312 1 93.56 220 THR B CA 1
ATOM 3766 C C . THR B 1 220 ? 6.867 -4.371 -17.781 1 93.56 220 THR B C 1
ATOM 3768 O O . THR B 1 220 ? 7.055 -3.26 -17.281 1 93.56 220 THR B O 1
ATOM 3771 N N . ASP B 1 221 ? 5.676 -4.938 -17.875 1 91.69 221 ASP B N 1
ATOM 3772 C CA . ASP B 1 221 ? 4.488 -4.262 -17.359 1 91.69 221 ASP B CA 1
ATOM 3773 C C . ASP B 1 221 ? 4.52 -4.199 -15.828 1 91.69 221 ASP B C 1
ATOM 3775 O O . ASP B 1 221 ? 3.764 -3.439 -15.219 1 91.69 221 ASP B O 1
ATOM 3779 N N . MET B 1 222 ? 5.387 -4.949 -15.227 1 92.62 222 MET B N 1
ATOM 3780 C CA . MET B 1 222 ? 5.527 -4.941 -13.773 1 92.62 222 MET B CA 1
ATOM 3781 C C . MET B 1 222 ? 6.234 -3.674 -13.305 1 92.62 222 MET B C 1
ATOM 3783 O O . MET B 1 222 ? 6.074 -3.26 -12.156 1 92.62 222 MET B O 1
ATOM 3787 N N . LEU B 1 223 ? 6.965 -3.061 -14.133 1 94.19 223 LEU B N 1
ATOM 3788 C CA . LEU B 1 223 ? 7.812 -1.948 -13.719 1 94.19 223 LEU B CA 1
ATOM 3789 C C . LEU B 1 223 ? 6.973 -0.732 -13.344 1 94.19 223 LEU B C 1
ATOM 3791 O O . LEU B 1 223 ? 5.965 -0.445 -13.992 1 94.19 223 LEU B O 1
ATOM 3795 N N . PRO B 1 224 ? 7.477 -0.026 -12.305 1 93 224 PRO B N 1
ATOM 3796 C CA . PRO B 1 224 ? 6.762 1.2 -11.938 1 93 224 PRO B CA 1
ATOM 3797 C C . PRO B 1 224 ? 6.887 2.291 -13 1 93 224 PRO B C 1
ATOM 3799 O O . PRO B 1 224 ? 7.902 2.367 -13.695 1 93 224 PRO B O 1
ATOM 3802 N N . LYS B 1 225 ? 5.848 3.115 -13.078 1 92.19 225 LYS B N 1
ATOM 3803 C CA . LYS B 1 225 ? 5.793 4.133 -14.125 1 92.19 225 LYS B CA 1
ATOM 3804 C C . LYS B 1 225 ? 5.445 5.5 -13.539 1 92.19 225 LYS B C 1
ATOM 3806 O O . LYS B 1 225 ? 4.645 6.242 -14.117 1 92.19 225 LYS B O 1
ATOM 3811 N N . MET B 1 226 ? 6 5.828 -12.469 1 91.69 226 MET B N 1
ATOM 3812 C CA . MET B 1 226 ? 5.723 7.117 -11.844 1 91.69 226 MET B CA 1
ATOM 3813 C C . MET B 1 226 ? 6.211 8.266 -12.719 1 91.69 226 MET B C 1
ATOM 3815 O O . MET B 1 226 ? 5.77 9.406 -12.562 1 91.69 226 MET B O 1
ATOM 3819 N N . TYR B 1 227 ? 7.141 8.031 -13.578 1 91.44 227 TYR B N 1
ATOM 3820 C CA . TYR B 1 227 ? 7.617 9.047 -14.508 1 91.44 227 TYR B CA 1
ATOM 3821 C C . TYR B 1 227 ? 6.527 9.422 -15.508 1 91.44 227 TYR B C 1
ATOM 3823 O O . TYR B 1 227 ? 6.68 10.375 -16.281 1 91.44 227 T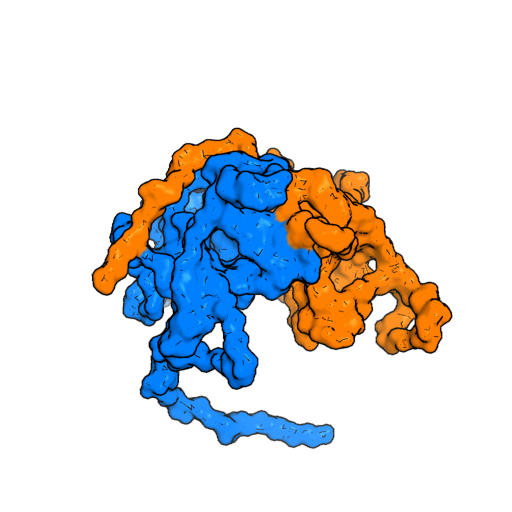YR B O 1
ATOM 3831 N N . LYS B 1 228 ? 5.406 8.734 -15.5 1 89.38 228 LYS B N 1
ATOM 3832 C CA . LYS B 1 228 ? 4.27 9.055 -16.359 1 89.38 228 LYS B CA 1
ATOM 3833 C C . LYS B 1 228 ? 3.137 9.695 -15.562 1 89.38 228 LYS B C 1
ATOM 3835 O O . LYS B 1 228 ? 2.041 9.898 -16.094 1 89.38 228 LYS B O 1
ATOM 3840 N N . ASP B 1 229 ? 3.354 9.984 -14.312 1 89.81 229 ASP B N 1
ATOM 3841 C CA . ASP B 1 229 ? 2.318 10.617 -13.5 1 89.81 229 ASP B CA 1
ATOM 3842 C C . ASP B 1 229 ? 1.907 11.961 -14.078 1 89.81 229 ASP B C 1
ATOM 3844 O O . ASP B 1 229 ? 2.754 12.727 -14.547 1 89.81 229 ASP B O 1
ATOM 3848 N N . LYS B 1 230 ? 0.628 12.25 -13.992 1 83.75 230 LYS B N 1
ATOM 3849 C CA . LYS B 1 230 ? 0.077 13.461 -14.594 1 83.75 230 LYS B CA 1
ATOM 3850 C C . LYS B 1 230 ? 0.631 14.711 -13.914 1 83.75 230 LYS B C 1
ATOM 3852 O O . LYS B 1 230 ? 0.732 15.773 -14.539 1 83.75 230 LYS B O 1
ATOM 3857 N N . GLU B 1 231 ? 0.936 14.602 -12.656 1 82.94 231 GLU B N 1
ATOM 3858 C CA . GLU B 1 231 ? 1.36 15.766 -11.891 1 82.94 231 GLU B CA 1
ATOM 3859 C C . GLU B 1 231 ? 2.752 16.234 -12.312 1 82.94 231 GLU B C 1
ATOM 3861 O O . GLU B 1 231 ? 3.186 17.328 -11.953 1 82.94 231 GLU B O 1
ATOM 3866 N N . ILE B 1 232 ? 3.465 15.445 -13.039 1 86.06 232 ILE B N 1
ATOM 3867 C CA . ILE B 1 232 ? 4.75 15.867 -13.586 1 86.06 232 ILE B CA 1
ATOM 3868 C C . ILE B 1 232 ? 4.543 17 -14.586 1 86.06 232 ILE B C 1
ATOM 3870 O O . ILE B 1 232 ? 5.324 17.953 -14.625 1 86.06 232 ILE B O 1
ATOM 3874 N N . LYS B 1 233 ? 3.492 16.859 -15.312 1 79.69 233 LYS B N 1
ATOM 3875 C CA . LYS B 1 233 ? 3.211 17.844 -16.359 1 79.69 233 LYS B CA 1
ATOM 3876 C C . LYS B 1 233 ? 2.258 18.922 -15.852 1 79.69 233 LYS B C 1
ATOM 3878 O O . LYS B 1 233 ? 2.26 20.047 -16.359 1 79.69 233 LYS B O 1
ATOM 3883 N N . GLN B 1 234 ? 1.37 18.531 -14.906 1 74.12 234 GLN B N 1
ATOM 3884 C CA . GLN B 1 234 ? 0.344 19.453 -14.414 1 74.12 234 GLN B CA 1
ATOM 3885 C C . GLN B 1 234 ? 0.573 19.797 -12.945 1 74.12 234 GLN B C 1
ATOM 3887 O O . GLN B 1 234 ? 0.342 18.953 -12.062 1 74.12 234 GLN B O 1
ATOM 3892 N N . LYS B 1 235 ? 1.255 20.938 -12.805 1 65.75 235 LYS B N 1
ATOM 3893 C CA . LYS B 1 235 ? 1.459 21.344 -11.414 1 65.75 235 LYS B CA 1
ATOM 3894 C C . LYS B 1 235 ? 0.209 22.016 -10.852 1 65.75 235 LYS B C 1
ATOM 3896 O O . LYS B 1 235 ? -0.433 22.812 -11.539 1 65.75 235 LYS B O 1
ATOM 3901 N N . HIS B 1 236 ? -0.402 21.328 -9.914 1 60 236 HIS B N 1
ATOM 3902 C CA . HIS B 1 236 ? -1.557 21.984 -9.32 1 60 236 HIS B CA 1
ATOM 3903 C C . HIS B 1 236 ? -1.13 23.156 -8.438 1 60 236 HIS B C 1
ATOM 3905 O O . HIS B 1 236 ? -0.247 23.016 -7.594 1 60 236 HIS B O 1
ATOM 3911 N N . GLN B 1 237 ? -1.21 24.375 -8.883 1 54.31 237 GLN B N 1
ATOM 3912 C CA . GLN B 1 237 ? -0.846 25.672 -8.32 1 54.31 237 GLN B CA 1
ATOM 3913 C C . GLN B 1 237 ? -1.217 25.75 -6.844 1 54.31 237 GLN B C 1
ATOM 3915 O O . GLN B 1 237 ? -0.742 26.625 -6.125 1 54.31 237 GLN B O 1
ATOM 3920 N N . TYR B 1 238 ? -2.035 24.812 -6.414 1 54.28 238 TYR B N 1
ATOM 3921 C CA . TYR B 1 238 ? -2.688 25.234 -5.18 1 54.28 238 TYR B CA 1
ATOM 3922 C C . TYR B 1 238 ? -1.918 24.734 -3.963 1 54.28 238 TYR B C 1
ATOM 3924 O O . TYR B 1 238 ? -2.309 25 -2.822 1 54.28 238 TYR B O 1
ATOM 3932 N N . LEU B 1 239 ? -0.834 24.062 -4.262 1 63.56 239 LEU B N 1
ATOM 3933 C CA . LEU B 1 239 ? -0.28 23.594 -2.998 1 63.56 239 LEU B CA 1
ATOM 3934 C C . LEU B 1 239 ? 1.073 24.25 -2.723 1 63.56 239 LEU B C 1
ATO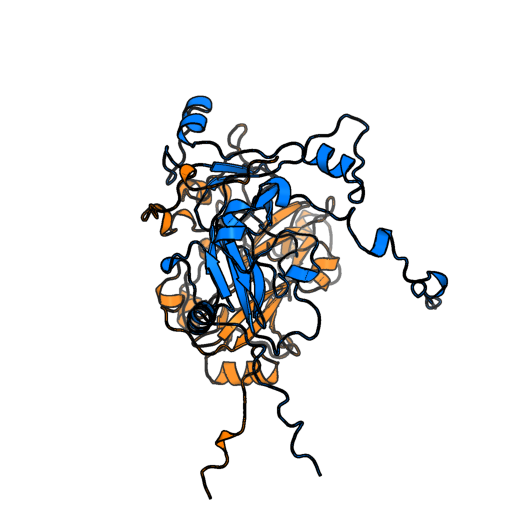M 3936 O O . LEU B 1 239 ? 2.002 24.125 -3.525 1 63.56 239 LEU B O 1
ATOM 3940 N N . SER B 1 240 ? 0.954 25.328 -1.977 1 71.25 240 SER B N 1
ATOM 3941 C CA . SER B 1 240 ? 2.191 25.969 -1.558 1 71.25 240 SER B CA 1
ATOM 3942 C C . SER B 1 240 ? 2.463 25.75 -0.075 1 71.25 240 SER B C 1
ATOM 3944 O O . SER B 1 240 ? 1.53 25.625 0.722 1 71.25 240 SER B O 1
ATOM 3946 N N . LEU B 1 241 ? 3.689 25.578 0.199 1 77.38 241 LEU B N 1
ATOM 3947 C CA . LEU B 1 241 ? 4.078 25.438 1.599 1 77.38 241 LEU B CA 1
ATOM 3948 C C . LEU B 1 241 ? 3.598 26.641 2.41 1 77.38 241 LEU B C 1
ATOM 3950 O O . LEU B 1 241 ? 3.332 26.516 3.607 1 77.38 241 LEU B O 1
ATOM 3954 N N . ASP B 1 242 ? 3.529 27.734 1.67 1 70.75 242 ASP B N 1
ATOM 3955 C CA . ASP B 1 242 ? 3.092 28.953 2.334 1 70.75 242 ASP B CA 1
ATOM 3956 C C . ASP B 1 242 ? 1.637 28.844 2.781 1 70.75 242 ASP B C 1
ATOM 3958 O O . ASP B 1 242 ? 1.21 29.547 3.699 1 70.75 242 ASP B O 1
ATOM 3962 N N . ASP B 1 243 ? 0.979 27.953 2.178 1 66.94 243 ASP B N 1
ATOM 3963 C CA . ASP B 1 243 ? -0.433 27.781 2.502 1 66.94 243 ASP B CA 1
ATOM 3964 C C . ASP B 1 243 ? -0.618 26.781 3.631 1 66.94 243 ASP B C 1
ATOM 3966 O O . ASP B 1 243 ? -1.734 26.578 4.113 1 66.94 243 ASP B O 1
ATOM 3970 N N . TYR B 1 244 ? 0.509 26.219 3.955 1 74.5 244 TYR B N 1
ATOM 3971 C CA . TYR B 1 244 ? 0.438 25.219 5.016 1 74.5 244 TYR B CA 1
ATOM 3972 C C . TYR B 1 244 ? 0.479 25.891 6.391 1 74.5 244 TYR B C 1
ATOM 3974 O O . TYR B 1 244 ? 1.433 26.594 6.715 1 74.5 244 TYR B O 1
ATOM 3982 N N . ILE B 1 245 ? -0.661 26.188 7.012 1 69.31 245 ILE B N 1
ATOM 3983 C CA . ILE B 1 245 ? -0.77 26.812 8.328 1 69.31 245 ILE B CA 1
ATOM 3984 C C . ILE B 1 245 ? -0.67 25.734 9.414 1 69.31 245 ILE B C 1
ATOM 3986 O O . ILE B 1 245 ? -1.349 24.719 9.344 1 69.31 245 ILE B O 1
ATOM 3990 N N . ILE B 1 246 ? 0.445 25.844 10.211 1 74.75 246 ILE B N 1
ATOM 3991 C CA . ILE B 1 246 ? 0.499 24.938 11.359 1 74.75 246 ILE B CA 1
ATOM 3992 C C . ILE B 1 246 ? 0.213 25.734 12.633 1 74.75 246 ILE B C 1
ATOM 3994 O O . ILE B 1 246 ? 0.589 26.891 12.75 1 74.75 246 ILE B O 1
ATOM 3998 N N . ALA B 1 247 ? -0.577 25.094 13.445 1 72.44 247 ALA B N 1
ATOM 3999 C CA . ALA B 1 247 ? -0.936 25.734 14.711 1 72.44 247 ALA B CA 1
ATOM 4000 C C . ALA B 1 247 ? 0.309 26.078 15.523 1 72.44 247 ALA B C 1
ATOM 4002 O O . ALA B 1 247 ? 1.285 25.328 15.523 1 72.44 247 ALA B O 1
ATOM 4003 N N . LYS B 1 248 ? 0.411 27.406 15.883 1 66.75 248 LYS B N 1
ATOM 4004 C CA . LYS B 1 248 ? 1.51 27.828 16.75 1 66.75 248 LYS B CA 1
ATOM 4005 C C . LYS B 1 248 ? 1.46 27.109 18.094 1 66.75 248 LYS B C 1
ATOM 4007 O O . LYS B 1 248 ? 0.384 26.938 18.672 1 66.75 248 LYS B O 1
ATOM 4012 N N . GLN B 1 249 ? 2.402 26.172 18.359 1 53.81 249 GLN B N 1
ATOM 4013 C CA . GLN B 1 249 ? 2.439 25.547 19.688 1 53.81 249 GLN B CA 1
ATOM 4014 C C . GLN B 1 249 ? 2.48 26.609 20.781 1 53.81 249 GLN B C 1
ATOM 4016 O O . GLN B 1 249 ? 3.293 27.531 20.734 1 53.81 249 GLN B O 1
ATOM 4021 N N . LEU B 1 250 ? 1.338 26.891 21.359 1 43.25 250 LEU B N 1
ATOM 4022 C CA . LEU B 1 250 ? 1.413 27.734 22.531 1 43.25 250 LEU B CA 1
ATOM 4023 C C . LEU B 1 250 ? 2.307 27.109 23.594 1 43.25 250 LEU B C 1
ATOM 4025 O O . LEU B 1 250 ? 2.318 25.891 23.766 1 43.25 250 LEU B O 1
#